Protein 5E8D (pdb70)

Secondary structure (DSSP, 8-state):
-EEPPGGGTTTSTTEEEEEETTTTEEEEEEPTTEESTTS-EE-/--EEEE---EEE-TT--EEEEEEEESS-GGGS-EEEEEE-TTS--EEEEEEETTTTEEEE-GGGBTTEEEEEETTTTEEEEEE-S--GGG-EEEEEEE-SSSSS---B---EEEEE--PPPBPPEEEEE------SEEEEEEEEEEEBSS--EEEEGGGTB-TTEEEEEEEEETTEEEEEEEEEEEGGGTTTS-EEEEEEEGGGTEEEEEEE----/---EE-S-SEE------EEEEEESS--TT-EEEEEE-TTS--EEEE-STT-B-TT--TT---EEETTEEEEE-S---STT-SEEEEEE-SSS-EE---EEE------BPPEEEEEPPPHHHHTTTEEEEEEEEEEEBSS-EEEEEEETTEE--TTEEEEEPPPPSSS--EEEEEEEEEEHHHHTT--EEEEEEEETT-SS-EEEEEETT-

CATH classification: 2.10.25.10

GO terms:
  GO:0005576 extracellular region (C, IDA)
  GO:0038134 ERBB2-EGFR signaling pathway (P, IDA)
  GO:0038135 ERBB2-ERBB4 signaling pathway (P, IDA)
  GO:0038138 ERBB4-ERBB4 signaling pathway (P, IDA)
  GO:0030297 transmembrane receptor protein tyrosine kinase activator activity (F, IDA)
  GO:0048018 receptor ligand activity (F, IDA)
  GO:0007173 epidermal growth factor receptor signaling pathway (P, IDA)
  GO:0005576 extracellular region (C, TAS)
  GO:0030669 clathrin-coated endocytic vesicle membrane (C, TAS)
  GO:0005515 protein binding (F, IPI)
  GO:0001819 positive regulation of cytokine production (P, IDA)
  GO:0042327 positive regulation of phosphorylation (P, IDA)
  GO:0043616 keratinocyte proliferation (P, IDA)
  GO:0045740 positive regulation of DNA replication (P, IDA)
  GO:0045860 positive regulation of protein kinase activity (P, IDA)
  GO:0045892 negative regulation of DNA-templated transcription (P, IDA)
  GO:0009299 mRNA transcription (P, IDA)
  GO:0019221 cytokine-mediated signaling pathway (P, IDA)
  GO:0051151 negative regulation of smooth muscle cell differentiation (P, IDA)
  GO:0048146 positive regulation of fibroblast proliferation (P, IDA)

Foldseek 3Di:
DDADDPVCVCQQVAFGWDQPDVVGDIQGDHDPQFDDRSSPDGD/DWAKAKDEAAEAAAQAKDKIKIAIDPDQLLQWKKWKWWDAPPGDIHTAWIANQNVRDIDGDVVCVVFWDWGDDSPRRMIMIMGGRDDQVRFTWMKMAIGNVNPDGDDIYPTYGYGHAPDDFDAWDKDWAADAPAPFKGKIKMKTDFGDDDDKDKDKPNPPQDPQKAWDDWDDDPRGTIIMMMGMDTPVCPPVPWIWIWMGDVVVRDIDIGIHDHDD/DKDKAKPDQEDAEQFKDKIKMFMPWWQFQAKWKWFDDPPDDTDTADGSQAHGDPPHDPQWGKDDGTGMIMIMGNGCPDVRQTKMWMWGPSPNIDIHSIYGYAHDDDFFFWDKDKDWADPVVLVVFKTKIKMKTDFGPDPDKDKFKDFQRHTDPPQKDKDKDQQDPVRRGIMMMIMRIGTSVVVVVTFKIWMWMDDPVDPDIDIDIGTPVD

Organism: Homo sapiens (NCBI:txid9606)

Radius of gyration: 26.33 Å; Cα contacts (8 Å, |Δi|>4): 1212; chains: 3; bounding box: 41×84×56 Å

Structure (mmCIF, N/CA/C/O backbone):
data_5E8D
#
_entry.id   5E8D
#
_cell.length_a   68.602
_cell.length_b   100.291
_cell.length_c   187.369
_cell.angle_alpha   90.00
_cell.angle_beta   90.00
_cell.angle_gamma   90.00
#
_symmetry.space_group_name_H-M   'I 2 2 2'
#
loop_
_entity.id
_entity.type
_entity.pdbx_description
1 polymer Proepiregulin
2 polymer 'anti-human epiregulin antibody 9E5 Fab heavy chain'
3 polymer 'anti-human epiregulin antibody 9E5 Fab light chain'
4 non-polymer 'CHLORIDE ION'
5 non-polymer GLYCEROL
6 water water
#
loop_
_atom_site.group_PDB
_atom_site.id
_atom_site.type_symbol
_atom_site.label_atom_id
_atom_site.label_alt_id
_atom_site.label_comp_id
_atom_site.label_asym_id
_atom_site.label_entity_id
_atom_site.label_seq_id
_atom_site.pdbx_PDB_ins_code
_atom_site.Cartn_x
_atom_site.Cartn_y
_atom_site.Cartn_z
_atom_site.occupancy
_atom_site.B_iso_or_equiv
_atom_site.auth_seq_id
_atom_site.auth_comp_id
_atom_site.auth_asym_id
_atom_site.auth_atom_id
_atom_site.pdbx_PDB_model_num
ATOM 1 N N . ILE A 1 32 ? -1.205 -34.789 51.777 1.00 113.72 3 ILE A N 1
ATOM 2 C CA . ILE A 1 32 ? -1.963 -36.017 51.541 1.00 113.10 3 ILE A CA 1
ATOM 3 C C . ILE A 1 32 ? -3.339 -35.990 52.206 1.00 110.22 3 ILE A C 1
ATOM 4 O O . ILE A 1 32 ? -3.436 -35.790 53.411 1.00 109.24 3 ILE A O 1
ATOM 9 N N . THR A 1 33 ? -4.396 -36.205 51.422 1.00 113.18 4 THR A N 1
ATOM 10 C CA . THR A 1 33 ? -5.770 -36.163 51.934 1.00 112.76 4 THR A CA 1
ATOM 11 C C . THR A 1 33 ? -6.742 -37.015 51.082 1.00 105.03 4 THR A C 1
ATOM 12 O O . THR A 1 33 ? -6.357 -37.582 50.057 1.00 95.29 4 THR A O 1
ATOM 16 N N . LYS A 1 34 ? -7.989 -37.122 51.540 1.00 99.19 5 LYS A N 1
ATOM 17 C CA . LYS A 1 34 ? -9.071 -37.819 50.841 1.00 102.41 5 LYS A CA 1
ATOM 18 C C . LYS A 1 34 ? -9.324 -37.299 49.423 1.00 106.73 5 LYS A C 1
ATOM 19 O O . LYS A 1 34 ? -9.291 -36.083 49.178 1.00 94.93 5 LYS A O 1
ATOM 25 N N . CYS A 1 35 ? -9.586 -38.216 48.492 1.00 105.06 6 CYS A N 1
ATOM 26 C CA . CYS A 1 35 ? -10.022 -37.817 47.158 1.00 92.55 6 CYS A CA 1
ATOM 27 C C . CYS A 1 35 ? -11.419 -37.241 47.211 1.00 91.31 6 CYS A C 1
ATOM 28 O O . CYS A 1 35 ? -12.253 -37.696 47.987 1.00 94.63 6 CYS A O 1
ATOM 31 N N . SER A 1 36 ? -11.671 -36.242 46.375 1.00 109.35 7 SER A N 1
ATOM 32 C CA . SER A 1 36 ? -13.000 -35.662 46.241 1.00 105.93 7 SER A CA 1
ATOM 33 C C . SER A 1 36 ? -14.067 -36.728 46.024 1.00 101.19 7 SER A C 1
ATOM 34 O O . SER A 1 36 ? -13.778 -37.827 45.564 1.00 106.80 7 SER A O 1
ATOM 37 N N . SER A 1 37 ? -15.306 -36.398 46.351 1.00 97.39 8 SER A N 1
ATOM 38 C CA . SER A 1 37 ? -16.404 -37.341 46.185 1.00 105.63 8 SER A CA 1
ATOM 39 C C . SER A 1 37 ? -16.725 -37.524 44.699 1.00 108.50 8 SER A C 1
ATOM 40 O O . SER A 1 37 ? -17.427 -38.452 44.300 1.00 99.96 8 SER A O 1
ATOM 43 N N . ASP A 1 38 ? -16.190 -36.620 43.885 1.00 115.87 9 ASP A N 1
ATOM 44 C CA . ASP A 1 38 ? -16.422 -36.597 42.449 1.00 100.84 9 ASP A CA 1
ATOM 45 C C . ASP A 1 38 ? -15.779 -37.798 41.770 1.00 108.50 9 ASP A C 1
ATOM 46 O O . ASP A 1 38 ? -16.143 -38.173 40.654 1.00 113.19 9 ASP A O 1
ATOM 51 N N . MET A 1 39 ? -14.829 -38.409 42.471 1.00 102.44 10 MET A N 1
ATOM 52 C CA . MET A 1 39 ? -13.923 -39.364 41.862 1.00 102.21 10 MET A CA 1
ATOM 53 C C . MET A 1 39 ? -14.329 -40.816 42.059 1.00 115.43 10 MET A C 1
ATOM 54 O O . MET A 1 39 ? -13.507 -41.706 41.886 1.00 120.73 10 MET A O 1
ATOM 59 N N . ASN A 1 40 ? -15.586 -41.062 42.411 1.00 127.81 11 ASN A N 1
ATOM 60 C CA . ASN A 1 40 ? -16.063 -42.437 42.561 1.00 134.25 11 ASN A CA 1
ATOM 61 C C . ASN A 1 40 ? -15.955 -43.208 41.253 1.00 124.32 11 ASN A C 1
ATOM 62 O O . ASN A 1 40 ? -16.650 -42.901 40.287 1.00 135.05 11 ASN A O 1
ATOM 67 N N . GLY A 1 41 ? -15.087 -44.207 41.215 1.00 108.78 12 GLY A N 1
ATOM 68 C CA . GLY A 1 41 ? -14.947 -45.003 40.016 1.00 103.62 12 GLY A CA 1
ATOM 69 C C . GLY A 1 41 ? -13.805 -44.564 39.125 1.00 95.48 12 GLY A C 1
ATOM 70 O O . GLY A 1 41 ? -13.672 -45.052 38.006 1.00 88.63 12 GLY A O 1
ATOM 71 N N . TYR A 1 42 ? -12.991 -43.630 39.605 1.00 93.58 13 TYR A N 1
ATOM 72 C CA . TYR A 1 42 ? -11.722 -43.352 38.949 1.00 90.73 13 TYR A CA 1
ATOM 73 C C . TYR A 1 42 ? -10.830 -44.566 39.194 1.00 87.87 13 TYR A C 1
ATOM 74 O O . TYR A 1 42 ? -10.387 -45.216 38.249 1.00 80.51 13 TYR A O 1
ATOM 83 N N . CYS A 1 43 ? -10.601 -44.888 40.464 1.00 85.18 14 CYS A N 1
ATOM 84 C CA . CYS A 1 43 ? -9.828 -46.081 40.822 1.00 86.68 14 CYS A CA 1
ATOM 85 C C . CYS A 1 43 ? -10.722 -47.303 40.807 1.00 87.19 14 CYS A C 1
ATOM 86 O O . CYS A 1 43 ? -11.285 -47.667 41.834 1.00 88.87 14 CYS A O 1
ATOM 89 N N . LEU A 1 44 ? -10.839 -47.925 39.639 1.00 89.77 15 LEU A N 1
ATOM 90 C CA . LEU A 1 44 ? -11.658 -49.118 39.442 1.00 95.13 15 LEU A CA 1
ATOM 91 C C . LEU A 1 44 ? -11.486 -50.179 40.540 1.00 98.08 15 LEU A C 1
ATOM 92 O O . LEU A 1 44 ? -12.399 -50.430 41.331 1.00 98.54 15 LEU A O 1
ATOM 97 N N . HIS A 1 45 ? -10.318 -50.797 40.597 1.00 90.60 16 HIS A N 1
ATOM 98 C CA . HIS A 1 45 ? -10.069 -51.797 41.627 1.00 98.43 16 HIS A CA 1
ATOM 99 C C . HIS A 1 45 ? -8.974 -51.314 42.554 1.00 102.03 16 HIS A C 1
ATOM 100 O O . HIS A 1 45 ? -7.916 -51.931 42.665 1.00 96.28 16 HIS A O 1
ATOM 107 N N . GLY A 1 46 ? -9.239 -50.191 43.208 1.00 102.86 17 GLY A N 1
ATOM 108 C CA . GLY A 1 46 ? -8.286 -49.597 44.119 1.00 104.09 17 GLY A CA 1
ATOM 109 C C . GLY A 1 46 ? -8.917 -48.476 44.915 1.00 106.78 17 GLY A C 1
ATOM 110 O O . GLY A 1 46 ? -10.137 -48.320 44.928 1.00 110.88 17 GLY A O 1
ATOM 111 N N . GLN A 1 47 ? -8.073 -47.687 45.568 1.00 102.54 18 GLN A N 1
ATOM 112 C CA . GLN A 1 47 ? -8.525 -46.663 46.492 1.00 103.23 18 GLN A CA 1
ATOM 113 C C . GLN A 1 47 ? -7.930 -45.316 46.138 1.00 107.27 18 GLN A C 1
ATOM 114 O O . GLN A 1 47 ? -6.713 -45.185 46.037 1.00 112.69 18 GLN A O 1
ATOM 120 N N . CYS A 1 48 ? -8.788 -44.315 45.965 1.00 113.12 19 CYS A N 1
ATOM 121 C CA . CYS A 1 48 ? -8.351 -43.016 45.480 1.00 100.30 19 CYS A CA 1
ATOM 122 C C . CYS A 1 48 ? -7.684 -42.183 46.576 1.00 107.82 19 CYS A C 1
ATOM 123 O O . CYS A 1 48 ? -8.188 -42.086 47.690 1.00 111.38 19 CYS A O 1
ATOM 126 N N . ILE A 1 49 ? -6.536 -41.597 46.252 1.00 91.38 20 ILE A N 1
ATOM 127 C CA . ILE A 1 49 ? -5.793 -40.785 47.202 1.00 92.90 20 ILE A CA 1
ATOM 128 C C . ILE A 1 49 ? -5.502 -39.440 46.589 1.00 102.16 20 ILE A C 1
ATOM 129 O O . ILE A 1 49 ? -5.131 -39.342 45.422 1.00 103.96 20 ILE A O 1
ATOM 134 N N . TYR A 1 50 ? -5.696 -38.399 47.382 1.00 107.79 21 TYR A N 1
ATOM 135 C CA . TYR A 1 50 ? -5.551 -37.034 46.915 1.00 103.16 21 TYR A CA 1
ATOM 136 C C . TYR A 1 50 ? -4.256 -36.501 47.504 1.00 99.86 21 TYR A C 1
ATOM 137 O O . TYR A 1 50 ? -4.174 -36.217 48.697 1.00 93.94 21 TYR A O 1
ATOM 146 N N . LEU A 1 51 ? -3.234 -36.402 46.666 1.00 99.33 22 LEU A N 1
ATOM 147 C CA . LEU A 1 51 ? -1.967 -35.830 47.091 1.00 100.47 22 LEU A CA 1
ATOM 148 C C . LEU A 1 51 ? -2.043 -34.323 46.876 1.00 108.37 22 LEU A C 1
ATOM 149 O O . LEU A 1 51 ? -1.758 -33.807 45.791 1.00 101.07 22 LEU A O 1
ATOM 154 N N . VAL A 1 52 ? -2.463 -33.633 47.930 1.00 110.97 23 VAL A N 1
ATOM 155 C CA . VAL A 1 52 ? -2.783 -32.218 47.869 1.00 107.81 23 VAL A CA 1
ATOM 156 C C . VAL A 1 52 ? -1.644 -31.358 47.352 1.00 118.31 23 VAL A C 1
ATOM 157 O O . VAL A 1 52 ? -1.699 -30.828 46.242 1.00 121.45 23 VAL A O 1
ATOM 161 N N . ASP A 1 53 ? -0.615 -31.226 48.179 1.00 123.26 24 ASP A N 1
ATOM 162 C CA . ASP A 1 53 ? 0.481 -30.314 47.919 1.00 125.36 24 ASP A CA 1
ATOM 163 C C . ASP A 1 53 ? 1.089 -30.537 46.542 1.00 116.93 24 ASP A C 1
ATOM 164 O O . ASP A 1 53 ? 1.561 -29.587 45.912 1.00 119.45 24 ASP A O 1
ATOM 169 N N . MET A 1 54 ? 1.050 -31.782 46.072 1.00 114.61 25 MET A N 1
ATOM 170 C CA . MET A 1 54 ? 1.619 -32.127 44.778 1.00 109.76 25 MET A CA 1
ATOM 171 C C . MET A 1 54 ? 0.579 -32.036 43.663 1.00 110.42 25 MET A C 1
ATOM 172 O O . MET A 1 54 ? 0.911 -32.172 42.484 1.00 119.75 25 MET A O 1
ATOM 177 N N . SER A 1 55 ? -0.677 -31.817 44.043 1.00 97.54 26 SER A N 1
ATOM 178 C CA . SER A 1 55 ? -1.742 -31.571 43.079 1.00 96.23 26 SER A CA 1
ATOM 179 C C . SER A 1 55 ? -1.961 -32.718 42.047 1.00 94.59 26 SER A C 1
ATOM 180 O O . SER A 1 55 ? -2.154 -32.432 40.865 1.00 89.63 26 SER A O 1
ATOM 183 N N . GLN A 1 56 ? -1.903 -33.991 42.481 1.00 100.51 27 GLN A N 1
ATOM 184 C CA . GLN A 1 56 ? -2.413 -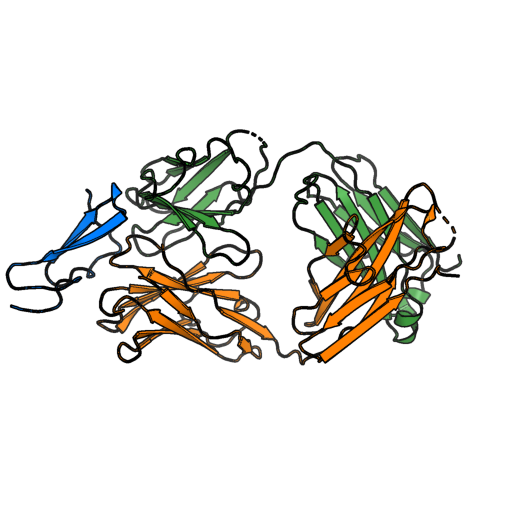35.146 41.688 1.00 100.91 27 GLN A CA 1
ATOM 185 C C . GLN A 1 56 ? -3.262 -36.154 42.519 1.00 102.03 27 GLN A C 1
ATOM 186 O O . GLN A 1 56 ? -3.019 -36.388 43.717 1.00 95.89 27 GLN A O 1
ATOM 192 N N . ASN A 1 57 ? -4.222 -36.783 41.841 1.00 100.84 28 ASN A N 1
ATOM 193 C CA . ASN A 1 57 ? -4.883 -37.997 42.333 1.00 90.17 28 ASN A CA 1
ATOM 194 C C . ASN A 1 57 ? -4.187 -39.315 41.997 1.00 88.01 28 ASN A C 1
ATOM 195 O O . ASN A 1 57 ? -3.777 -39.543 40.853 1.00 88.38 28 ASN A O 1
ATOM 200 N N . TYR A 1 58 ? -4.151 -40.209 42.981 1.00 86.20 29 TYR A N 1
ATOM 201 C CA . TYR A 1 58 ? -3.450 -41.496 42.888 1.00 87.89 29 TYR A CA 1
ATOM 202 C C . TYR A 1 58 ? -4.347 -42.671 43.270 1.00 97.76 29 TYR A C 1
ATOM 203 O O . TYR A 1 58 ? -5.008 -42.639 44.306 1.00 106.34 29 TYR A O 1
ATOM 212 N N . CYS A 1 59 ? -4.380 -43.706 42.438 1.00 88.63 30 CYS A N 1
ATOM 213 C CA . CYS A 1 59 ? -5.071 -44.942 42.814 1.00 91.96 30 CYS A CA 1
ATOM 214 C C . CYS A 1 59 ? -4.098 -45.891 43.487 1.00 98.52 30 CYS A C 1
ATOM 215 O O . CYS A 1 59 ? -3.123 -46.300 42.858 1.00 93.18 30 CYS A O 1
ATOM 218 N N . ARG A 1 60 ? -4.346 -46.227 44.756 1.00 99.87 31 ARG A N 1
ATOM 219 C CA . ARG A 1 60 ? -3.613 -47.315 45.396 1.00 98.15 31 ARG A CA 1
ATOM 220 C C . ARG A 1 60 ? -4.308 -48.618 44.985 1.00 98.38 31 ARG A C 1
ATOM 221 O O . ARG A 1 60 ? -5.479 -48.855 45.280 1.00 98.27 31 ARG A O 1
ATOM 229 N N . CYS A 1 61 ? -3.579 -49.441 44.239 1.00 106.38 32 CYS A N 1
ATOM 230 C CA . CYS A 1 61 ? -4.171 -50.596 43.582 1.00 99.68 32 CYS A CA 1
ATOM 231 C C . CYS A 1 61 ? -4.318 -51.772 44.528 1.00 101.47 32 CYS A C 1
ATOM 232 O O . CYS A 1 61 ? -3.465 -52.012 45.382 1.00 105.46 32 CYS A O 1
ATOM 235 N N . GLU A 1 62 ? -5.427 -52.484 44.384 1.00 101.46 33 GLU A N 1
ATOM 236 C CA . GLU A 1 62 ? -5.635 -53.730 45.095 1.00 114.36 33 GLU A CA 1
ATOM 237 C C . GLU A 1 62 ? -4.571 -54.699 44.610 1.00 114.35 33 GLU A C 1
ATOM 238 O O . GLU A 1 62 ? -4.150 -54.617 43.454 1.00 107.85 33 GLU A O 1
ATOM 244 N N . VAL A 1 63 ? -4.109 -55.590 45.483 1.00 108.28 34 VAL A N 1
ATOM 245 C CA . VAL A 1 63 ? -3.145 -56.577 45.037 1.00 109.68 34 VAL A CA 1
ATOM 246 C C . VAL A 1 63 ? -3.727 -57.316 43.838 1.00 113.31 34 VAL A C 1
ATOM 247 O O . VAL A 1 63 ? -4.849 -57.832 43.893 1.00 108.30 34 VAL A O 1
ATOM 251 N N . GLY A 1 64 ? -2.969 -57.310 42.742 1.00 107.22 35 GLY A N 1
ATOM 252 C CA . GLY A 1 64 ? -3.333 -58.033 41.540 1.00 106.19 35 GLY A CA 1
ATOM 253 C C . GLY A 1 64 ? -3.837 -57.116 40.450 1.00 103.95 35 GLY A C 1
ATOM 254 O O . GLY A 1 64 ? -4.117 -57.552 39.338 1.00 103.05 35 GLY A O 1
ATOM 255 N N . TYR A 1 65 ? -3.963 -55.836 40.768 1.00 101.43 36 TYR A N 1
ATOM 256 C CA . TYR A 1 65 ? -4.449 -54.879 39.785 1.00 98.35 36 TYR A CA 1
ATOM 257 C C . TYR A 1 65 ? -3.412 -53.803 39.529 1.00 97.33 36 TYR A C 1
ATOM 258 O O . TYR A 1 65 ? -2.816 -53.273 40.458 1.00 103.15 36 TYR A O 1
ATOM 267 N N . THR A 1 66 ? -3.172 -53.511 38.258 1.00 100.07 37 THR A N 1
ATOM 268 C CA . THR A 1 66 ? -2.250 -52.445 37.889 1.00 101.97 37 THR A CA 1
ATOM 269 C C . THR A 1 66 ? -2.935 -51.419 37.017 1.00 92.90 37 THR A C 1
ATOM 270 O O . THR A 1 66 ? -4.067 -51.617 36.578 1.00 93.43 37 THR A O 1
ATOM 274 N N . GLY A 1 67 ? -2.215 -50.341 36.738 1.00 90.18 38 GLY A N 1
ATOM 275 C CA . GLY A 1 67 ? -2.731 -49.284 35.898 1.00 91.93 38 GLY A CA 1
ATOM 276 C C . GLY A 1 67 ? -2.931 -47.995 36.669 1.00 93.15 38 GLY A C 1
ATOM 277 O O . GLY A 1 67 ? -2.899 -47.969 37.906 1.00 88.12 38 GLY A O 1
ATOM 278 N N . VAL A 1 68 ? -3.127 -46.921 35.912 1.00 86.12 39 VAL A N 1
ATOM 279 C CA . VAL A 1 68 ? -3.399 -45.609 36.460 1.00 83.09 39 VAL A CA 1
ATOM 280 C C . VAL A 1 68 ? -4.701 -45.622 37.242 1.00 83.05 39 VAL A C 1
ATOM 281 O O . VAL A 1 68 ? -4.780 -45.079 38.346 1.00 83.81 39 VAL A O 1
ATOM 285 N N . ARG A 1 69 ? -5.707 -46.268 36.664 1.00 82.34 40 ARG A N 1
ATOM 286 C CA . ARG A 1 69 ? -6.991 -46.446 37.324 1.00 84.04 40 ARG A CA 1
ATOM 287 C C . ARG A 1 69 ? -7.206 -47.872 37.851 1.00 91.71 40 ARG A C 1
ATOM 288 O O . ARG A 1 69 ? -8.345 -48.291 38.076 1.00 97.03 40 ARG A O 1
ATOM 296 N N . CYS A 1 70 ? -6.111 -48.609 38.035 1.00 90.68 41 CYS A N 1
ATOM 297 C CA . CYS A 1 70 ? -6.172 -49.987 38.503 1.00 93.33 41 CYS A CA 1
ATOM 298 C C . CYS A 1 70 ? -7.099 -50.829 37.627 1.00 93.13 41 CYS A C 1
ATOM 299 O O . CYS A 1 70 ? -7.840 -51.683 38.115 1.00 94.00 41 CYS A O 1
ATOM 302 N N . GLU A 1 71 ? -7.020 -50.587 36.321 1.00 91.50 42 GLU A N 1
ATOM 303 C CA . GLU A 1 71 ? -7.934 -51.168 35.342 1.00 90.32 42 GLU A CA 1
ATOM 304 C C . GLU A 1 71 ? -7.577 -52.585 34.879 1.00 99.75 42 GLU A C 1
ATOM 305 O O . GLU A 1 71 ? -8.421 -53.277 34.312 1.00 103.35 42 GLU A O 1
ATOM 311 N N . HIS A 1 72 ? -6.337 -53.017 35.095 1.00 97.97 43 HIS A N 1
ATOM 312 C CA . HIS A 1 72 ? -5.900 -54.284 34.528 1.00 90.19 43 HIS A CA 1
ATOM 313 C C . HIS A 1 72 ? -5.378 -55.262 35.575 1.00 97.99 43 HIS A C 1
ATOM 314 O O . HIS A 1 72 ? -4.791 -54.867 36.579 1.00 103.32 43 HIS A O 1
ATOM 321 N N . PHE A 1 73 ? -5.584 -56.546 35.300 1.00 99.25 44 PHE A N 1
ATOM 322 C CA . PHE A 1 73 ? -5.394 -57.625 36.263 1.00 105.65 44 PHE A CA 1
ATOM 323 C C . PHE A 1 73 ? -4.023 -58.315 36.155 1.00 108.47 44 PHE A C 1
ATOM 324 O O . PHE A 1 73 ? -3.400 -58.311 35.096 1.00 98.48 44 PHE A O 1
ATOM 332 N N . PHE A 1 74 ? -3.576 -58.903 37.265 1.00 117.47 45 PHE A N 1
ATOM 333 C CA . PHE A 1 74 ? -2.242 -59.502 37.403 1.00 112.92 45 PHE A CA 1
ATOM 334 C C . PHE A 1 74 ? -1.141 -58.451 37.378 1.00 114.99 45 PHE A C 1
ATOM 335 O O . PHE A 1 74 ? -1.415 -57.250 37.307 1.00 117.85 45 PHE A O 1
ATOM 343 N N . GLU B 2 1 ? 4.536 -35.071 27.955 1.00 107.65 1 GLU H N 1
ATOM 344 C CA . GLU B 2 1 ? 4.043 -33.702 28.044 1.00 115.08 1 GLU H CA 1
ATOM 345 C C . GLU B 2 1 ? 2.615 -33.566 27.522 1.00 113.08 1 GLU H C 1
ATOM 346 O O . GLU B 2 1 ? 2.286 -34.044 26.437 1.00 121.18 1 GLU H O 1
ATOM 352 N N . VAL B 2 2 ? 1.781 -32.883 28.299 1.00 96.22 2 VAL H N 1
ATOM 353 C CA . VAL B 2 2 ? 0.351 -32.775 28.028 1.00 96.06 2 VAL H CA 1
ATOM 354 C C . VAL B 2 2 ? -0.005 -31.733 26.969 1.00 92.50 2 VAL H C 1
ATOM 355 O O . VAL B 2 2 ? 0.358 -30.557 27.064 1.00 96.40 2 VAL H O 1
ATOM 359 N N . GLN B 2 3 ? -0.733 -32.177 25.959 1.00 84.36 3 GLN H N 1
ATOM 360 C CA . GLN B 2 3 ? -1.296 -31.263 24.995 1.00 96.49 3 GLN H CA 1
ATOM 361 C C . GLN B 2 3 ? -2.739 -31.650 24.734 1.00 99.04 3 GLN H C 1
ATOM 362 O O . GLN B 2 3 ? -3.055 -32.831 24.557 1.00 105.83 3 GLN H O 1
ATOM 368 N N . LEU B 2 4 ? -3.614 -30.651 24.742 1.00 85.53 4 LEU H N 1
ATOM 369 C CA . LEU B 2 4 ? -4.981 -30.839 24.291 1.00 79.15 4 LEU H CA 1
ATOM 370 C C . LEU B 2 4 ? -5.163 -29.963 23.069 1.00 85.16 4 LEU H C 1
ATOM 371 O O . LEU B 2 4 ? -4.943 -28.759 23.145 1.00 93.78 4 LEU H O 1
ATOM 376 N N . GLN B 2 5 ? -5.523 -30.553 21.932 1.00 86.09 5 GLN H N 1
ATOM 377 C CA . GLN B 2 5 ? -5.719 -29.737 20.737 1.00 93.36 5 GLN H CA 1
ATOM 378 C C . GLN B 2 5 ? -7.111 -29.927 20.127 1.00 81.38 5 GLN H C 1
ATOM 379 O O . GLN B 2 5 ? -7.534 -31.042 19.815 1.00 79.41 5 GLN H O 1
ATOM 385 N N . GLN B 2 6 ? -7.824 -28.814 19.982 1.00 63.29 6 GLN H N 1
ATOM 386 C CA . GLN B 2 6 ? -9.204 -28.842 19.520 1.00 69.08 6 GLN H CA 1
ATOM 387 C C . GLN B 2 6 ? -9.307 -28.445 18.055 1.00 73.35 6 GLN H C 1
ATOM 388 O O . GLN B 2 6 ? -8.434 -27.761 17.514 1.00 66.00 6 GLN H O 1
ATOM 394 N N . SER B 2 7 ? -10.391 -28.875 17.423 1.00 70.89 7 SER H N 1
ATOM 395 C CA . SER B 2 7 ? -10.658 -28.554 16.028 1.00 71.10 7 SER H CA 1
ATOM 396 C C . SER B 2 7 ? -10.887 -27.048 15.794 1.00 74.40 7 SER H C 1
ATOM 397 O O . SER B 2 7 ? -10.851 -26.244 16.732 1.00 74.37 7 SER H O 1
ATOM 400 N N . GLY B 2 8 ? -11.116 -26.674 14.537 1.00 74.91 8 GLY H N 1
ATOM 401 C CA . GLY B 2 8 ? -11.254 -25.273 14.160 1.00 71.21 8 GLY H CA 1
ATOM 402 C C . GLY B 2 8 ? -12.609 -24.615 14.398 1.00 70.30 8 GLY H C 1
ATOM 403 O O . GLY B 2 8 ? -13.616 -25.275 14.695 1.00 69.82 8 GLY H O 1
ATOM 404 N N . ALA B 2 9 ? -12.611 -23.291 14.268 1.00 66.99 9 ALA H N 1
ATOM 405 C CA . ALA B 2 9 ? -13.800 -22.452 14.422 1.00 61.26 9 ALA H CA 1
ATOM 406 C C . ALA B 2 9 ? -14.997 -22.947 13.601 1.00 68.62 9 ALA H C 1
ATOM 407 O O . ALA B 2 9 ? -14.827 -23.524 12.529 1.00 80.88 9 ALA H O 1
ATOM 409 N N . GLU B 2 10 ? -16.205 -22.722 14.104 1.00 58.04 10 GLU H N 1
ATOM 410 C CA . GLU B 2 10 ? -17.400 -23.131 13.383 1.00 66.89 10 GLU H CA 1
ATOM 411 C C . GLU B 2 10 ? -18.370 -21.957 13.175 1.00 72.69 10 GLU H C 1
ATOM 412 O O . GLU B 2 10 ? -18.488 -21.059 14.024 1.00 73.09 10 GLU H O 1
ATOM 418 N N . LEU B 2 11 ? -19.057 -21.967 12.036 1.00 67.97 11 LEU H N 1
ATOM 419 C CA . LEU B 2 11 ? -20.092 -20.984 11.761 1.00 74.09 11 LEU H CA 1
ATOM 420 C C . LEU B 2 11 ? -21.368 -21.685 11.343 1.00 76.22 11 LEU H C 1
ATOM 421 O O . LEU B 2 11 ? -21.426 -22.279 10.272 1.00 83.94 11 LEU H O 1
ATOM 426 N N . VAL B 2 12 ? -22.395 -21.614 12.183 1.00 79.44 12 VAL H N 1
ATOM 427 C CA . VAL B 2 12 ? -23.560 -22.473 12.010 1.00 76.08 12 VAL H CA 1
ATOM 428 C C . VAL B 2 12 ? -24.871 -21.723 11.943 1.00 72.89 12 VAL H C 1
ATOM 429 O O . VAL B 2 12 ? -25.144 -20.866 12.778 1.00 71.80 12 VAL H O 1
ATOM 433 N N . LYS B 2 13 ? -25.687 -22.065 10.953 1.00 77.90 13 LYS H N 1
ATOM 434 C CA . LYS B 2 13 ? -27.063 -21.601 10.905 1.00 74.39 13 LYS H CA 1
ATOM 435 C C . LYS B 2 13 ? -27.751 -21.953 12.220 1.00 71.93 13 LYS H C 1
ATOM 436 O O . LYS B 2 13 ? -27.516 -23.022 12.782 1.00 82.19 13 LYS H O 1
ATOM 442 N N . PRO B 2 14 ? -28.570 -21.039 12.736 1.00 68.93 14 PRO H N 1
ATOM 443 C CA . PRO B 2 14 ? -29.431 -21.344 13.880 1.00 78.37 14 PRO H CA 1
ATOM 444 C C . PRO B 2 14 ? -30.328 -22.530 13.583 1.00 80.88 14 PRO H C 1
ATOM 445 O O . PRO B 2 14 ? -30.813 -22.645 12.467 1.00 87.29 14 PRO H O 1
ATOM 449 N N . GLY B 2 15 ? -30.531 -23.402 14.562 1.00 73.37 15 GLY H N 1
ATOM 450 C CA . GLY B 2 15 ? -31.346 -24.578 14.365 1.00 61.24 15 GLY H CA 1
ATOM 451 C C . GLY B 2 15 ? -30.487 -25.771 14.017 1.00 72.35 15 GLY H C 1
ATOM 452 O O . GLY B 2 15 ? -30.883 -26.917 14.203 1.00 73.79 15 GLY H O 1
ATOM 453 N N . ALA B 2 16 ? -29.293 -25.509 13.516 1.00 69.14 16 ALA H N 1
ATOM 454 C CA . ALA B 2 16 ? -28.427 -26.599 13.114 1.00 68.35 16 ALA H CA 1
ATOM 455 C C . ALA B 2 16 ? -27.633 -27.161 14.292 1.00 83.97 16 ALA H C 1
ATOM 456 O O . ALA B 2 16 ? -27.894 -26.830 15.451 1.00 87.01 16 ALA H O 1
ATOM 458 N N . SER B 2 17 ? -26.665 -28.017 13.970 1.00 81.09 17 SER H N 1
ATOM 459 C CA . SER B 2 17 ? -25.895 -28.753 14.959 1.00 78.43 17 SER H CA 1
ATOM 460 C C . SER B 2 17 ? -24.411 -28.843 14.571 1.00 82.96 17 SER H C 1
ATOM 461 O O . SER B 2 17 ? -24.074 -28.909 13.391 1.00 86.51 17 SER H O 1
ATOM 464 N N . VAL B 2 18 ? -23.525 -28.839 15.562 1.00 79.25 18 VAL H N 1
ATOM 465 C CA . VAL B 2 18 ? -22.093 -28.939 15.300 1.00 75.09 18 VAL H CA 1
ATOM 466 C C . VAL B 2 18 ? -21.486 -29.948 16.275 1.00 79.20 18 VAL H C 1
ATOM 467 O O . VAL B 2 18 ? -22.047 -30.205 17.337 1.00 92.02 18 VAL H O 1
ATOM 471 N N . LYS B 2 19 ? -20.365 -30.544 15.888 1.00 69.73 19 LYS H N 1
ATOM 472 C CA . LYS B 2 19 ? -19.666 -31.522 16.708 1.00 64.81 19 LYS H CA 1
ATOM 473 C C . LYS B 2 19 ? -18.182 -31.162 16.789 1.00 67.22 19 LYS H C 1
ATOM 474 O O . LYS B 2 19 ? -17.461 -31.350 15.823 1.00 71.10 19 LYS H O 1
ATOM 480 N N . LEU B 2 20 ? -17.733 -30.633 17.927 1.00 57.27 20 LEU H N 1
ATOM 481 C CA . LEU B 2 20 ? -16.329 -30.251 18.094 1.00 57.61 20 LEU H CA 1
ATOM 482 C C . LEU B 2 20 ? -15.485 -31.434 18.558 1.00 65.93 20 LEU H C 1
ATOM 483 O O . LEU B 2 20 ? -15.997 -32.349 19.194 1.00 65.86 20 LEU H O 1
ATOM 488 N N . SER B 2 21 ? -14.190 -31.404 18.247 1.00 58.89 21 SER H N 1
ATOM 489 C CA . SER B 2 21 ? -13.301 -32.476 18.647 1.00 71.08 21 SER H CA 1
ATOM 490 C C . SER B 2 21 ? -12.149 -31.960 19.503 1.00 77.73 21 SER H C 1
ATOM 491 O O . SER B 2 21 ? -11.679 -30.830 19.346 1.00 72.59 21 SER H O 1
ATOM 494 N N . CYS B 2 22 ? -11.714 -32.814 20.420 1.00 77.87 22 CYS H N 1
ATOM 495 C CA . CYS B 2 22 ? -10.556 -32.558 21.255 1.00 77.00 22 CYS H CA 1
ATOM 496 C C . CYS B 2 22 ? -9.659 -33.792 21.240 1.00 83.11 22 CYS H C 1
ATOM 497 O O . CYS B 2 22 ? -10.095 -34.884 21.604 1.00 86.26 22 CYS H O 1
ATOM 500 N N . THR B 2 23 ? -8.417 -33.631 20.805 1.00 75.96 23 THR H N 1
ATOM 501 C CA . THR B 2 23 ? -7.510 -34.773 20.738 1.00 76.71 23 THR H CA 1
ATOM 502 C C . THR B 2 23 ? -6.280 -34.542 21.610 1.00 78.78 23 THR H C 1
ATOM 503 O O . THR B 2 23 ? -5.711 -33.445 21.633 1.00 81.83 23 THR H O 1
ATOM 507 N N . ALA B 2 24 ? -5.886 -35.593 22.324 1.00 71.19 24 ALA H N 1
ATOM 508 C CA . ALA B 2 24 ? -4.927 -35.497 23.413 1.00 69.63 24 ALA H CA 1
ATOM 509 C C . ALA B 2 24 ? -3.583 -36.101 23.063 1.00 72.56 24 ALA H C 1
ATOM 510 O O . ALA B 2 24 ? -3.501 -37.268 22.657 1.00 71.48 24 ALA H O 1
ATOM 512 N N . SER B 2 25 ? -2.529 -35.307 23.234 1.00 69.60 25 SER H N 1
ATOM 513 C CA . SER B 2 25 ? -1.167 -35.810 23.085 1.00 72.21 25 SER H CA 1
ATOM 514 C C . SER B 2 25 ? -0.582 -35.958 24.469 1.00 79.88 25 SER H C 1
ATOM 515 O O . SER B 2 25 ? -0.956 -35.208 25.371 1.00 79.21 25 SER H O 1
ATOM 518 N N . GLY B 2 26 ? 0.326 -36.918 24.638 1.00 90.42 26 GLY H N 1
ATOM 519 C CA . GLY B 2 26 ? 1.075 -37.058 25.876 1.00 87.63 26 GLY H CA 1
ATOM 520 C C . GLY B 2 26 ? 0.433 -37.894 26.975 1.00 90.07 26 GLY H C 1
ATOM 521 O O . GLY B 2 26 ? 1.017 -38.037 28.056 1.00 89.50 26 GLY H O 1
ATOM 522 N N . PHE B 2 27 ? -0.762 -38.431 26.712 1.00 87.69 27 PHE H N 1
ATOM 523 C CA . PHE B 2 27 ? -1.484 -39.279 27.677 1.00 79.13 27 PHE H CA 1
ATOM 524 C C . PHE B 2 27 ? -2.627 -40.051 27.010 1.00 81.50 27 PHE H C 1
ATOM 525 O O . PHE B 2 27 ? -3.102 -39.668 25.940 1.00 92.95 27 PHE H O 1
ATOM 533 N N . ASN B 2 28 ? -3.058 -41.141 27.641 1.00 82.58 28 ASN H N 1
ATOM 534 C CA . ASN B 2 28 ? -4.195 -41.921 27.151 1.00 85.88 28 ASN H CA 1
ATOM 535 C C . ASN B 2 28 ? -5.508 -41.474 27.801 1.00 84.50 28 ASN H C 1
ATOM 536 O O . ASN B 2 28 ? -5.615 -41.439 29.027 1.00 99.58 28 ASN H O 1
ATOM 541 N N . ILE B 2 29 ? -6.520 -41.160 27.003 1.00 68.84 29 ILE H N 1
ATOM 542 C CA . ILE B 2 29 ? -7.747 -40.642 27.601 1.00 70.46 29 ILE H CA 1
ATOM 543 C C . ILE B 2 29 ? -8.535 -41.717 28.357 1.00 71.51 29 ILE H C 1
ATOM 544 O O . ILE B 2 29 ? -9.385 -41.390 29.173 1.00 78.60 29 ILE H O 1
ATOM 549 N N . LYS B 2 30 ? -8.233 -42.990 28.112 1.00 70.98 30 LYS H N 1
ATOM 550 C CA . LYS B 2 30 ? -8.709 -44.076 28.975 1.00 77.18 30 LYS H CA 1
ATOM 551 C C . LYS B 2 30 ? -8.420 -43.825 30.460 1.00 76.63 30 LYS H C 1
ATOM 552 O O . LYS B 2 30 ? -9.170 -44.259 31.323 1.00 75.23 30 LYS H O 1
ATOM 558 N N . ASP B 2 31 ? -7.326 -43.134 30.757 1.00 71.40 31 ASP H N 1
ATOM 559 C CA . ASP B 2 31 ? -6.921 -42.940 32.145 1.00 79.87 31 ASP H CA 1
ATOM 560 C C . ASP B 2 31 ? -7.417 -41.643 32.764 1.00 80.61 31 ASP H C 1
ATOM 561 O O . ASP B 2 31 ? -6.864 -41.159 33.757 1.00 88.81 31 ASP H O 1
ATOM 566 N N . THR B 2 32 ? -8.468 -41.083 32.190 1.00 72.14 32 THR H N 1
ATOM 567 C CA . THR B 2 32 ? -8.875 -39.750 32.573 1.00 76.89 32 THR H CA 1
ATOM 568 C C . THR B 2 32 ? -10.309 -39.470 32.138 1.00 79.00 32 THR H C 1
ATOM 569 O O . THR B 2 32 ? -10.768 -39.999 31.132 1.00 84.42 32 THR H O 1
ATOM 573 N N . TYR B 2 33 ? -11.023 -38.678 32.930 1.00 78.90 33 TYR H N 1
ATOM 574 C CA . TYR B 2 33 ? -12.295 -38.106 32.503 1.00 69.02 33 TYR H CA 1
ATOM 575 C C . TYR B 2 33 ? -11.974 -36.932 31.600 1.00 63.49 33 TYR H C 1
ATOM 576 O O . TYR B 2 33 ? -11.120 -36.115 31.933 1.00 73.34 33 TYR H O 1
ATOM 585 N N . MET B 2 34 ? -12.624 -36.848 30.451 1.00 62.12 34 MET H N 1
ATOM 586 C CA . MET B 2 34 ? -12.472 -35.654 29.612 1.00 65.92 34 MET H CA 1
ATOM 587 C C . MET B 2 34 ? -13.673 -34.691 29.770 1.00 71.72 34 MET H C 1
ATOM 588 O O . MET B 2 34 ? -14.828 -35.096 29.606 1.00 73.11 34 MET H O 1
ATOM 593 N N . HIS B 2 35 ? -13.395 -33.428 30.107 1.00 69.74 35 HIS H N 1
ATOM 594 C CA . HIS B 2 35 ? -14.453 -32.429 30.360 1.00 63.82 35 HIS H CA 1
ATOM 595 C C . HIS B 2 35 ? -14.620 -31.387 29.262 1.00 66.53 35 HIS H C 1
ATOM 596 O O . HIS B 2 35 ? -13.660 -31.000 28.598 1.00 57.45 35 HIS H O 1
ATOM 603 N N . TRP B 2 36 ? -15.843 -30.887 29.114 1.00 71.33 36 TRP H N 1
ATOM 604 C CA . TRP B 2 36 ? -16.079 -29.771 28.218 1.00 70.35 36 TRP H CA 1
ATOM 605 C C . TRP B 2 36 ? -16.600 -28.554 28.981 1.00 75.28 36 TRP H C 1
ATOM 606 O O . TRP B 2 36 ? -17.388 -28.676 29.912 1.00 77.86 36 TRP H O 1
ATOM 617 N N . VAL B 2 37 ? -16.133 -27.378 28.584 1.00 51.60 37 VAL H N 1
ATOM 618 C CA . VAL B 2 37 ? -16.451 -26.153 29.285 1.00 56.33 37 VAL H CA 1
ATOM 619 C C . VAL B 2 37 ? -16.804 -25.060 28.291 1.00 64.80 37 VAL H C 1
ATOM 620 O O . VAL B 2 37 ? -16.051 -24.811 27.351 1.00 71.93 37 VAL H O 1
ATOM 624 N N . LYS B 2 38 ? -17.959 -24.426 28.489 1.00 67.83 38 LYS H N 1
ATOM 625 C CA . LYS B 2 38 ? -18.411 -23.343 27.612 1.00 72.13 38 LYS H CA 1
ATOM 626 C C . LYS B 2 38 ? -18.050 -21.978 28.169 1.00 69.81 38 LYS H C 1
ATOM 627 O O . LYS B 2 38 ? -18.236 -21.722 29.363 1.00 66.94 38 LYS H O 1
ATOM 633 N N . GLN B 2 39 ? -17.527 -21.099 27.321 1.00 66.64 39 GLN H N 1
ATOM 634 C CA . GLN B 2 39 ? -17.483 -19.696 27.705 1.00 76.13 39 GLN H CA 1
ATOM 635 C C . GLN B 2 39 ? -18.170 -18.782 26.698 1.00 83.57 39 GLN H C 1
ATOM 636 O O . GLN B 2 39 ? -17.606 -18.433 25.652 1.00 66.99 39 GLN H O 1
ATOM 642 N N . ARG B 2 40 ? -19.392 -18.383 27.018 1.00 102.93 40 ARG H N 1
ATOM 643 C CA . ARG B 2 40 ? -20.099 -17.464 26.143 1.00 114.44 40 ARG H CA 1
ATOM 644 C C . ARG B 2 40 ? -19.465 -16.083 26.359 1.00 115.66 40 ARG H C 1
ATOM 645 O O . ARG B 2 40 ? -19.099 -15.736 27.485 1.00 113.93 40 ARG H O 1
ATOM 653 N N . PRO B 2 41 ? -19.269 -15.325 25.265 1.00 113.82 41 PRO H N 1
ATOM 654 C CA . PRO B 2 41 ? -18.505 -14.071 25.241 1.00 105.72 41 PRO H CA 1
ATOM 655 C C . PRO B 2 41 ? -18.928 -13.045 26.280 1.00 96.71 41 PRO H C 1
ATOM 656 O O . PRO B 2 41 ? -20.129 -12.856 26.505 1.00 85.62 41 PRO H O 1
ATOM 660 N N . GLU B 2 42 ? -17.929 -12.400 26.888 1.00 94.96 42 GLU H N 1
ATOM 661 C CA . GLU B 2 42 ? -18.106 -11.425 27.965 1.00 98.66 42 GLU H CA 1
ATOM 662 C C . GLU B 2 42 ? -18.651 -12.069 29.245 1.00 92.68 42 GLU H C 1
ATOM 663 O O . GLU B 2 42 ? -18.750 -11.415 30.277 1.00 101.60 42 GLU H O 1
ATOM 669 N N . GLN B 2 43 ? -18.990 -13.352 29.171 1.00 99.36 43 GLN H N 1
ATOM 670 C CA . GLN B 2 43 ? -19.527 -14.105 30.304 1.00 110.74 43 GLN H CA 1
ATOM 671 C C . GLN B 2 43 ? -18.513 -15.141 30.829 1.00 105.44 43 GLN H C 1
ATOM 672 O O . GLN B 2 43 ? -17.572 -15.538 30.118 1.00 107.18 43 GLN H O 1
ATOM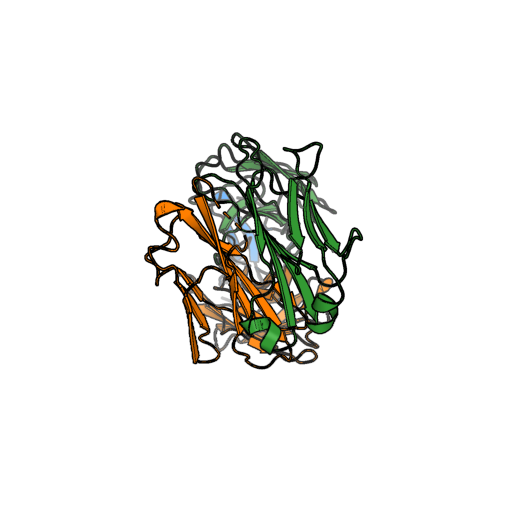 678 N N . GLY B 2 44 ? -18.702 -15.546 32.085 1.00 84.88 44 GLY H N 1
ATOM 679 C CA . GLY B 2 44 ? -17.875 -16.545 32.738 1.00 80.58 44 GLY H CA 1
ATOM 680 C C . GLY B 2 44 ? -17.898 -17.964 32.197 1.00 78.70 44 GLY H C 1
ATOM 681 O O . GLY B 2 44 ? -18.204 -18.210 31.031 1.00 70.77 44 GLY H O 1
ATOM 682 N N . LEU B 2 45 ? -17.570 -18.907 33.072 1.00 81.59 45 LEU H N 1
ATOM 683 C CA . LEU B 2 45 ? -17.285 -20.278 32.662 1.00 70.73 45 LEU H CA 1
ATOM 684 C C . LEU B 2 45 ? -18.405 -21.238 33.003 1.00 56.48 45 LEU H C 1
ATOM 685 O O . LEU B 2 45 ? -18.774 -21.380 34.153 1.00 63.74 45 LEU H O 1
ATOM 690 N N . GLU B 2 46 ? -18.965 -21.895 32.004 1.00 63.82 46 GLU H N 1
ATOM 691 C CA . GLU B 2 46 ? -19.995 -22.884 32.292 1.00 72.36 46 GLU H CA 1
ATOM 692 C C . GLU B 2 46 ? -19.431 -24.299 32.113 1.00 74.23 46 GLU H C 1
ATOM 693 O O . GLU B 2 46 ? -18.868 -24.638 31.066 1.00 80.66 46 GLU H O 1
ATOM 699 N N . TRP B 2 47 ? -19.554 -25.121 33.146 1.00 69.06 47 TRP H N 1
ATOM 700 C CA . TRP B 2 47 ? -19.163 -26.517 33.014 1.00 61.41 47 TRP H CA 1
ATOM 701 C C . TRP B 2 47 ? -20.254 -27.267 32.285 1.00 68.48 47 TRP H C 1
ATOM 702 O O . TRP B 2 47 ? -21.407 -27.261 32.703 1.00 71.18 47 TRP H O 1
ATOM 713 N N . ILE B 2 48 ? -19.884 -27.911 31.189 1.00 72.24 48 ILE H N 1
ATOM 714 C CA . ILE B 2 48 ? -20.863 -28.566 30.341 1.00 72.02 48 ILE H CA 1
ATOM 715 C C . ILE B 2 48 ? -21.096 -29.997 30.762 1.00 65.10 48 ILE H C 1
ATOM 716 O O . ILE B 2 48 ? -22.231 -30.431 30.878 1.00 67.97 48 ILE H O 1
ATOM 721 N N . GLY B 2 49 ? -20.014 -30.740 30.961 1.00 78.41 49 GLY H N 1
ATOM 722 C CA . GLY B 2 49 ? -20.126 -32.134 31.340 1.00 79.09 49 GLY H CA 1
ATOM 723 C C . GLY B 2 49 ? -18.829 -32.882 31.175 1.00 75.29 49 GLY H C 1
ATOM 724 O O . GLY B 2 49 ? -17.804 -32.278 30.868 1.00 72.82 49 GLY H O 1
ATOM 725 N N . ARG B 2 50 ? -18.881 -34.199 31.375 1.00 81.03 50 ARG H N 1
ATOM 726 C CA . ARG B 2 50 ? -17.699 -35.059 31.278 1.00 73.58 50 ARG H CA 1
ATOM 727 C C . ARG B 2 50 ? -18.033 -36.443 30.739 1.00 69.33 50 ARG H C 1
ATOM 728 O O . ARG B 2 50 ? -19.158 -36.919 30.849 1.00 69.25 50 ARG H O 1
ATOM 736 N N . ILE B 2 51 ? -17.035 -37.088 30.160 1.00 66.02 51 ILE H N 1
ATOM 737 C CA . ILE B 2 51 ? -17.171 -38.465 29.758 1.00 67.74 51 ILE H CA 1
ATOM 738 C C . ILE B 2 51 ? -16.018 -39.275 30.368 1.00 75.04 51 ILE H C 1
ATOM 739 O O . ILE B 2 51 ? -14.930 -38.753 30.643 1.00 63.70 51 ILE H O 1
ATOM 744 N N . ASP B 2 52 ? -16.295 -40.545 30.624 1.00 73.33 52 ASP H N 1
ATOM 745 C CA . ASP B 2 52 ? -15.270 -41.512 30.982 1.00 76.57 52 ASP H CA 1
ATOM 746 C C . ASP B 2 52 ? -15.039 -42.398 29.764 1.00 76.46 52 ASP H C 1
ATOM 747 O O . ASP B 2 52 ? -15.811 -43.315 29.508 1.00 77.74 52 ASP H O 1
ATOM 752 N N . PRO B 2 53 ? -13.972 -42.115 29.007 1.00 77.27 53 PRO H N 1
ATOM 753 C CA . PRO B 2 53 ? -13.675 -42.771 27.727 1.00 82.46 53 PRO H CA 1
ATOM 754 C C . PRO B 2 53 ? -13.452 -44.270 27.889 1.00 85.27 53 PRO H C 1
ATOM 755 O O . PRO B 2 53 ? -13.502 -45.012 26.914 1.00 80.24 53 PRO H O 1
ATOM 759 N N . LEU B 2 54 ? -13.213 -44.698 29.122 1.00 85.91 54 LEU H N 1
ATOM 760 C CA . LEU B 2 54 ? -13.003 -46.101 29.419 1.00 92.38 54 LEU H CA 1
ATOM 761 C C . LEU B 2 54 ? -14.309 -46.902 29.350 1.00 91.65 54 LEU H C 1
ATOM 762 O O . LEU B 2 54 ? -14.323 -48.014 28.821 1.00 79.50 54 LEU H O 1
ATOM 767 N N . ASN B 2 55 ? -15.397 -46.341 29.875 1.00 84.15 55 ASN H N 1
ATOM 768 C CA . ASN B 2 55 ? -16.670 -47.055 29.895 1.00 81.76 55 ASN H CA 1
ATOM 769 C C . ASN B 2 55 ? -17.786 -46.284 29.207 1.00 85.36 55 ASN H C 1
ATOM 770 O O . ASN B 2 55 ? -18.947 -46.676 29.275 1.00 80.29 55 ASN H O 1
ATOM 775 N N . ASP B 2 56 ? -17.400 -45.176 28.575 1.00 104.30 56 ASP H N 1
ATOM 776 C CA . ASP B 2 56 ? -18.276 -44.290 27.790 1.00 106.62 56 ASP H CA 1
ATOM 777 C C . ASP B 2 56 ? -19.457 -43.696 28.559 1.00 101.70 56 ASP H C 1
ATOM 778 O O . ASP B 2 56 ? -20.381 -43.139 27.960 1.00 103.20 56 ASP H O 1
ATOM 783 N N . LYS B 2 57 ? -19.422 -43.786 29.880 1.00 89.78 57 LYS H N 1
ATOM 784 C CA . LYS B 2 57 ? -20.463 -43.161 30.662 1.00 76.20 57 LYS H CA 1
ATOM 785 C C . LYS B 2 57 ? -20.216 -41.655 30.773 1.00 78.86 57 LYS H C 1
ATOM 786 O O . LYS B 2 57 ? -19.098 -41.175 30.571 1.00 69.69 57 LYS H O 1
ATOM 792 N N . THR B 2 58 ? -21.279 -40.905 31.055 1.00 83.87 58 THR H N 1
ATOM 793 C CA . THR B 2 58 ? -21.215 -39.444 31.028 1.00 77.88 58 THR H CA 1
ATOM 794 C C . THR B 2 58 ? -22.056 -38.797 32.122 1.00 72.72 58 THR H C 1
ATOM 795 O O . THR B 2 58 ? -23.023 -39.379 32.592 1.00 83.58 58 THR H O 1
ATOM 799 N N . LYS B 2 59 ? -21.673 -37.590 32.523 1.00 73.89 59 LYS H N 1
ATOM 800 C CA . LYS B 2 59 ? -22.477 -36.753 33.415 1.00 78.83 59 LYS H CA 1
ATOM 801 C C . LYS B 2 59 ? -22.664 -35.378 32.759 1.00 74.72 59 LYS H C 1
ATOM 802 O O . LYS B 2 59 ? -21.816 -34.958 31.972 1.00 68.85 59 LYS H O 1
ATOM 808 N N . TYR B 2 60 ? -23.767 -34.689 33.051 1.00 76.83 60 TYR H N 1
ATOM 809 C CA . TYR B 2 60 ? -23.960 -33.318 32.539 1.00 71.19 60 TYR H CA 1
ATOM 810 C C . TYR B 2 60 ? -24.486 -32.371 33.599 1.00 76.11 60 TYR H C 1
ATOM 811 O O . TYR B 2 60 ? -25.304 -32.749 34.433 1.00 83.00 60 TYR H O 1
ATOM 820 N N . ASP B 2 61 ? -24.025 -31.127 33.545 1.00 77.85 61 ASP H N 1
ATOM 821 C CA . ASP B 2 61 ? -24.704 -30.045 34.230 1.00 71.34 61 ASP H CA 1
ATOM 822 C C . ASP B 2 61 ? -26.098 -29.978 33.632 1.00 78.40 61 ASP H C 1
ATOM 823 O O . ASP B 2 61 ? -26.251 -29.919 32.417 1.00 91.22 61 ASP H O 1
ATOM 828 N N . PRO B 2 62 ? -27.123 -30.008 34.482 1.00 84.94 62 PRO H N 1
ATOM 829 C CA . PRO B 2 62 ? -28.501 -30.111 33.992 1.00 90.54 62 PRO H CA 1
ATOM 830 C C . PRO B 2 62 ? -28.898 -28.983 33.024 1.00 86.02 62 PRO H C 1
ATOM 831 O O . PRO B 2 62 ? -29.803 -29.177 32.213 1.00 85.22 62 PRO H O 1
ATOM 835 N N . LYS B 2 63 ? -28.217 -27.843 33.076 1.00 77.67 63 LYS H N 1
ATOM 836 C CA . LYS B 2 63 ? -28.481 -26.781 32.108 1.00 77.72 63 LYS H CA 1
ATOM 837 C C . LYS B 2 63 ? -28.227 -27.239 30.672 1.00 84.29 63 LYS H C 1
ATOM 838 O O . LYS B 2 63 ? -28.727 -26.635 29.733 1.00 85.25 63 LYS H O 1
ATOM 844 N N . PHE B 2 64 ? -27.441 -28.295 30.493 1.00 89.43 64 PHE H N 1
ATOM 845 C CA . PHE B 2 64 ? -27.027 -28.668 29.145 1.00 84.70 64 PHE H CA 1
ATOM 846 C C . PHE B 2 64 ? -27.643 -29.962 28.638 1.00 84.38 64 PHE H C 1
ATOM 847 O O . PHE B 2 64 ? -27.436 -30.337 27.485 1.00 83.22 64 PHE H O 1
ATOM 855 N N . GLN B 2 65 ? -28.417 -30.634 29.476 1.00 93.55 65 GLN H N 1
ATOM 856 C CA . GLN B 2 65 ? -29.007 -31.899 29.057 1.00 110.86 65 GLN H CA 1
ATOM 857 C C . GLN B 2 65 ? -30.046 -31.706 27.954 1.00 113.35 65 GLN H C 1
ATOM 858 O O . GLN B 2 65 ? -31.047 -31.015 28.141 1.00 117.79 65 GLN H O 1
ATOM 864 N N . GLY B 2 66 ? -29.794 -32.326 26.805 1.00 107.50 66 GLY H N 1
ATOM 865 C CA . GLY B 2 66 ? -30.639 -32.153 25.642 1.00 98.45 66 GLY H CA 1
ATOM 866 C C . GLY B 2 66 ? -29.912 -31.337 24.597 1.00 96.74 66 GLY H C 1
ATOM 867 O O . GLY B 2 66 ? -30.130 -31.508 23.400 1.00 107.67 66 GLY H O 1
ATOM 868 N N . LYS B 2 67 ? -29.029 -30.458 25.057 1.00 78.71 67 LYS H N 1
ATOM 869 C CA . LYS B 2 67 ? -28.256 -29.594 24.170 1.00 61.49 67 LYS H CA 1
ATOM 870 C C . LYS B 2 67 ? -26.898 -30.148 23.787 1.00 63.46 67 LYS H C 1
ATOM 871 O O . LYS B 2 67 ? -26.467 -29.998 22.650 1.00 69.90 67 LYS H O 1
ATOM 877 N N . ALA B 2 68 ? -26.217 -30.768 24.747 1.00 75.07 68 ALA H N 1
ATOM 878 C CA . ALA B 2 68 ? -24.868 -31.290 24.522 1.00 77.94 68 ALA H CA 1
ATOM 879 C C . ALA B 2 68 ? -24.812 -32.809 24.524 1.00 70.75 68 ALA H C 1
ATOM 880 O O . ALA B 2 68 ? -25.481 -33.473 25.303 1.00 73.33 68 ALA H O 1
ATOM 882 N N . THR B 2 69 ? -23.991 -33.354 23.646 1.00 74.45 69 THR H N 1
ATOM 883 C CA . THR B 2 69 ? -23.707 -34.771 23.698 1.00 88.85 69 THR H CA 1
ATOM 884 C C . THR B 2 69 ? -22.204 -35.012 23.618 1.00 89.01 69 THR H C 1
ATOM 885 O O . THR B 2 69 ? -21.573 -34.761 22.584 1.00 85.13 69 THR H O 1
ATOM 889 N N . ILE B 2 70 ? -21.645 -35.497 24.728 1.00 82.36 70 ILE H N 1
ATOM 890 C CA . ILE B 2 70 ? -20.212 -35.727 24.842 1.00 72.75 70 ILE H CA 1
ATOM 891 C C . ILE B 2 70 ? -19.861 -37.190 24.574 1.00 73.73 70 ILE H C 1
ATOM 892 O O . ILE B 2 70 ? -20.367 -38.105 25.221 1.00 76.17 70 ILE H O 1
ATOM 897 N N . THR B 2 71 ? -18.993 -37.388 23.591 1.00 71.04 71 THR H N 1
ATOM 898 C CA . THR B 2 71 ? -18.557 -38.710 23.180 1.00 71.60 71 THR H CA 1
ATOM 899 C C . THR B 2 71 ? -17.036 -38.841 23.265 1.00 77.90 71 THR H C 1
ATOM 900 O O . THR B 2 71 ? -16.319 -37.857 23.469 1.00 83.46 71 THR H O 1
ATOM 904 N N . ALA B 2 72 ? -16.544 -40.060 23.093 1.00 75.81 72 ALA H N 1
ATOM 905 C CA . ALA B 2 72 ? -15.102 -40.292 23.078 1.00 74.38 72 ALA H CA 1
ATOM 906 C C . ALA B 2 72 ? -14.721 -41.333 22.030 1.00 80.35 72 ALA H C 1
ATOM 907 O O . ALA B 2 72 ? -15.475 -42.273 21.775 1.00 91.44 72 ALA H O 1
ATOM 909 N N . ASP B 2 73 ? -13.559 -41.161 21.412 1.00 85.48 73 ASP H N 1
ATOM 910 C CA . ASP B 2 73 ? -12.998 -42.219 20.583 1.00 97.41 73 ASP H CA 1
ATOM 911 C C . ASP B 2 73 ? -11.607 -42.596 21.067 1.00 98.46 73 ASP H C 1
ATOM 912 O O . ASP B 2 73 ? -10.626 -41.939 20.706 1.00 101.13 73 ASP H O 1
ATOM 917 N N . THR B 2 74 ? -11.524 -43.654 21.873 1.00 86.57 74 THR H N 1
ATOM 918 C CA . THR B 2 74 ? -10.244 -44.099 22.410 1.00 90.30 74 THR H CA 1
ATOM 919 C C . THR B 2 74 ? -9.252 -44.416 21.290 1.00 91.95 74 THR H C 1
ATOM 920 O O . THR B 2 74 ? -8.036 -44.287 21.460 1.00 85.03 74 THR H O 1
ATOM 924 N N . SER B 2 75 ? -9.792 -44.807 20.141 1.00 97.60 75 SER H N 1
ATOM 925 C CA . SER B 2 75 ? -8.995 -45.086 18.956 1.00 98.54 75 SER H CA 1
ATOM 926 C C . SER B 2 75 ? -8.132 -43.894 18.568 1.00 95.98 75 SER H C 1
ATOM 927 O O . SER B 2 75 ? -6.912 -44.012 18.445 1.00 103.39 75 SER H O 1
ATOM 930 N N . SER B 2 76 ? -8.762 -42.741 18.387 1.00 83.65 76 SER H N 1
ATOM 931 C CA . SER B 2 76 ? -8.018 -41.560 17.974 1.00 85.12 76 SER H CA 1
ATOM 932 C C . SER B 2 76 ? -7.575 -40.699 19.146 1.00 92.74 76 SER H C 1
ATOM 933 O O . SER B 2 76 ? -7.096 -39.580 18.935 1.00 94.31 76 SER H O 1
ATOM 936 N N . ASN B 2 77 ? -7.731 -41.218 20.366 1.00 91.14 77 ASN H N 1
ATOM 937 C CA . ASN B 2 77 ? -7.429 -40.466 21.589 1.00 83.47 77 ASN H CA 1
ATOM 938 C C . ASN B 2 77 ? -8.188 -39.130 21.604 1.00 74.66 77 ASN H C 1
ATOM 939 O O . ASN B 2 77 ? -7.620 -38.066 21.858 1.00 68.87 77 ASN H O 1
ATOM 944 N N . SER B 2 78 ? -9.482 -39.191 21.331 1.00 65.50 78 SER H N 1
ATOM 945 C CA . SER B 2 78 ? -10.237 -37.973 21.146 1.00 68.38 78 SER H CA 1
ATOM 946 C C . SER B 2 78 ? -11.558 -37.984 21.885 1.00 76.17 78 SER H C 1
ATOM 947 O O . SER B 2 78 ? -12.197 -39.028 22.029 1.00 79.24 78 SER H O 1
ATOM 950 N N . ALA B 2 79 ? -11.945 -36.805 22.363 1.00 71.91 79 ALA H N 1
ATOM 951 C CA . ALA B 2 79 ? -13.255 -36.583 22.950 1.00 65.78 79 ALA H CA 1
ATOM 952 C C . ALA B 2 79 ? -13.980 -35.577 22.072 1.00 74.65 79 ALA H C 1
ATOM 953 O O . ALA B 2 79 ? -13.345 -34.759 21.404 1.00 81.31 79 ALA H O 1
ATOM 955 N N . TYR B 2 80 ? -15.306 -35.650 22.046 1.00 74.61 80 TYR H N 1
ATOM 956 C CA . TYR B 2 80 ? -16.086 -34.786 21.170 1.00 68.86 80 TYR H CA 1
ATOM 957 C C . TYR B 2 80 ? -17.255 -34.180 21.905 1.00 70.59 80 TYR H C 1
ATOM 958 O O . TYR B 2 80 ? -17.919 -34.860 22.692 1.00 75.47 80 TYR H O 1
ATOM 967 N N . LEU B 2 81 ? -17.497 -32.898 21.641 1.00 63.99 81 LEU H N 1
ATOM 968 C CA . LEU B 2 81 ? -18.701 -32.234 22.096 1.00 62.18 81 LEU H CA 1
ATOM 969 C C . LEU B 2 81 ? -19.614 -31.984 20.899 1.00 68.56 81 LEU H C 1
ATOM 970 O O . LEU B 2 81 ? -19.194 -31.431 19.891 1.00 63.34 81 LEU H O 1
ATOM 975 N N . GLN B 2 82 ? -20.862 -32.415 21.010 1.00 76.07 82 GLN H N 1
ATOM 976 C CA . GLN B 2 82 ? -21.847 -32.171 19.966 1.00 71.57 82 GLN H CA 1
ATOM 977 C C . GLN B 2 82 ? -23.056 -31.364 20.482 1.00 74.76 82 GLN H C 1
ATOM 978 O O . GLN B 2 82 ? -23.713 -31.743 21.456 1.00 79.75 82 GLN H O 1
ATOM 984 N N . LEU B 2 83 ? -23.337 -30.246 19.821 1.00 74.08 83 LEU H N 1
ATOM 985 C CA . LEU B 2 83 ? -24.403 -29.345 20.253 1.00 68.63 83 LEU H CA 1
ATOM 986 C C . LEU B 2 83 ? -25.569 -29.351 19.267 1.00 63.45 83 LEU H C 1
ATOM 987 O O . LEU B 2 83 ? -25.391 -29.061 18.094 1.00 67.86 83 LEU H O 1
ATOM 992 N N . SER B 2 84 ? -26.758 -29.693 19.751 1.00 75.21 84 SER H N 1
ATOM 993 C CA . SER B 2 84 ? -27.961 -29.747 18.910 1.00 82.82 84 SER H CA 1
ATOM 994 C C . SER B 2 84 ? -28.827 -28.480 18.987 1.00 76.54 84 SER H C 1
ATOM 995 O O . SER B 2 84 ? -28.683 -27.680 19.912 1.00 68.81 84 SER H O 1
ATOM 998 N N . SER B 2 85 ? -29.738 -28.334 18.025 1.00 77.78 85 SER H N 1
ATOM 999 C CA . SER B 2 85 ? -30.645 -27.180 17.930 1.00 74.54 85 SER H CA 1
ATOM 1000 C C . SER B 2 85 ? -30.005 -25.854 18.308 1.00 72.62 85 SER H C 1
ATOM 1001 O O . SER B 2 85 ? -30.514 -25.159 19.188 1.00 78.52 85 SER H O 1
ATOM 1004 N N . LEU B 2 86 ? -28.896 -25.510 17.658 1.00 69.94 86 LEU H N 1
ATOM 1005 C CA . LEU B 2 86 ? -28.157 -24.287 17.984 1.00 73.26 86 LEU H CA 1
ATOM 1006 C C . LEU B 2 86 ? -29.013 -23.021 17.984 1.00 77.59 86 LEU H C 1
ATOM 1007 O O . LEU B 2 86 ? -29.848 -22.803 17.106 1.00 73.02 86 LEU H O 1
ATOM 1012 N N . THR B 2 87 ? -28.798 -22.198 19.000 1.00 75.04 87 THR H N 1
ATOM 1013 C CA . THR B 2 87 ? -29.377 -20.868 19.065 1.00 65.29 87 THR H CA 1
ATOM 1014 C C . THR B 2 87 ? -28.227 -19.884 19.233 1.00 69.87 87 THR H C 1
ATOM 1015 O O . THR B 2 87 ? -27.063 -20.270 19.151 1.00 67.93 87 THR H O 1
ATOM 1019 N N . SER B 2 88 ? -28.532 -18.614 19.465 1.00 81.77 88 SER H N 1
ATOM 1020 C CA . SER B 2 88 ? -27.468 -17.629 19.574 1.00 81.25 88 SER H CA 1
ATOM 1021 C C . SER B 2 88 ? -26.889 -17.719 20.978 1.00 72.78 88 SER H C 1
ATOM 1022 O O . SER B 2 88 ? -25.788 -17.240 21.246 1.00 73.31 88 SER H O 1
ATOM 1025 N N . GLU B 2 89 ? -27.650 -18.364 21.858 1.00 75.36 89 GLU H N 1
ATOM 1026 C CA . GLU B 2 89 ? -27.200 -18.716 23.198 1.00 81.46 89 GLU H CA 1
ATOM 1027 C C . GLU B 2 89 ? -26.034 -19.706 23.178 1.00 73.54 89 GLU H C 1
ATOM 1028 O O . GLU B 2 89 ? -25.263 -19.793 24.130 1.00 70.45 89 GLU H O 1
ATOM 1034 N N . ASP B 2 90 ? -25.926 -20.473 22.101 1.00 61.32 90 ASP H N 1
ATOM 1035 C CA . ASP B 2 90 ? -24.879 -21.470 22.007 1.00 55.96 90 ASP H CA 1
ATOM 1036 C C . ASP B 2 90 ? -23.618 -20.877 21.404 1.00 62.47 90 ASP H C 1
ATOM 1037 O O . ASP B 2 90 ? -22.634 -21.587 21.213 1.00 67.74 90 ASP H O 1
ATOM 1042 N N . THR B 2 91 ? -23.653 -19.577 21.112 1.00 62.04 91 THR H N 1
ATOM 1043 C CA . THR B 2 91 ? -22.516 -18.894 20.499 1.00 71.67 91 THR H CA 1
ATOM 1044 C C . THR B 2 91 ? -21.474 -18.614 21.563 1.00 67.03 91 THR H C 1
ATOM 1045 O O . THR B 2 91 ? -21.698 -17.799 22.452 1.00 68.57 91 THR H O 1
ATOM 1049 N N . ALA B 2 92 ? -20.338 -19.299 21.470 1.00 62.97 92 ALA H N 1
ATOM 1050 C CA . ALA B 2 92 ? -19.394 -19.356 22.578 1.00 60.83 92 ALA H CA 1
ATOM 1051 C C . ALA B 2 92 ? -18.076 -19.964 22.177 1.00 65.44 92 ALA H C 1
ATOM 1052 O O . ALA B 2 92 ? -17.926 -20.507 21.081 1.00 71.50 92 ALA H O 1
ATOM 1054 N N . VAL B 2 93 ? -17.119 -19.883 23.092 1.00 55.76 93 VAL H N 1
ATOM 1055 C CA . VAL B 2 93 ? -15.913 -20.662 22.956 1.00 63.88 93 VAL H CA 1
ATOM 1056 C C . VAL B 2 93 ? -16.068 -21.893 23.827 1.00 67.06 93 VAL H C 1
ATOM 1057 O O . VAL B 2 93 ? -16.523 -21.805 24.979 1.00 62.38 93 VAL H O 1
ATOM 1061 N N . TYR B 2 94 ? -15.699 -23.039 23.268 1.00 61.25 94 TYR H N 1
ATOM 1062 C CA . TYR B 2 94 ? -15.765 -24.294 24.002 1.00 63.64 94 TYR H CA 1
ATOM 1063 C C . TYR B 2 94 ? -14.365 -24.851 24.268 1.00 64.12 94 TYR H C 1
ATOM 1064 O O . TYR B 2 94 ? -13.556 -25.033 23.351 1.00 67.14 94 TYR H O 1
ATOM 1073 N N . TYR B 2 95 ? -14.076 -25.065 25.547 1.00 58.80 95 TYR H N 1
ATOM 1074 C CA . TYR B 2 95 ? -12.782 -25.585 25.990 1.00 63.58 95 TYR H CA 1
ATOM 1075 C C . TYR B 2 95 ? -12.906 -27.024 26.470 1.00 65.97 95 TYR H C 1
ATOM 1076 O O . TYR B 2 95 ? -13.797 -27.340 27.257 1.00 71.76 95 TYR H O 1
ATOM 1085 N N . CYS B 2 96 ? -12.019 -27.903 26.027 1.00 70.29 96 CYS H N 1
ATOM 1086 C CA . CYS B 2 96 ? -11.964 -29.221 26.658 1.00 66.75 96 CYS H CA 1
ATOM 1087 C C . CYS B 2 96 ? -10.876 -29.186 27.714 1.00 53.71 96 CYS H C 1
ATOM 1088 O O . CYS B 2 96 ? -9.981 -28.360 27.654 1.00 67.12 96 CYS H O 1
ATOM 1091 N N . SER B 2 97 ? -10.969 -30.072 28.691 1.00 65.06 97 SER H N 1
ATOM 1092 C CA . SER B 2 97 ? -9.967 -30.169 29.751 1.00 67.06 97 SER H CA 1
ATOM 1093 C C . SER B 2 97 ? -10.020 -31.567 30.337 1.00 66.21 97 SER H C 1
ATOM 1094 O O . SER B 2 97 ? -10.928 -32.332 30.028 1.00 74.83 97 SER H O 1
ATOM 1097 N N . ARG B 2 98 ? -9.070 -31.922 31.185 1.00 65.40 98 ARG H N 1
ATOM 1098 C CA . ARG B 2 98 ? -9.077 -33.289 31.684 1.00 73.70 98 ARG H CA 1
ATOM 1099 C C . ARG B 2 98 ? -9.170 -33.376 33.196 1.00 75.46 98 ARG H C 1
ATOM 1100 O O . ARG B 2 98 ? -8.762 -32.460 33.914 1.00 81.36 98 ARG H O 1
ATOM 1108 N N . GLY B 2 99 ? -9.704 -34.504 33.657 1.00 68.33 99 GLY H N 1
ATOM 1109 C CA . GLY B 2 99 ? -9.848 -34.792 35.068 1.00 70.01 99 GLY H CA 1
ATOM 1110 C C . GLY B 2 99 ? -9.357 -36.197 35.397 1.00 86.60 99 GLY H C 1
ATOM 1111 O O . GLY B 2 99 ? -8.708 -36.845 34.575 1.00 80.60 99 GLY H O 1
ATOM 1112 N N . GLY B 2 100 ? -9.667 -36.671 36.602 1.00 82.95 100 GLY H N 1
ATOM 1113 C CA . GLY B 2 100 ? -9.170 -37.955 37.048 1.00 80.97 100 GLY H CA 1
ATOM 1114 C C . GLY B 2 100 ? -7.830 -37.847 37.752 1.00 89.82 100 GLY H C 1
ATOM 1115 O O . GLY B 2 100 ? -7.782 -37.651 38.964 1.00 88.53 100 GLY H O 1
ATOM 1116 N N . GLY B 2 101 ? -6.740 -37.988 37.003 1.00 93.84 101 GLY H N 1
ATOM 1117 C CA . GLY B 2 101 ? -5.419 -37.760 37.562 1.00 85.06 101 GLY H CA 1
ATOM 1118 C C . GLY B 2 101 ? -5.315 -36.336 38.074 1.00 86.10 101 GLY H C 1
ATOM 1119 O O . GLY B 2 101 ? -4.747 -36.102 39.138 1.00 76.03 101 GLY H O 1
ATOM 1120 N N . ASP B 2 102 ? -5.870 -35.384 37.315 1.00 72.37 102 ASP H N 1
ATOM 1121 C CA . ASP B 2 102 ? -5.964 -33.989 37.762 1.00 76.33 102 ASP H CA 1
ATOM 1122 C C . ASP B 2 102 ? -7.206 -33.740 38.623 1.00 78.26 102 ASP H C 1
ATOM 1123 O O . ASP B 2 102 ? -8.331 -33.768 38.124 1.00 71.71 102 ASP H O 1
ATOM 1128 N N . PRO B 2 103 ? -7.001 -33.496 39.926 1.00 88.53 103 PRO H N 1
ATOM 1129 C CA . PRO B 2 103 ? -8.117 -33.289 40.849 1.00 91.20 103 PRO H CA 1
ATOM 1130 C C . PRO B 2 103 ? -9.002 -32.173 40.378 1.00 82.39 103 PRO H C 1
ATOM 1131 O O . PRO B 2 103 ? -10.191 -32.180 40.667 1.00 90.48 103 PRO H O 1
ATOM 1135 N N . VAL B 2 104 ? -8.417 -31.248 39.627 1.00 81.13 104 VAL H N 1
ATOM 1136 C CA . VAL B 2 104 ? -9.134 -30.099 39.093 1.00 85.10 104 VAL H CA 1
ATOM 1137 C C . VAL B 2 104 ? -8.514 -29.687 37.743 1.00 72.31 104 VAL H C 1
ATOM 1138 O O . VAL B 2 104 ? -7.444 -30.165 37.387 1.00 69.00 104 VAL H O 1
ATOM 1142 N N . PHE B 2 105 ? -9.178 -28.824 36.981 1.00 65.08 105 PHE H N 1
ATOM 1143 C CA . PHE B 2 105 ? -8.694 -28.518 35.643 1.00 63.05 105 PHE H CA 1
ATOM 1144 C C . PHE B 2 105 ? -7.345 -27.823 35.703 1.00 73.67 105 PHE H C 1
ATOM 1145 O O . PHE B 2 105 ? -7.154 -26.886 36.472 1.00 76.89 105 PHE H O 1
ATOM 1153 N N . VAL B 2 106 ? -6.404 -28.296 34.896 1.00 67.54 106 VAL H N 1
ATOM 1154 C CA . VAL B 2 106 ? -5.108 -27.651 34.813 1.00 66.73 106 VAL H CA 1
ATOM 1155 C C . VAL B 2 106 ? -4.729 -27.457 33.352 1.00 78.43 106 VAL H C 1
ATOM 1156 O O . VAL B 2 106 ? -4.239 -26.400 32.965 1.00 76.92 106 VAL H O 1
ATOM 1160 N N . TYR B 2 107 ? -4.967 -28.476 32.538 1.00 75.87 107 TYR H N 1
ATOM 1161 C CA . TYR B 2 107 ? -4.682 -28.362 31.122 1.00 70.66 107 TYR H CA 1
ATOM 1162 C C . TYR B 2 107 ? -5.941 -28.153 30.303 1.00 77.51 107 TYR H C 1
ATOM 1163 O O . TYR B 2 107 ? -6.971 -28.792 30.531 1.00 79.65 107 TYR H O 1
ATOM 1172 N N . TRP B 2 108 ? -5.839 -27.250 29.336 1.00 77.12 108 TRP H N 1
ATOM 1173 C CA . TRP B 2 108 ? -6.955 -26.916 28.475 1.00 66.86 108 TRP H CA 1
ATOM 1174 C C . TRP B 2 108 ? -6.566 -26.958 27.007 1.00 69.61 108 TRP H C 1
ATOM 1175 O O . TRP B 2 108 ? -5.393 -26.845 26.655 1.00 76.45 108 TRP H O 1
ATOM 1186 N N . GLY B 2 109 ? -7.568 -27.097 26.149 1.00 71.70 109 GLY H N 1
ATOM 1187 C CA . GLY B 2 109 ? -7.376 -26.897 24.730 1.00 62.25 109 GLY H CA 1
ATOM 1188 C C . GLY B 2 109 ? -7.312 -25.407 24.456 1.00 70.41 109 GLY H C 1
ATOM 1189 O O . GLY B 2 109 ? -7.459 -24.581 25.365 1.00 67.79 109 GLY H O 1
ATOM 1190 N N . GLN B 2 110 ? -7.101 -25.057 23.196 1.00 74.83 110 GLN H N 1
ATOM 1191 C CA . GLN B 2 110 ? -6.892 -23.673 22.825 1.00 71.99 110 GLN H CA 1
ATOM 1192 C C . GLN B 2 110 ? -8.253 -23.013 22.676 1.00 69.91 110 GLN H C 1
ATOM 1193 O O . GLN B 2 110 ? -8.370 -21.796 22.585 1.00 74.55 110 GLN H O 1
ATOM 1199 N N . GLY B 2 111 ? -9.286 -23.840 22.684 1.00 77.41 111 GLY H N 1
ATOM 1200 C CA . GLY B 2 111 ? -10.650 -23.357 22.636 1.00 75.79 111 GLY H CA 1
ATOM 1201 C C . GLY B 2 111 ? -11.172 -23.414 21.217 1.00 70.55 111 GLY H C 1
ATOM 1202 O O . GLY B 2 111 ? -10.432 -23.189 20.258 1.00 68.60 111 GLY H O 1
ATOM 1203 N N . THR B 2 112 ? -12.448 -23.729 21.075 1.00 55.65 112 THR H N 1
ATOM 1204 C CA . THR B 2 112 ? -13.069 -23.696 19.766 1.00 61.72 112 THR H CA 1
ATOM 1205 C C . THR B 2 112 ? -1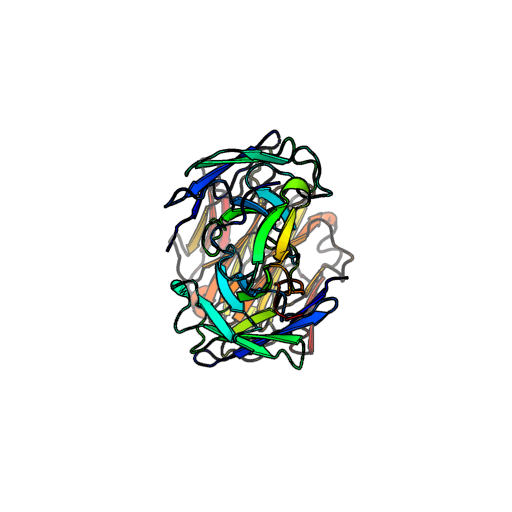4.238 -22.721 19.750 1.00 69.56 112 THR H C 1
ATOM 1206 O O . THR B 2 112 ? -15.155 -22.815 20.575 1.00 74.98 112 THR H O 1
ATOM 1210 N N . LEU B 2 113 ? -14.178 -21.761 18.829 1.00 68.52 113 LEU H N 1
ATOM 1211 C CA . LEU B 2 113 ? -15.251 -20.785 18.669 1.00 64.21 113 LEU H CA 1
ATOM 1212 C C . LEU B 2 113 ? -16.400 -21.342 17.828 1.00 57.64 113 LEU H C 1
ATOM 1213 O O . LEU B 2 113 ? -16.183 -21.826 16.720 1.00 58.40 113 LEU H O 1
ATOM 1218 N N . VAL B 2 114 ? -17.613 -21.279 18.366 1.00 52.25 114 VAL H N 1
ATOM 1219 C CA . VAL B 2 114 ? -18.817 -21.608 17.612 1.00 56.76 114 VAL H CA 1
ATOM 1220 C C . VAL B 2 114 ? -19.662 -20.345 17.464 1.00 64.97 114 VAL H C 1
ATOM 1221 O O . VAL B 2 114 ? -20.156 -19.787 18.457 1.00 61.41 114 VAL H O 1
ATOM 1225 N N . THR B 2 115 ? -19.826 -19.894 16.226 1.00 68.00 115 THR H N 1
ATOM 1226 C CA . THR B 2 115 ? -20.648 -18.720 15.952 1.00 53.33 115 THR H CA 1
ATOM 1227 C C . THR B 2 115 ? -21.942 -19.172 15.299 1.00 54.29 115 THR H C 1
ATOM 1228 O O . THR B 2 115 ? -21.937 -19.708 14.196 1.00 68.42 115 THR H O 1
ATOM 1232 N N . VAL B 2 116 ? -23.054 -18.990 15.990 1.00 55.14 116 VAL H N 1
ATOM 1233 C CA . VAL B 2 116 ? -24.338 -19.379 15.429 1.00 61.68 116 VAL H CA 1
ATOM 1234 C C . VAL B 2 116 ? -24.987 -18.195 14.702 1.00 64.45 116 VAL H C 1
ATOM 1235 O O . VAL B 2 116 ? -25.393 -17.225 15.337 1.00 63.23 116 VAL H O 1
ATOM 1239 N N . SER B 2 117 ? -25.075 -18.283 13.372 1.00 58.73 117 SER H N 1
ATOM 1240 C CA . SER B 2 117 ? -25.556 -17.172 12.550 1.00 52.47 117 SER H CA 1
ATOM 1241 C C . SER B 2 117 ? -25.864 -17.597 11.114 1.00 56.55 117 SER H C 1
ATOM 1242 O O . SER B 2 117 ? -25.131 -18.383 10.538 1.00 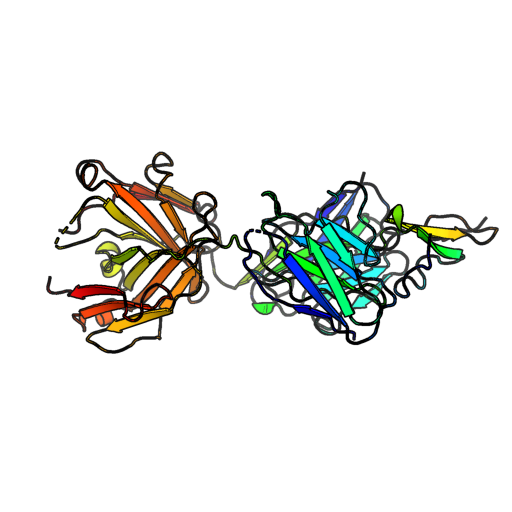66.55 117 SER H O 1
ATOM 1245 N N . ALA B 2 118 ? -26.943 -17.073 10.536 1.00 69.38 118 ALA H N 1
ATOM 1246 C CA . ALA B 2 118 ? -27.256 -17.327 9.119 1.00 62.91 118 ALA H CA 1
ATOM 1247 C C . ALA B 2 118 ? -26.785 -16.169 8.234 1.00 58.81 118 ALA H C 1
ATOM 1248 O O . ALA B 2 118 ? -27.065 -16.124 7.040 1.00 68.72 118 ALA H O 1
ATOM 1250 N N . ALA B 2 119 ? -26.057 -15.236 8.827 1.00 56.12 119 ALA H N 1
ATOM 1251 C CA . ALA B 2 119 ? -25.443 -14.155 8.068 1.00 56.75 119 ALA H CA 1
ATOM 1252 C C . ALA B 2 119 ? -24.423 -14.689 7.059 1.00 52.43 119 ALA H C 1
ATOM 1253 O O . ALA B 2 119 ? -23.673 -15.638 7.320 1.00 62.41 119 ALA H O 1
ATOM 1255 N N . LYS B 2 120 ? -24.410 -14.062 5.901 1.00 46.29 120 LYS H N 1
ATOM 1256 C CA . LYS B 2 120 ? -23.427 -14.348 4.878 1.00 53.11 120 LYS H CA 1
ATOM 1257 C C . LYS B 2 120 ? -22.306 -13.333 4.948 1.00 48.57 120 LYS H C 1
ATOM 1258 O O . LYS B 2 120 ? -22.496 -12.214 5.440 1.00 47.36 120 LYS H O 1
ATOM 1264 N N . THR B 2 121 ? -21.142 -13.740 4.454 1.00 39.54 121 THR H N 1
ATOM 1265 C CA . THR B 2 121 ? -19.955 -12.897 4.410 1.00 38.25 121 THR H CA 1
ATOM 1266 C C . THR B 2 121 ? -20.179 -11.548 3.754 1.00 49.66 121 THR H C 1
ATOM 1267 O O . THR B 2 121 ? -20.582 -11.472 2.608 1.00 51.91 121 THR H O 1
ATOM 1271 N N . THR B 2 122 ? -19.893 -10.484 4.490 1.00 46.96 122 THR H N 1
ATOM 1272 C CA . THR B 2 122 ? -20.322 -9.167 4.087 1.00 48.61 122 THR H CA 1
ATOM 1273 C C . THR B 2 122 ? -19.260 -8.118 4.375 1.00 49.19 122 THR H C 1
ATOM 1274 O O . THR B 2 122 ? -18.984 -7.814 5.514 1.00 48.53 122 THR H O 1
ATOM 1278 N N . PRO B 2 123 ? -18.701 -7.525 3.330 1.00 50.46 123 PRO H N 1
ATOM 1279 C CA . PRO B 2 123 ? -17.675 -6.508 3.546 1.00 44.80 123 PRO H CA 1
ATOM 1280 C C . PRO B 2 123 ? -18.291 -5.274 4.219 1.00 45.24 123 PRO H C 1
ATOM 1281 O O . PRO B 2 123 ? -19.496 -5.049 4.106 1.00 41.28 123 PRO H O 1
ATOM 1285 N N . PRO B 2 124 ? -17.478 -4.500 4.933 1.00 40.50 124 PRO H N 1
ATOM 1286 C CA . PRO B 2 124 ? -18.035 -3.340 5.632 1.00 38.36 124 PRO H CA 1
ATOM 1287 C C . PRO B 2 124 ? -18.153 -2.140 4.728 1.00 47.55 124 PRO H C 1
ATOM 1288 O O . PRO B 2 124 ? -17.496 -2.057 3.702 1.00 55.22 124 PRO H O 1
ATOM 1292 N N . SER B 2 125 ? -19.002 -1.210 5.114 1.00 44.66 125 SER H N 1
ATOM 1293 C CA . SER B 2 125 ? -18.934 0.104 4.535 1.00 46.36 125 SER H CA 1
ATOM 1294 C C . SER B 2 125 ? -18.061 0.886 5.469 1.00 39.56 125 SER H C 1
ATOM 1295 O O . SER B 2 125 ? -18.179 0.736 6.683 1.00 41.81 125 SER H O 1
ATOM 1298 N N . VAL B 2 126 ? -17.141 1.670 4.920 1.00 39.20 126 VAL H N 1
ATOM 1299 C CA . VAL B 2 126 ? -16.249 2.450 5.770 1.00 37.26 126 VAL H CA 1
ATOM 1300 C C . VAL B 2 126 ? -16.528 3.927 5.605 1.00 44.05 126 VAL H C 1
ATOM 1301 O O . VAL B 2 126 ? -16.414 4.454 4.503 1.00 42.14 126 VAL H O 1
ATOM 1305 N N . TYR B 2 127 ? -16.866 4.601 6.702 1.00 52.82 127 TYR H N 1
ATOM 1306 C CA . TYR B 2 127 ? -17.194 6.023 6.639 1.00 33.31 127 TYR H CA 1
ATOM 1307 C C . TYR B 2 127 ? -16.267 6.852 7.517 1.00 50.34 127 TYR H C 1
ATOM 1308 O O . TYR B 2 127 ? -15.925 6.453 8.637 1.00 48.38 127 TYR H O 1
ATOM 1317 N N . PRO B 2 128 ? -15.850 8.019 7.011 1.00 54.99 128 PRO H N 1
ATOM 1318 C CA . PRO B 2 128 ? -14.980 8.943 7.738 1.00 43.65 128 PRO H CA 1
ATOM 1319 C C . PRO B 2 128 ? -15.780 9.755 8.715 1.00 45.37 128 PRO H C 1
ATOM 1320 O O . PRO B 2 128 ? -16.916 10.105 8.395 1.00 53.82 128 PRO H O 1
ATOM 1324 N N . LEU B 2 129 ? -15.217 10.025 9.887 1.00 41.22 129 LEU H N 1
ATOM 1325 C CA . LEU B 2 129 ? -15.851 10.914 10.853 1.00 47.71 129 LEU H CA 1
ATOM 1326 C C . LEU B 2 129 ? -14.957 12.127 11.087 1.00 54.20 129 LEU H C 1
ATOM 1327 O O . LEU B 2 129 ? -13.976 12.067 11.834 1.00 47.80 129 LEU H O 1
ATOM 1332 N N . ALA B 2 130 ? -15.281 13.225 10.424 1.00 43.24 130 ALA H N 1
ATOM 1333 C CA . ALA B 2 130 ? -14.531 14.452 10.629 1.00 52.41 130 ALA H CA 1
ATOM 1334 C C . ALA B 2 130 ? -15.372 15.419 11.458 1.00 60.18 130 ALA H C 1
ATOM 1335 O O . ALA B 2 130 ? -16.599 15.331 11.469 1.00 57.46 130 ALA H O 1
ATOM 1337 N N . PRO B 2 131 ? -14.717 16.330 12.186 1.00 63.61 131 PRO H N 1
ATOM 1338 C CA . PRO B 2 131 ? -15.524 17.381 12.801 1.00 81.84 131 PRO H CA 1
ATOM 1339 C C . PRO B 2 131 ? -15.853 18.431 11.745 1.00 101.13 131 PRO H C 1
ATOM 1340 O O . PRO B 2 131 ? -15.120 18.559 10.757 1.00 93.31 131 PRO H O 1
ATOM 1344 N N . GLY B 2 132 ? -16.953 19.149 11.935 1.00 130.70 132 GLY H N 1
ATOM 1345 C CA . GLY B 2 132 ? -17.449 20.047 10.908 1.00 145.97 132 GLY H CA 1
ATOM 1346 C C . GLY B 2 132 ? -17.332 21.522 11.234 1.00 153.79 132 GLY H C 1
ATOM 1347 O O . GLY B 2 132 ? -16.308 21.981 11.747 1.00 163.61 132 GLY H O 1
ATOM 1348 N N . SER B 2 133 ? -18.391 22.264 10.924 1.00 146.60 133 SER H N 1
ATOM 1349 C CA . SER B 2 133 ? -18.418 23.708 11.116 1.00 140.79 133 SER H CA 1
ATOM 1350 C C . SER B 2 133 ? -18.387 24.072 12.601 1.00 145.55 133 SER H C 1
ATOM 1351 O O . SER B 2 133 ? -17.332 24.058 13.241 1.00 146.01 133 SER H O 1
ATOM 1354 N N . THR B 2 137 ? -11.328 22.580 17.721 1.00 132.56 137 THR H N 1
ATOM 1355 C CA . THR B 2 137 ? -10.571 23.709 17.189 1.00 138.52 137 THR H CA 1
ATOM 1356 C C . THR B 2 137 ? -9.731 24.405 18.267 1.00 141.55 137 THR H C 1
ATOM 1357 O O . THR B 2 137 ? -9.434 25.593 18.165 1.00 136.91 137 THR H O 1
ATOM 1361 N N . ASN B 2 138 ? -9.388 23.653 19.312 1.00 136.63 138 ASN H N 1
ATOM 1362 C CA . ASN B 2 138 ? -8.318 24.015 20.244 1.00 135.72 138 ASN H CA 1
ATOM 1363 C C . ASN B 2 138 ? -7.183 22.980 20.166 1.00 124.19 138 ASN H C 1
ATOM 1364 O O . ASN B 2 138 ? -7.058 22.327 19.137 1.00 131.38 138 ASN H O 1
ATOM 1369 N N . SER B 2 139 ? -6.381 22.816 21.225 1.00 111.95 139 SER H N 1
ATOM 1370 C CA . SER B 2 139 ? -5.102 22.092 21.133 1.00 92.62 139 SER H CA 1
ATOM 1371 C C . SER B 2 139 ? -5.176 20.733 20.418 1.00 87.70 139 SER H C 1
ATOM 1372 O O . SER B 2 139 ? -4.365 20.453 19.539 1.00 89.28 139 SER H O 1
ATOM 1375 N N . MET B 2 140 ? -6.157 19.903 20.742 1.00 88.17 140 MET H N 1
ATOM 1376 C CA . MET B 2 140 ? -6.253 18.597 20.081 1.00 87.37 140 MET H CA 1
ATOM 1377 C C . MET B 2 140 ? -7.501 18.461 19.200 1.00 84.19 140 MET H C 1
ATOM 1378 O O . MET B 2 140 ? -8.489 19.185 19.369 1.00 68.05 140 MET H O 1
ATOM 1383 N N . VAL B 2 141 ? -7.433 17.557 18.224 1.00 76.64 141 VAL H N 1
ATOM 1384 C CA . VAL B 2 141 ? -8.593 17.275 17.387 1.00 71.03 141 VAL H CA 1
ATOM 1385 C C . VAL B 2 141 ? -8.783 15.779 17.307 1.00 58.29 141 VAL H C 1
ATOM 1386 O O . VAL B 2 141 ? -7.809 15.021 17.258 1.00 56.95 141 VAL H O 1
ATOM 1390 N N . THR B 2 142 ? -10.047 15.362 17.326 1.00 55.64 142 THR H N 1
ATOM 1391 C CA . THR B 2 142 ? -10.388 13.950 17.330 1.00 58.38 142 THR H CA 1
ATOM 1392 C C . THR B 2 142 ? -11.104 13.633 16.035 1.00 48.80 142 THR H C 1
ATOM 1393 O O . THR B 2 142 ? -12.081 14.274 15.684 1.00 59.74 142 THR H O 1
ATOM 1397 N N . LEU B 2 143 ? -10.579 12.664 15.305 1.00 54.47 143 LEU H N 1
ATOM 1398 C CA . LEU B 2 143 ? -11.254 12.165 14.117 1.00 55.43 143 LEU H CA 1
ATOM 1399 C C . LEU B 2 143 ? -11.6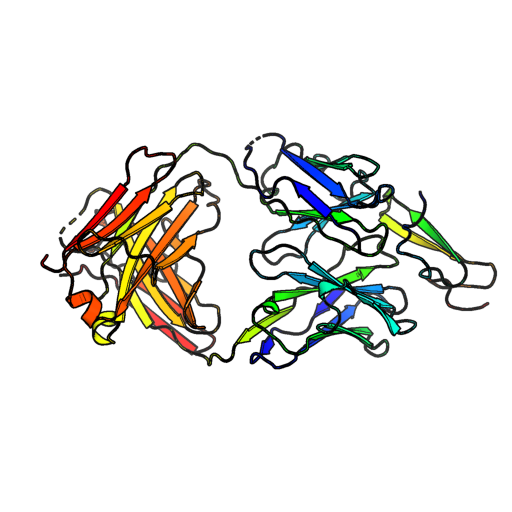40 10.713 14.355 1.00 56.91 143 LEU H C 1
ATOM 1400 O O . LEU B 2 143 ? -1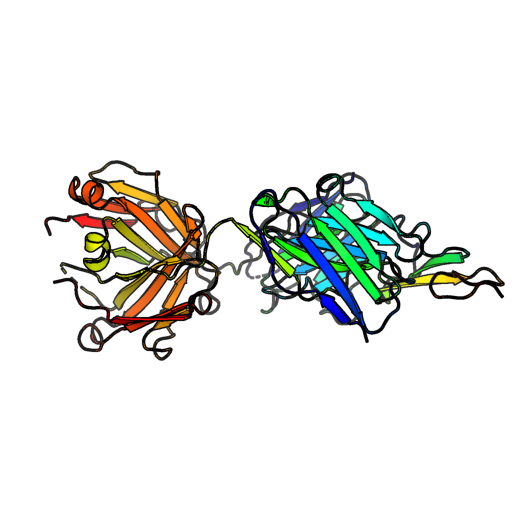1.344 10.136 15.401 1.00 62.41 143 LEU H O 1
ATOM 1405 N N . GLY B 2 144 ? -12.299 10.119 13.378 1.00 53.26 144 GLY H N 1
ATOM 1406 C CA . GLY B 2 144 ? -12.885 8.818 13.584 1.00 45.01 144 GLY H CA 1
ATOM 1407 C C . GLY B 2 144 ? -13.168 8.090 12.295 1.00 51.34 144 GLY H C 1
ATOM 1408 O O . GLY B 2 144 ? -13.049 8.638 11.202 1.00 42.07 144 GLY H O 1
ATOM 1409 N N . CYS B 2 145 ? -13.546 6.833 12.435 1.00 49.26 145 CYS H N 1
ATOM 1410 C CA . CYS B 2 145 ? -13.808 6.008 11.280 1.00 43.50 145 CYS H CA 1
ATOM 1411 C C . CYS B 2 145 ? -14.841 4.990 11.688 1.00 49.81 145 CYS H C 1
ATOM 1412 O O . CYS B 2 145 ? -14.721 4.350 12.738 1.00 46.76 145 CYS H O 1
ATOM 1415 N N . LEU B 2 146 ? -15.865 4.854 10.867 1.00 33.09 146 LEU H N 1
ATOM 1416 C CA . LEU B 2 146 ? -16.966 3.975 11.190 1.00 42.90 146 LEU H CA 1
ATOM 1417 C C . LEU B 2 146 ? -16.950 2.796 10.223 1.00 45.34 146 LEU H C 1
ATOM 1418 O O . LEU B 2 146 ? -16.877 2.984 9.003 1.00 49.66 146 LEU H O 1
ATOM 1423 N N . VAL B 2 147 ? -16.983 1.587 10.780 1.00 35.23 147 VAL H N 1
ATOM 1424 C CA . VAL B 2 147 ? -16.935 0.360 9.980 1.00 37.12 147 VAL H CA 1
ATOM 1425 C C . VAL B 2 147 ? -18.262 -0.407 10.145 1.00 41.05 147 VAL H C 1
ATOM 1426 O O . VAL B 2 147 ? -18.463 -1.147 11.115 1.00 47.18 147 VAL H O 1
ATOM 1430 N N . LYS B 2 148 ? -19.189 -0.179 9.216 1.00 43.51 148 LYS H N 1
ATOM 1431 C CA . LYS B 2 148 ? -20.584 -0.618 9.392 1.00 50.40 148 LYS H CA 1
ATOM 1432 C C . LYS B 2 148 ? -20.927 -1.876 8.601 1.00 48.55 148 LYS H C 1
ATOM 1433 O O . LYS B 2 148 ? -20.598 -2.000 7.414 1.00 48.92 148 LYS H O 1
ATOM 1439 N N . GLY B 2 149 ? -21.586 -2.807 9.283 1.00 48.12 149 GLY H N 1
ATOM 1440 C CA . GLY B 2 149 ? -22.344 -3.867 8.631 1.00 36.73 149 GLY H CA 1
ATOM 1441 C C . GLY B 2 149 ? -21.552 -4.980 7.989 1.00 43.39 149 GLY H C 1
ATOM 1442 O O . GLY B 2 149 ? -21.978 -5.509 6.969 1.00 53.32 149 GLY H O 1
ATOM 1443 N N . TYR B 2 150 ? -20.416 -5.343 8.587 1.00 41.96 150 TYR H N 1
ATOM 1444 C CA . TYR B 2 150 ? -19.634 -6.461 8.108 1.00 45.00 150 TYR H CA 1
ATOM 1445 C C . TYR B 2 150 ? -19.943 -7.745 8.879 1.00 44.37 150 TYR H C 1
ATOM 1446 O O . TYR B 2 150 ? -20.494 -7.708 9.985 1.00 47.31 150 TYR H O 1
ATOM 1455 N N . PHE B 2 151 ? -19.570 -8.864 8.258 1.00 42.87 151 PHE H N 1
ATOM 1456 C CA . PHE B 2 151 ? -19.645 -10.204 8.813 1.00 41.24 151 PHE H CA 1
ATOM 1457 C C . PHE B 2 151 ? -18.727 -11.139 7.989 1.00 49.03 151 PHE H C 1
ATOM 1458 O O . PHE B 2 151 ? -18.699 -11.098 6.761 1.00 46.51 151 PHE H O 1
ATOM 1466 N N . PRO B 2 152 ? -17.994 -12.018 8.666 1.00 53.86 152 PRO H N 1
ATOM 1467 C CA . PRO B 2 152 ? -17.963 -12.160 10.113 1.00 53.45 152 PRO H CA 1
ATOM 1468 C C . PRO B 2 152 ? -16.828 -11.362 10.688 1.00 60.44 152 PRO H C 1
ATOM 1469 O O . PRO B 2 152 ? -16.120 -10.678 9.958 1.00 56.08 152 PRO H O 1
ATOM 1473 N N . GLU B 2 153 ? -16.653 -11.474 11.996 1.00 59.27 153 GLU H N 1
ATOM 1474 C CA . GLU B 2 153 ? -15.456 -10.990 12.637 1.00 40.57 153 GLU H CA 1
ATOM 1475 C C . GLU B 2 153 ? -14.217 -11.754 12.113 1.00 50.68 153 GLU H C 1
ATOM 1476 O O . GLU B 2 153 ? -14.300 -12.922 11.674 1.00 45.26 153 GLU H O 1
ATOM 1482 N N . PRO B 2 154 ? -13.054 -11.099 12.150 1.00 44.76 154 PRO H N 1
ATOM 1483 C CA . PRO B 2 154 ? -12.831 -9.727 12.600 1.00 45.26 154 PRO H CA 1
ATOM 1484 C C . PRO B 2 154 ? -12.542 -8.741 11.466 1.00 48.76 154 PRO H C 1
ATOM 1485 O O . PRO B 2 154 ? -12.433 -9.163 10.320 1.00 47.57 154 PRO H O 1
ATOM 1489 N N . VAL B 2 155 ? -12.405 -7.454 11.798 1.00 45.43 155 VAL H N 1
ATOM 1490 C CA . VAL B 2 155 ? -11.725 -6.517 10.908 1.00 48.97 155 VAL H CA 1
ATOM 1491 C C . VAL B 2 155 ? -10.446 -5.979 11.537 1.00 50.65 155 VAL H C 1
ATOM 1492 O O . VAL B 2 155 ? -10.063 -6.345 12.639 1.00 54.94 155 VAL H O 1
ATOM 1496 N N . THR B 2 156 ? -9.782 -5.110 10.798 1.00 50.97 156 THR H N 1
ATOM 1497 C CA . THR B 2 156 ? -8.601 -4.442 11.276 1.00 46.36 156 THR H CA 1
ATOM 1498 C C . THR B 2 156 ? -8.718 -2.975 10.982 1.00 51.94 156 THR H C 1
ATOM 1499 O O . THR B 2 156 ? -9.112 -2.586 9.883 1.00 57.67 156 THR H O 1
ATOM 1503 N N . VAL B 2 157 ? -8.382 -2.158 11.970 1.00 46.27 157 VAL H N 1
ATOM 1504 C CA . VAL B 2 157 ? -8.385 -0.728 11.757 1.00 37.33 157 VAL H CA 1
ATOM 1505 C C . VAL B 2 157 ? -7.085 -0.135 12.239 1.00 43.06 157 VAL H C 1
ATOM 1506 O O . VAL B 2 157 ? -6.730 -0.235 13.404 1.00 59.84 157 VAL H O 1
ATOM 1510 N N . THR B 2 158 ? -6.380 0.491 11.319 1.00 42.32 158 THR H N 1
ATOM 1511 C CA . THR B 2 158 ? -5.152 1.182 11.636 1.00 43.47 158 THR H CA 1
ATOM 1512 C C . THR B 2 158 ? -5.301 2.598 11.133 1.00 49.29 158 THR H C 1
ATOM 1513 O O . THR B 2 158 ? -6.173 2.885 10.307 1.00 48.89 158 THR H O 1
ATOM 1517 N N . TRP B 2 159 ? -4.426 3.471 11.605 1.00 46.58 159 TRP H N 1
ATOM 1518 C CA . TRP B 2 159 ? -4.436 4.863 11.194 1.00 47.37 159 TRP H CA 1
ATOM 1519 C C . TRP B 2 159 ? -3.079 5.201 10.590 1.00 43.11 159 TRP H C 1
ATOM 1520 O O . TRP B 2 159 ? -2.040 5.010 11.236 1.00 48.42 159 TRP H O 1
ATOM 1531 N N . ASN B 2 160 ? -3.096 5.718 9.361 1.00 52.71 160 ASN H N 1
ATOM 1532 C CA . ASN B 2 160 ? -1.875 5.931 8.580 1.00 44.67 160 ASN H CA 1
ATOM 1533 C C . ASN B 2 160 ? -1.047 4.672 8.588 1.00 54.28 160 ASN H C 1
ATOM 1534 O O . ASN B 2 160 ? 0.155 4.714 8.801 1.00 47.19 160 ASN H O 1
ATOM 1539 N N . SER B 2 161 ? -1.721 3.543 8.422 1.00 45.30 161 SER H N 1
ATOM 1540 C CA . SER B 2 161 ? -1.039 2.284 8.227 1.00 61.05 161 SER H CA 1
ATOM 1541 C C . SER B 2 161 ? -0.187 1.902 9.443 1.00 66.04 161 SER H C 1
ATOM 1542 O O . SER B 2 161 ? 0.776 1.159 9.322 1.00 70.37 161 SER H O 1
ATOM 1545 N N . GLY B 2 162 ? -0.552 2.394 10.618 1.00 63.07 162 GLY H N 1
ATOM 1546 C CA . GLY B 2 162 ? 0.111 1.946 11.828 1.00 59.42 162 GLY H CA 1
ATOM 1547 C C . GLY B 2 162 ? 1.068 2.977 12.384 1.00 61.67 162 GLY H C 1
ATOM 1548 O O . GLY B 2 162 ? 1.544 2.858 13.511 1.00 62.67 162 GLY H O 1
ATOM 1549 N N . SER B 2 163 ? 1.332 4.006 11.591 1.00 63.60 163 SER H N 1
ATOM 1550 C CA . SER B 2 163 ? 2.228 5.081 11.988 1.00 58.60 163 SER H CA 1
ATOM 1551 C C . SER B 2 163 ? 1.574 5.982 13.038 1.00 52.93 163 SER H C 1
ATOM 1552 O O . SER B 2 163 ? 2.229 6.651 13.815 1.00 68.79 163 SER H O 1
ATOM 1555 N N . LEU B 2 164 ? 0.259 6.001 13.049 1.00 62.08 164 LEU H N 1
ATOM 1556 C CA . LEU B 2 164 ? -0.451 6.651 14.120 1.00 53.87 164 LEU H CA 1
ATOM 1557 C C . LEU B 2 164 ? -0.937 5.588 15.060 1.00 55.13 164 LEU H C 1
ATOM 1558 O O . LEU B 2 164 ? -1.895 4.899 14.739 1.00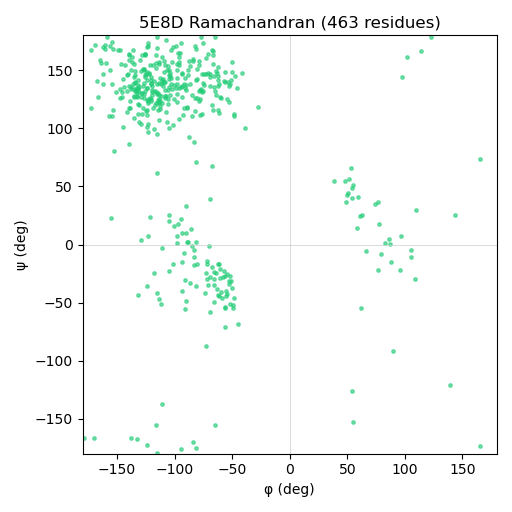 68.38 164 LEU H O 1
ATOM 1563 N N . SER B 2 165 ? -0.266 5.428 16.199 1.00 57.67 165 SER H N 1
ATOM 1564 C CA . SER B 2 165 ? -0.688 4.450 17.195 1.00 67.23 165 SER H CA 1
ATOM 1565 C C . SER B 2 165 ? -1.126 5.108 18.509 1.00 81.81 165 SER H C 1
ATOM 1566 O O . SER B 2 165 ? -2.125 4.712 19.114 1.00 84.33 165 SER H O 1
ATOM 1569 N N . SER B 2 166 ? -0.386 6.111 18.957 1.00 78.79 166 SER H N 1
ATOM 1570 C CA . SER B 2 166 ? -0.788 6.817 20.160 1.00 77.62 166 SER H CA 1
ATOM 1571 C C . SER B 2 166 ? -2.050 7.616 19.865 1.00 71.31 166 SER H C 1
ATOM 1572 O O . SER B 2 166 ? -2.236 8.107 18.745 1.00 59.37 166 SER H O 1
ATOM 1575 N N . GLY B 2 167 ? -2.907 7.735 20.878 1.00 57.12 167 GLY H N 1
ATOM 1576 C CA . GLY B 2 167 ? -4.103 8.548 20.783 1.00 48.82 167 GLY H CA 1
ATOM 1577 C C . GLY B 2 167 ? -5.241 7.923 20.004 1.00 54.99 167 GLY H C 1
ATOM 1578 O O . GLY B 2 167 ? -6.164 8.621 19.599 1.00 61.76 167 GLY H O 1
ATOM 1579 N N . VAL B 2 168 ? -5.166 6.608 19.815 1.00 48.20 168 VAL H N 1
ATOM 1580 C CA . VAL B 2 168 ? -6.119 5.861 19.036 1.00 43.92 168 VAL H CA 1
ATOM 1581 C C . VAL B 2 168 ? -7.041 5.048 19.925 1.00 56.85 168 VAL H C 1
ATOM 1582 O O . VAL B 2 168 ? -6.568 4.357 20.821 1.00 54.74 168 VAL H O 1
ATOM 1586 N N . HIS B 2 169 ? -8.351 5.114 19.665 1.00 47.54 169 HIS H N 1
ATOM 1587 C CA . HIS B 2 169 ? -9.302 4.258 20.368 1.00 48.15 169 HIS H CA 1
ATOM 1588 C C . HIS B 2 169 ? -10.161 3.415 19.421 1.00 52.95 169 HIS H C 1
ATOM 1589 O O . HIS B 2 169 ? -11.015 3.938 18.704 1.00 58.59 169 HIS H O 1
ATOM 1596 N N . THR B 2 170 ? -9.946 2.105 19.436 1.00 51.32 170 THR H N 1
ATOM 1597 C CA . THR B 2 170 ? -10.724 1.228 18.577 1.00 52.34 170 THR H CA 1
ATOM 1598 C C . THR B 2 170 ? -11.648 0.331 19.383 1.00 49.59 170 THR H C 1
ATOM 1599 O O . THR B 2 170 ? -11.204 -0.502 20.161 1.00 63.59 170 THR H O 1
ATOM 1603 N N . PHE B 2 171 ? -12.945 0.522 19.162 1.00 51.26 171 PHE H N 1
ATOM 1604 C CA . PHE B 2 171 ? -14.024 -0.044 19.976 1.00 43.80 171 PHE H CA 1
ATOM 1605 C C . PHE B 2 171 ? -14.504 -1.395 19.470 1.00 41.18 171 PHE H C 1
ATOM 1606 O O . PHE B 2 171 ? -14.721 -1.589 18.265 1.00 58.67 171 PHE H O 1
ATOM 1614 N N . PRO B 2 172 ? -14.668 -2.337 20.394 1.00 44.35 172 PRO H N 1
ATOM 1615 C CA . PRO B 2 172 ? -15.222 -3.665 20.126 1.00 39.70 172 PRO H CA 1
ATOM 1616 C C . PRO B 2 172 ? -16.478 -3.605 19.255 1.00 44.54 172 PRO H C 1
ATOM 1617 O O . PRO B 2 172 ? -17.365 -2.777 19.468 1.00 45.29 172 PRO H O 1
ATOM 1621 N N . ALA B 2 173 ? -16.537 -4.476 18.258 1.00 55.20 173 ALA H N 1
ATOM 1622 C CA . ALA B 2 173 ? -17.691 -4.509 17.390 1.00 51.14 173 ALA H CA 1
ATOM 1623 C C . ALA B 2 173 ? -18.935 -4.870 18.191 1.00 51.19 173 ALA H C 1
ATOM 1624 O O . ALA B 2 173 ? -18.860 -5.653 19.148 1.00 59.48 173 ALA H O 1
ATOM 1626 N N . VAL B 2 174 ? -20.065 -4.282 17.803 1.00 42.50 174 VAL H N 1
ATOM 1627 C CA . VAL B 2 174 ? -21.360 -4.667 18.348 1.00 47.55 174 VAL H CA 1
ATOM 1628 C C . VAL B 2 174 ? -22.212 -5.239 17.221 1.00 56.20 174 VAL H C 1
ATOM 1629 O O . VAL B 2 174 ? -21.980 -4.936 16.040 1.00 47.33 174 VAL H O 1
ATOM 1633 N N . LEU B 2 175 ? -23.191 -6.064 17.595 1.00 55.29 175 LEU H N 1
ATOM 1634 C CA . LEU B 2 175 ? -24.098 -6.677 16.637 1.00 48.51 175 LEU H CA 1
ATOM 1635 C C . LEU B 2 175 ? -25.353 -5.846 16.374 1.00 52.16 175 LEU H C 1
ATOM 1636 O O . LEU B 2 175 ? -25.973 -5.291 17.276 1.00 62.88 175 LEU H O 1
ATOM 1641 N N . GLN B 2 176 ? -25.720 -5.763 15.109 1.00 54.50 176 GLN H N 1
ATOM 1642 C CA . GLN B 2 176 ? -26.872 -4.981 14.724 1.00 64.77 176 GLN H CA 1
ATOM 1643 C C . GLN B 2 176 ? -27.548 -5.700 13.576 1.00 73.26 176 GLN H C 1
ATOM 1644 O O . GLN B 2 176 ? -27.080 -5.635 12.431 1.00 65.98 176 GLN H O 1
ATOM 1650 N N . SER B 2 177 ? -28.635 -6.399 13.902 1.00 75.64 177 SER H N 1
ATOM 1651 C CA . SER B 2 177 ? -29.375 -7.182 12.925 1.00 66.20 177 SER H CA 1
ATOM 1652 C C . SER B 2 177 ? -28.426 -8.138 12.248 1.00 56.89 177 SER H C 1
ATOM 1653 O O . SER B 2 177 ? -28.308 -8.148 11.029 1.00 48.17 177 SER H O 1
ATOM 1656 N N . ASP B 2 178 ? -27.694 -8.864 13.085 1.00 50.64 178 ASP H N 1
ATOM 1657 C CA . ASP B 2 178 ? -26.850 -9.985 12.694 1.00 44.39 178 ASP H CA 1
ATOM 1658 C C . ASP B 2 178 ? -25.508 -9.585 12.089 1.00 53.77 178 ASP H C 1
ATOM 1659 O O . ASP B 2 178 ? -24.661 -10.451 11.879 1.00 49.34 178 ASP H O 1
ATOM 1664 N N . LEU B 2 179 ? -25.299 -8.296 11.818 1.00 53.49 179 LEU H N 1
ATOM 1665 C CA . LEU B 2 179 ? -24.012 -7.844 11.266 1.00 50.04 179 LEU H CA 1
ATOM 1666 C C . LEU B 2 179 ? -23.231 -7.011 12.284 1.00 58.62 179 LEU H C 1
ATOM 1667 O O . LEU B 2 179 ? -23.799 -6.491 13.254 1.00 56.77 179 LEU H O 1
ATOM 1672 N N . TYR B 2 180 ? -21.930 -6.867 12.058 1.00 48.73 180 TYR H N 1
ATOM 1673 C CA . TYR B 2 180 ? -21.091 -6.151 13.020 1.00 49.00 180 TYR H CA 1
ATOM 1674 C C . TYR B 2 180 ? -20.840 -4.705 12.624 1.00 45.47 180 TYR H C 1
ATOM 1675 O O . TYR B 2 180 ? -20.658 -4.369 11.452 1.00 48.14 180 TYR H O 1
ATOM 1684 N N . THR B 2 181 ? -20.810 -3.856 13.633 1.00 39.20 181 THR H N 1
ATOM 1685 C CA . THR B 2 181 ? -20.429 -2.476 13.442 1.00 45.16 181 THR H CA 1
ATOM 1686 C C . THR B 2 181 ? -19.391 -2.049 14.475 1.00 49.68 181 THR H C 1
ATOM 1687 O O . THR B 2 181 ? -19.506 -2.351 15.664 1.00 46.89 181 THR H O 1
ATOM 1691 N N . LEU B 2 182 ? -18.391 -1.313 14.019 1.00 47.15 182 LEU H N 1
ATOM 1692 C CA . LEU B 2 182 ? -17.262 -0.960 14.862 1.00 51.15 182 LEU H CA 1
ATOM 1693 C C . LEU B 2 182 ? -16.901 0.475 14.571 1.00 42.31 182 LEU H C 1
ATOM 1694 O O . LEU B 2 182 ? -17.227 1.011 13.512 1.00 49.23 182 LEU H O 1
ATOM 1699 N N . SER B 2 183 ? -16.218 1.117 15.496 1.00 44.66 183 SER H N 1
ATOM 1700 C CA . SER B 2 183 ? -15.751 2.452 15.210 1.00 37.64 183 SER H CA 1
ATOM 1701 C C . SER B 2 183 ? -14.367 2.587 15.772 1.00 44.03 183 SER H C 1
ATOM 1702 O O . SER B 2 183 ? -13.935 1.775 16.586 1.00 54.48 183 SER H O 1
ATOM 1705 N N . SER B 2 184 ? -13.665 3.611 15.326 1.00 45.17 184 SER H N 1
ATOM 1706 C CA . SER B 2 184 ? -12.329 3.879 15.814 1.00 46.62 184 SER H CA 1
ATOM 1707 C C . SER B 2 184 ? -12.124 5.383 15.811 1.00 48.21 184 SER H C 1
ATOM 1708 O O . SER B 2 184 ? -12.470 6.060 14.835 1.00 51.59 184 SER H O 1
ATOM 1711 N N . SER B 2 185 ? -11.580 5.907 16.902 1.00 39.52 185 SER H N 1
ATOM 1712 C CA . SER B 2 185 ? -11.170 7.304 16.918 1.00 40.34 185 SER H CA 1
ATOM 1713 C C . SER B 2 185 ? -9.645 7.451 17.039 1.00 43.33 185 SER H C 1
ATOM 1714 O O . SER B 2 185 ? -8.947 6.557 17.538 1.00 52.87 185 SER H O 1
ATOM 1717 N N . VAL B 2 186 ? -9.147 8.587 16.562 1.00 41.64 186 VAL H N 1
ATOM 1718 C CA . VAL B 2 186 ? -7.743 8.966 16.711 1.00 44.55 186 VAL H CA 1
ATOM 1719 C C . VAL B 2 186 ? -7.647 10.447 17.078 1.00 48.61 186 VAL H C 1
ATOM 1720 O O . VAL B 2 186 ? -8.347 11.287 16.501 1.00 55.27 186 VAL H O 1
ATOM 1724 N N . THR B 2 187 ? -6.795 10.770 18.048 1.00 61.99 187 THR H N 1
ATOM 1725 C CA . THR B 2 187 ? -6.620 12.164 18.445 1.00 68.64 187 THR H CA 1
ATOM 1726 C C . THR B 2 187 ? -5.201 12.658 18.183 1.00 62.86 187 THR H C 1
ATOM 1727 O O . THR B 2 187 ? -4.214 12.002 18.538 1.00 57.12 187 THR H O 1
ATOM 1731 N N . VAL B 2 188 ? -5.132 13.829 17.556 1.00 57.12 188 VAL H N 1
ATOM 1732 C CA . VAL B 2 188 ? -3.901 14.422 17.039 1.00 49.38 188 VAL H CA 1
ATOM 1733 C C . VAL B 2 188 ? -3.906 15.894 17.406 1.00 63.96 188 VAL H C 1
ATOM 1734 O O . VAL B 2 188 ? -4.944 16.409 17.819 1.00 69.58 188 VAL H O 1
ATOM 1738 N N . PRO B 2 189 ? -2.757 16.588 17.252 1.00 66.95 189 PRO H N 1
ATOM 1739 C CA . PRO B 2 189 ? -2.751 18.038 17.477 1.00 54.02 189 PRO H CA 1
ATOM 1740 C C . PRO B 2 189 ? -3.481 18.758 16.370 1.00 61.61 189 PRO H C 1
ATOM 1741 O O . PRO B 2 189 ? -3.450 18.293 15.239 1.00 77.04 189 PRO H O 1
ATOM 1745 N N . SER B 2 190 ? -4.121 19.874 16.687 1.00 79.26 190 SER H N 1
ATOM 1746 C CA . SER B 2 190 ? -4.823 20.683 15.690 1.00 92.56 190 SER H CA 1
ATOM 1747 C C . SER B 2 190 ? -3.884 21.193 14.609 1.00 102.77 190 SER H C 1
ATOM 1748 O O . SER B 2 190 ? -4.297 21.448 13.476 1.00 102.37 190 SER H O 1
ATOM 1751 N N . SER B 2 191 ? -2.624 21.366 14.997 1.00 107.52 191 SER H N 1
ATOM 1752 C CA . SER B 2 191 ? -1.565 21.792 14.103 1.00 102.95 191 SER H CA 1
ATOM 1753 C C . SER B 2 191 ? -1.541 20.900 12.886 1.00 104.43 191 SER H C 1
ATOM 1754 O O . SER B 2 191 ? -1.580 21.358 11.747 1.00 112.28 191 SER H O 1
ATOM 1757 N N . THR B 2 192 ? -1.513 19.604 13.159 1.00 93.36 192 THR H N 1
ATOM 1758 C CA . THR B 2 192 ? -1.172 18.612 12.162 1.00 90.60 192 THR H CA 1
ATOM 1759 C C . THR B 2 192 ? -2.338 18.196 11.271 1.00 89.79 192 THR H C 1
ATOM 1760 O O . THR B 2 192 ? -2.143 17.440 10.324 1.00 99.10 192 THR H O 1
ATOM 1764 N N . TRP B 2 193 ? -3.543 18.683 11.547 1.00 78.89 193 TRP H N 1
ATOM 1765 C CA . TRP B 2 193 ? -4.677 18.316 10.697 1.00 75.21 193 TRP H CA 1
ATOM 1766 C C . TRP B 2 193 ? -5.648 19.477 10.523 1.00 66.40 193 TRP H C 1
ATOM 1767 O O . TRP B 2 193 ? -5.995 20.154 11.478 1.00 70.75 193 TRP H O 1
ATOM 1778 N N . PRO B 2 194 ? -6.105 19.700 9.290 1.00 62.10 194 PRO H N 1
ATOM 1779 C CA . PRO B 2 194 ? -5.904 18.873 8.097 1.00 70.44 194 PRO H CA 1
ATOM 1780 C C . PRO B 2 194 ? -4.628 19.104 7.287 1.00 79.45 194 PRO H C 1
ATOM 1781 O O . PRO B 2 194 ? -4.553 18.597 6.170 1.00 84.94 194 PRO H O 1
ATOM 1785 N N . SER B 2 195 ? -3.651 19.828 7.809 1.00 81.53 195 SER H N 1
ATOM 1786 C CA . SER B 2 195 ? -2.470 20.124 7.011 1.00 78.54 195 SER H CA 1
ATOM 1787 C C . SER B 2 195 ? -1.752 18.826 6.617 1.00 74.39 195 SER H C 1
ATOM 1788 O O . SER B 2 195 ? -1.335 18.659 5.470 1.00 80.24 195 SER H O 1
ATOM 1791 N N . GLU B 2 196 ? -1.607 17.910 7.567 1.00 71.65 196 GLU H N 1
ATOM 1792 C CA . GLU B 2 196 ? -1.150 16.561 7.249 1.00 76.40 196 GLU H CA 1
ATOM 1793 C C . GLU B 2 196 ? -2.390 15.686 7.096 1.00 80.92 196 GLU H C 1
ATOM 1794 O O . GLU B 2 196 ? -3.475 16.089 7.503 1.00 83.58 196 GLU H O 1
ATOM 1800 N N . THR B 2 197 ? -2.250 14.500 6.511 1.00 73.73 197 THR H N 1
ATOM 1801 C CA . THR B 2 197 ? -3.436 13.702 6.247 1.00 73.15 197 THR H CA 1
ATOM 1802 C C . THR B 2 197 ? -3.576 12.529 7.210 1.00 60.08 197 THR H C 1
ATOM 1803 O O . THR B 2 197 ? -2.610 11.917 7.626 1.00 54.18 197 THR H O 1
ATOM 1807 N N . VAL B 2 198 ? -4.809 12.250 7.584 1.00 55.45 198 VAL H N 1
ATOM 1808 C CA . VAL B 2 198 ? -5.093 11.167 8.496 1.00 54.26 198 VAL H CA 1
ATOM 1809 C C . VAL B 2 198 ? -5.994 10.143 7.785 1.00 66.50 198 VAL H C 1
ATOM 1810 O O . VAL B 2 198 ? -7.122 10.445 7.379 1.00 65.68 198 VAL H O 1
ATOM 1814 N N . THR B 2 199 ? -5.479 8.933 7.633 1.00 51.27 199 THR H N 1
ATOM 1815 C CA . THR B 2 199 ? -6.177 7.921 6.880 1.00 47.54 199 THR H CA 1
ATOM 1816 C C . THR B 2 199 ? -6.459 6.680 7.716 1.00 56.10 199 THR H C 1
ATOM 1817 O O . THR B 2 199 ? -5.580 6.071 8.335 1.00 50.57 199 THR H O 1
ATOM 1821 N N . CYS B 2 200 ? -7.729 6.338 7.707 1.00 43.89 200 CYS H N 1
ATOM 1822 C CA . CYS B 2 200 ? -8.257 5.114 8.261 1.00 50.12 200 CYS H CA 1
ATOM 1823 C C . CYS B 2 200 ? -7.978 3.937 7.291 1.00 45.42 200 CYS H C 1
ATOM 1824 O O . CYS B 2 200 ? -8.330 3.994 6.117 1.00 43.79 200 CYS H O 1
ATOM 1827 N N . ASN B 2 201 ? -7.331 2.879 7.765 1.00 42.44 201 ASN H N 1
ATOM 1828 C CA . ASN B 2 201 ? -7.102 1.719 6.913 1.00 41.16 201 ASN H CA 1
ATOM 1829 C C . ASN B 2 201 ? -7.808 0.562 7.510 1.00 46.22 201 ASN H C 1
ATOM 1830 O O . ASN B 2 201 ? -7.500 0.167 8.629 1.00 52.01 201 ASN H O 1
ATOM 1835 N N . VAL B 2 202 ? -8.739 0.012 6.743 1.00 49.27 202 VAL H N 1
ATOM 1836 C CA . VAL B 2 202 ? -9.602 -1.040 7.224 1.00 35.97 202 VAL H CA 1
ATOM 1837 C C . VAL B 2 202 ? -9.404 -2.253 6.380 1.00 45.56 202 VAL H C 1
ATOM 1838 O O . VAL B 2 202 ? -9.406 -2.159 5.153 1.00 54.16 202 VAL H O 1
ATOM 1842 N N . ALA B 2 203 ? -9.210 -3.400 7.021 1.00 36.55 203 ALA H N 1
ATOM 1843 C CA . ALA B 2 203 ? -9.130 -4.639 6.256 1.00 47.93 203 ALA H CA 1
ATOM 1844 C C . ALA B 2 203 ? -10.144 -5.668 6.750 1.00 46.50 203 ALA H C 1
ATOM 1845 O O . ALA B 2 203 ? -10.480 -5.711 7.928 1.00 52.41 203 ALA H O 1
ATOM 1847 N N . HIS B 2 204 ? -10.649 -6.481 5.831 1.00 44.80 204 HIS H N 1
ATOM 1848 C CA . HIS B 2 204 ? -11.638 -7.476 6.183 1.00 41.47 204 HIS H CA 1
ATOM 1849 C C . HIS B 2 204 ? -11.339 -8.755 5.438 1.00 44.99 204 HIS H C 1
ATOM 1850 O O . HIS B 2 204 ? -11.883 -8.990 4.342 1.00 51.98 204 HIS H O 1
ATOM 1857 N N . PRO B 2 205 ? -10.468 -9.593 6.038 1.00 54.16 205 PRO H N 1
ATOM 1858 C CA . PRO B 2 205 ? -9.909 -10.804 5.404 1.00 50.90 205 PRO H CA 1
ATOM 1859 C C . PRO B 2 205 ? -10.984 -11.743 4.893 1.00 48.74 205 PRO H C 1
ATOM 1860 O O . PRO B 2 205 ? -10.862 -12.262 3.788 1.00 53.37 205 PRO H O 1
ATOM 1864 N N . ALA B 2 206 ? -12.035 -11.942 5.677 1.00 46.59 206 ALA H N 1
ATOM 1865 C CA . ALA B 2 206 ? -13.067 -12.879 5.261 1.00 41.03 206 ALA H CA 1
ATOM 1866 C C . ALA B 2 206 ? -13.634 -12.521 3.873 1.00 46.73 206 ALA H C 1
ATOM 1867 O O . ALA B 2 206 ? -13.868 -13.409 3.077 1.00 49.76 206 ALA H O 1
ATOM 1869 N N . SER B 2 207 ? -13.842 -11.238 3.575 1.00 39.81 207 SER H N 1
ATOM 1870 C CA . SER B 2 207 ? -14.335 -10.870 2.246 1.00 50.34 207 SER H CA 1
ATOM 1871 C C . SER B 2 207 ? -13.238 -10.359 1.307 1.00 45.71 207 SER H C 1
ATOM 1872 O O . SER B 2 207 ? -13.547 -9.698 0.308 1.00 48.45 207 SER H O 1
ATOM 1875 N N . SER B 2 208 ? -11.974 -10.612 1.657 1.00 39.81 208 SER H N 1
ATOM 1876 C CA . SER B 2 208 ? -10.828 -10.173 0.843 1.00 54.08 208 SER H CA 1
ATOM 1877 C C . SER B 2 208 ? -10.950 -8.705 0.431 1.00 53.43 208 SER H C 1
ATOM 1878 O O . SER B 2 208 ? -10.901 -8.359 -0.757 1.00 58.79 208 SER H O 1
ATOM 1881 N N . THR B 2 209 ? -11.127 -7.859 1.427 1.00 42.08 209 THR H N 1
ATOM 1882 C CA . THR B 2 209 ? -11.436 -6.472 1.206 1.00 38.59 209 THR H CA 1
ATOM 1883 C C . THR B 2 209 ? -10.522 -5.574 2.026 1.00 48.43 209 THR H C 1
ATOM 1884 O O . THR B 2 209 ? -10.314 -5.803 3.220 1.00 44.48 209 THR H O 1
ATOM 1888 N N . LYS B 2 210 ? -10.022 -4.530 1.380 1.00 45.46 210 LYS H N 1
ATOM 1889 C CA . LYS B 2 210 ? -9.187 -3.539 2.020 1.00 42.37 210 LYS H CA 1
ATOM 1890 C C . LYS B 2 210 ? -9.680 -2.171 1.608 1.00 39.76 210 LYS H C 1
ATOM 1891 O O . LYS B 2 210 ? -9.889 -1.921 0.428 1.00 54.30 210 LYS H O 1
ATOM 1897 N N . VAL B 2 211 ? -9.844 -1.279 2.572 1.00 39.81 211 VAL H N 1
ATOM 1898 C CA . VAL B 2 211 ? -10.349 0.049 2.288 1.00 37.16 211 VAL H CA 1
ATOM 1899 C C . VAL B 2 211 ? -9.519 1.125 2.954 1.00 47.34 211 VAL H C 1
ATOM 1900 O O . VAL B 2 211 ? -9.256 1.069 4.162 1.00 50.17 211 VAL H O 1
ATOM 1904 N N . ASP B 2 212 ? -9.129 2.125 2.174 1.00 43.73 212 ASP H N 1
ATOM 1905 C CA . ASP B 2 212 ? -8.398 3.246 2.732 1.00 43.22 212 ASP H CA 1
ATOM 1906 C C . ASP B 2 212 ? -9.260 4.470 2.597 1.00 47.42 212 ASP H C 1
ATOM 1907 O O . ASP B 2 212 ? -9.799 4.735 1.524 1.00 46.98 212 ASP H O 1
ATOM 1912 N N . LYS B 2 213 ? -9.396 5.204 3.701 1.00 49.00 213 LYS H N 1
ATOM 1913 C CA . LYS B 2 213 ? -10.272 6.373 3.774 1.00 54.43 213 LYS H CA 1
ATOM 1914 C C . LYS B 2 213 ? -9.598 7.568 4.475 1.00 65.89 213 LYS H C 1
ATOM 1915 O O . LYS B 2 213 ? -9.382 7.583 5.698 1.00 65.49 213 LYS H O 1
ATOM 1921 N N . LYS B 2 214 ? -9.269 8.572 3.675 1.00 62.41 214 LYS H N 1
ATOM 1922 C CA . LYS B 2 214 ? -8.668 9.789 4.174 1.00 57.79 214 LYS H CA 1
ATOM 1923 C C . LYS B 2 214 ? -9.712 10.679 4.882 1.00 57.13 214 LYS H C 1
ATOM 1924 O O . LYS B 2 214 ? -10.803 10.896 4.367 1.00 54.55 214 LYS H O 1
ATOM 1930 N N . ILE B 2 215 ? -9.388 11.167 6.074 1.00 54.20 215 ILE H N 1
ATOM 1931 C CA . ILE B 2 215 ? -10.302 12.075 6.758 1.00 65.92 215 ILE H CA 1
ATOM 1932 C C . ILE B 2 215 ? -10.066 13.495 6.268 1.00 68.71 215 ILE H C 1
ATOM 1933 O O . ILE B 2 215 ? -8.938 14.004 6.234 1.00 68.84 215 ILE H O 1
ATOM 1938 N N . VAL B 2 216 ? -11.165 14.111 5.873 1.00 62.29 216 VAL H N 1
ATOM 1939 C CA . VAL B 2 216 ? -11.143 15.335 5.112 1.00 62.85 216 VAL H CA 1
ATOM 1940 C C . VAL B 2 216 ? -12.109 16.278 5.799 1.00 56.82 216 VAL H C 1
ATOM 1941 O O . VAL B 2 216 ? -13.194 15.858 6.183 1.00 59.29 216 VAL H O 1
ATOM 1945 N N . PRO B 2 217 ? -11.699 17.538 6.016 1.00 60.58 217 PRO H N 1
ATOM 1946 C CA . PRO B 2 217 ? -12.549 18.466 6.778 1.00 72.79 217 PRO H CA 1
ATOM 1947 C C . PRO B 2 217 ? -13.881 18.692 6.062 1.00 73.53 217 PRO H C 1
ATOM 1948 O O . PRO B 2 217 ? -13.892 18.863 4.848 1.00 72.82 217 PRO H O 1
ATOM 1952 N N . ARG B 2 218 ? -14.975 18.677 6.817 1.00 78.61 218 ARG H N 1
ATOM 1953 C CA . ARG B 2 218 ? -16.294 18.382 6.264 1.00 92.56 218 ARG H CA 1
ATOM 1954 C C . ARG B 2 218 ? -16.716 19.270 5.102 1.00 112.00 218 ARG H C 1
ATOM 1955 O O . ARG B 2 218 ? -17.244 18.766 4.111 1.00 123.15 218 ARG H O 1
ATOM 1963 N N . ASP B 2 219 ? -16.488 20.575 5.225 1.00 125.42 219 ASP H N 1
ATOM 1964 C CA . ASP B 2 219 ? -16.753 21.515 4.134 1.00 135.37 219 ASP H CA 1
ATOM 1965 C C . ASP B 2 219 ? -18.215 21.473 3.677 1.00 133.41 219 ASP H C 1
ATOM 1966 O O . ASP B 2 219 ? -19.074 22.174 4.218 1.00 129.48 219 ASP H O 1
ATOM 1971 N N . ASP C 3 1 ? -27.561 -28.698 40.399 1.00 119.97 1 ASP L N 1
ATOM 1972 C CA . ASP C 3 1 ? -27.301 -29.668 41.461 1.00 123.49 1 ASP L CA 1
ATOM 1973 C C . ASP C 3 1 ? -26.759 -28.988 42.712 1.00 128.46 1 ASP L C 1
ATOM 1974 O O . ASP C 3 1 ? -27.180 -29.293 43.825 1.00 130.65 1 ASP L O 1
ATOM 1979 N N . ILE C 3 2 ? -25.811 -28.073 42.513 1.00 131.88 2 ILE L N 1
ATOM 1980 C CA . ILE C 3 2 ? -25.007 -27.511 43.603 1.00 133.97 2 ILE L CA 1
ATOM 1981 C C . ILE C 3 2 ? -24.427 -26.142 43.209 1.00 132.06 2 ILE L C 1
ATOM 1982 O O . ILE C 3 2 ? -23.550 -26.043 42.349 1.00 129.91 2 ILE L O 1
ATOM 1987 N N . GLN C 3 3 ? -24.933 -25.084 43.841 1.00 132.28 3 GLN L N 1
ATOM 1988 C CA . GLN C 3 3 ? -24.722 -23.721 43.345 1.00 121.53 3 GLN L CA 1
ATOM 1989 C C . GLN C 3 3 ? -23.520 -23.004 43.949 1.00 108.94 3 GLN L C 1
ATOM 1990 O O . GLN C 3 3 ? -23.173 -23.211 45.107 1.00 118.56 3 GLN L O 1
ATOM 1996 N N . MET C 3 4 ? -22.900 -22.148 43.147 1.00 99.34 4 MET L N 1
ATOM 1997 C CA . MET C 3 4 ? -21.755 -21.360 43.584 1.00 107.28 4 MET L CA 1
ATOM 1998 C C . MET C 3 4 ? -21.980 -19.870 43.321 1.00 113.01 4 MET L C 1
ATOM 1999 O O . MET C 3 4 ? -22.342 -19.470 42.211 1.00 119.30 4 MET L O 1
ATOM 2004 N N . THR C 3 5 ? -21.762 -19.059 44.351 1.00 103.36 5 THR L N 1
ATOM 2005 C CA . THR C 3 5 ? -21.921 -17.615 44.256 1.00 92.38 5 THR L CA 1
ATOM 2006 C C . THR C 3 5 ? -20.665 -16.897 44.757 1.00 84.38 5 THR L C 1
ATOM 2007 O O . THR C 3 5 ? -20.292 -16.996 45.927 1.00 81.57 5 THR L O 1
ATOM 2011 N N . GLN C 3 6 ? -20.026 -16.167 43.854 1.00 80.98 6 GLN L N 1
ATOM 2012 C CA . GLN C 3 6 ? -18.738 -15.546 44.113 1.00 91.16 6 GLN L CA 1
ATOM 2013 C C . GLN C 3 6 ? -18.839 -14.018 44.127 1.00 103.59 6 GLN L C 1
ATOM 2014 O O . GLN C 3 6 ? -19.006 -13.398 43.079 1.00 112.71 6 GLN L O 1
ATOM 2020 N N . SER C 3 7 ? -18.745 -13.399 45.299 1.00 107.27 7 SER L N 1
ATOM 2021 C CA . SER C 3 7 ? -18.805 -11.935 45.360 1.00 106.05 7 SER L CA 1
ATOM 2022 C C . SER C 3 7 ? -17.424 -11.312 45.569 1.00 111.81 7 SER L C 1
ATOM 2023 O O . SER C 3 7 ? -16.592 -11.862 46.294 1.00 117.22 7 SER L O 1
ATOM 2026 N N . PRO C 3 8 ? -17.177 -10.156 44.929 1.00 102.20 8 PRO L N 1
ATOM 2027 C CA . PRO C 3 8 ? -18.138 -9.474 44.064 1.00 93.30 8 PRO L CA 1
ATOM 2028 C C . PRO C 3 8 ? -17.852 -9.714 42.572 1.00 93.16 8 PRO L C 1
ATOM 2029 O O . PRO C 3 8 ? -16.797 -10.253 42.237 1.00 82.96 8 PRO L O 1
ATOM 2033 N N . SER C 3 9 ? -18.775 -9.312 41.700 1.00 91.78 9 SER L N 1
ATOM 2034 C CA . SER C 3 9 ? -18.622 -9.507 40.258 1.00 87.66 9 SER L CA 1
ATOM 2035 C C . SER C 3 9 ? -17.463 -8.693 39.694 1.00 92.01 9 SER L C 1
ATOM 2036 O O . SER C 3 9 ? -16.833 -9.087 38.710 1.00 94.33 9 SER L O 1
ATOM 2039 N N . SER C 3 10 ? -17.182 -7.555 40.317 1.00 81.80 10 SER L N 1
ATOM 2040 C CA . SER C 3 10 ? -16.021 -6.765 39.944 1.00 77.62 10 SER L CA 1
ATOM 2041 C C . SER C 3 10 ? -15.651 -5.832 41.083 1.00 86.57 10 SER L C 1
ATOM 2042 O O . SER C 3 10 ? -16.490 -5.500 41.909 1.00 86.50 10 SER L O 1
ATOM 2045 N N . LEU C 3 11 ? -14.387 -5.423 41.123 1.00 98.00 11 LEU L N 1
ATOM 2046 C CA . LEU C 3 11 ? -13.929 -4.451 42.103 1.00 106.53 11 LEU L CA 1
ATOM 2047 C C . LEU C 3 11 ? -12.610 -3.833 41.669 1.00 101.48 11 LEU L C 1
ATOM 2048 O O . LEU C 3 11 ? -11.935 -4.342 40.765 1.00 88.20 11 LEU L O 1
ATOM 2053 N N . SER C 3 12 ? -12.205 -2.782 42.377 1.00 103.84 12 SER L N 1
ATOM 2054 C CA . SER C 3 12 ? -11.254 -1.844 41.806 1.00 102.72 12 SER L CA 1
ATOM 2055 C C . SER C 3 12 ? -9.892 -1.657 42.485 1.00 104.85 12 SER L C 1
ATOM 2056 O O . SER C 3 12 ? -8.950 -1.264 41.808 1.00 115.14 12 SER L O 1
ATOM 2059 N N . ALA C 3 13 ? -9.780 -1.939 43.781 1.00 101.46 13 ALA L N 1
ATOM 2060 C CA . ALA C 3 13 ? -8.668 -1.426 44.610 1.00 118.15 13 ALA L CA 1
ATOM 2061 C C . ALA C 3 13 ? -7.281 -1.452 43.942 1.00 128.39 13 ALA L C 1
ATOM 2062 O O . ALA C 3 13 ? -6.985 -2.324 43.121 1.00 123.12 13 ALA L O 1
ATOM 2064 N N . SER C 3 14 ? -6.439 -0.483 44.294 1.00 133.51 14 SER L N 1
ATOM 2065 C CA . SER C 3 14 ? -5.118 -0.357 43.678 1.00 129.05 14 SER L CA 1
ATOM 2066 C C . SER C 3 14 ? -4.067 -1.214 44.386 1.00 118.23 14 SER L C 1
ATOM 2067 O O . SER C 3 14 ? -3.071 -1.623 43.784 1.00 111.44 14 SER L O 1
ATOM 2070 N N . GLY C 3 17 ? -2.640 -2.636 46.638 1.00 121.10 17 GLY L N 1
ATOM 2071 C CA . GLY C 3 17 ? -3.723 -2.747 47.597 1.00 130.45 17 GLY L CA 1
ATOM 2072 C C . GLY C 3 17 ? -3.679 -4.107 48.267 1.00 132.04 17 GLY L C 1
ATOM 2073 O O . GLY C 3 17 ? -2.658 -4.442 48.847 1.00 143.61 17 GLY L O 1
ATOM 2074 N N . LYS C 3 18 ? -4.773 -4.862 48.124 1.00 121.30 18 LYS L N 1
ATOM 2075 C CA . LYS C 3 18 ? -5.087 -6.070 48.852 1.00 118.77 18 LYS L CA 1
ATOM 2076 C C . LYS C 3 18 ? -6.559 -6.452 48.676 1.00 118.19 18 LYS L C 1
ATOM 2077 O O . LYS C 3 18 ? -7.333 -6.278 49.602 1.00 113.92 18 LYS L O 1
ATOM 2083 N N . VAL C 3 19 ? -6.977 -6.962 47.520 1.00 117.43 19 VAL L N 1
ATOM 2084 C CA . VAL C 3 19 ? -8.367 -7.449 47.426 1.00 121.76 19 VAL L CA 1
ATOM 2085 C C . VAL C 3 19 ? -8.515 -8.924 47.782 1.00 116.92 19 VAL L C 1
ATOM 2086 O O . VAL C 3 19 ? -7.639 -9.748 47.526 1.00 127.69 19 VAL L O 1
ATOM 2090 N N . THR C 3 20 ? -9.633 -9.211 48.441 1.00 103.43 20 THR L N 1
ATOM 2091 C CA . THR C 3 20 ? -10.078 -10.558 48.717 1.00 95.02 20 THR L CA 1
ATOM 2092 C C . THR C 3 20 ? -11.459 -10.772 48.089 1.00 105.20 20 THR L C 1
ATOM 2093 O O . THR C 3 20 ? -12.293 -9.858 48.084 1.00 105.40 20 THR L O 1
ATOM 2097 N N . ILE C 3 21 ? -11.681 -11.973 47.549 1.00 110.90 21 ILE L N 1
ATOM 2098 C CA . ILE C 3 21 ? -12.962 -12.378 46.958 1.00 103.33 21 ILE L CA 1
ATOM 2099 C C . ILE C 3 21 ? -13.639 -13.428 47.827 1.00 104.63 21 ILE L C 1
ATOM 2100 O O . ILE C 3 21 ? -12.966 -14.299 48.384 1.00 117.15 21 ILE L O 1
ATOM 2105 N N . THR C 3 22 ? -14.961 -13.366 47.941 1.00 94.31 22 THR L N 1
ATOM 2106 C CA . THR C 3 22 ? -15.692 -14.394 48.682 1.00 91.88 22 THR L CA 1
ATOM 2107 C C . THR C 3 22 ? -16.286 -15.424 47.733 1.00 81.65 22 THR L C 1
ATOM 2108 O O . THR C 3 22 ? -16.284 -15.228 46.520 1.00 89.25 22 THR L O 1
ATOM 2112 N N . CYS C 3 23 ? -16.810 -16.505 48.300 1.00 74.78 23 CYS L N 1
ATOM 2113 C CA . CYS C 3 23 ? -17.473 -17.559 47.540 1.00 87.78 23 CYS L CA 1
ATOM 2114 C C . CYS C 3 23 ? -18.225 -18.446 48.541 1.00 93.91 23 CYS L C 1
ATOM 2115 O O . CYS C 3 23 ? -17.642 -18.918 49.533 1.00 94.65 23 CYS L O 1
ATOM 2118 N N . LYS C 3 24 ? -19.519 -18.654 48.309 1.00 87.24 24 LYS L N 1
ATOM 2119 C CA . LYS C 3 24 ? -20.311 -19.505 49.198 1.00 92.69 24 LYS L CA 1
ATOM 2120 C C . LYS C 3 24 ? -21.030 -20.551 48.363 1.00 89.33 24 LYS L C 1
ATOM 2121 O O . LYS C 3 24 ? -21.331 -20.297 47.201 1.00 92.09 24 LYS L O 1
ATOM 2127 N N . ALA C 3 25 ? -21.293 -21.723 48.941 1.00 86.57 25 ALA L N 1
ATOM 2128 C CA . ALA C 3 25 ? -21.843 -22.839 48.175 1.00 93.04 25 ALA L CA 1
ATOM 2129 C C . ALA C 3 25 ? -23.128 -23.419 48.761 1.00 94.41 25 ALA L C 1
ATOM 2130 O O . ALA C 3 25 ? -23.281 -23.512 49.979 1.00 81.06 25 ALA L O 1
ATOM 2132 N N . SER C 3 26 ? -24.020 -23.841 47.865 1.00 93.50 26 SER L N 1
ATOM 2133 C CA . SER C 3 26 ? -25.300 -24.458 48.213 1.00 103.94 26 SER L CA 1
ATOM 2134 C C . SER C 3 26 ? -25.204 -25.591 49.233 1.00 123.04 26 SER L C 1
ATOM 2135 O O . SER C 3 26 ? -25.936 -25.608 50.222 1.00 131.91 26 SER L O 1
ATOM 2138 N N . GLN C 3 27 ? -24.336 -26.561 48.967 1.00 133.78 27 GLN L N 1
ATOM 2139 C CA . GLN C 3 27 ? -23.974 -27.559 49.971 1.00 138.97 27 GLN L CA 1
ATOM 2140 C C . GLN C 3 27 ? -22.594 -27.167 50.496 1.00 140.25 27 GLN L C 1
ATOM 2141 O O . GLN C 3 27 ? -21.947 -26.301 49.905 1.00 144.52 27 GLN L O 1
ATOM 2147 N N . ASP C 3 28 ? -22.128 -27.760 51.595 1.00 131.75 28 ASP L N 1
ATOM 2148 C CA . ASP C 3 28 ? -20.724 -27.540 51.928 1.00 125.87 28 ASP L CA 1
ATOM 2149 C C . ASP C 3 28 ? -19.957 -28.632 51.207 1.00 127.12 28 ASP L C 1
ATOM 2150 O O . ASP C 3 28 ? -20.449 -29.750 51.032 1.00 124.46 28 ASP L O 1
ATOM 2155 N N . ILE C 3 29 ? -18.756 -28.288 50.771 1.00 125.00 29 ILE L N 1
ATOM 2156 C CA . ILE C 3 29 ? -18.050 -29.069 49.774 1.00 114.98 29 ILE L CA 1
ATOM 2157 C C . ILE C 3 29 ? -16.692 -29.562 50.274 1.00 114.69 29 ILE L C 1
ATOM 2158 O O . ILE C 3 29 ? -15.779 -29.827 49.480 1.00 108.15 29 ILE L O 1
ATOM 2163 N N . ASN C 3 30 ? -16.581 -29.654 51.600 1.00 107.43 30 ASN L N 1
ATOM 2164 C CA . ASN C 3 30 ? -15.464 -30.291 52.273 1.00 104.03 30 ASN L CA 1
ATOM 2165 C C . ASN C 3 30 ? -14.084 -29.844 51.789 1.00 107.75 30 ASN L C 1
ATOM 2166 O O . ASN C 3 30 ? -13.171 -30.659 51.702 1.00 114.12 30 ASN L O 1
ATOM 2171 N N . LYS C 3 31 ? -13.973 -28.552 51.460 1.00 106.46 31 LYS L N 1
ATOM 2172 C CA . LYS C 3 31 ? -12.726 -27.847 51.100 1.00 104.62 31 LYS L CA 1
ATOM 2173 C C . LYS C 3 31 ? -12.293 -27.999 49.631 1.00 102.54 31 LYS L C 1
ATOM 2174 O O . LYS C 3 31 ? -11.257 -27.452 49.229 1.00 96.99 31 LYS L O 1
ATOM 2180 N N . TYR C 3 32 ? -13.079 -28.709 48.825 1.00 96.00 32 TYR L N 1
ATOM 2181 C CA . TYR C 3 32 ? -12.741 -28.848 47.407 1.00 94.43 32 TYR L CA 1
ATOM 2182 C C . TYR C 3 32 ? -13.192 -27.625 46.598 1.00 99.37 32 TYR L C 1
ATOM 2183 O O . TYR C 3 32 ? -14.162 -27.692 45.835 1.00 97.03 32 TYR L O 1
ATOM 2192 N N . ILE C 3 33 ? -12.502 -26.503 46.799 1.00 95.30 33 ILE L N 1
ATOM 2193 C CA . ILE C 3 33 ? -12.632 -25.361 45.910 1.00 97.64 33 ILE L CA 1
ATOM 2194 C C . ILE C 3 33 ? -11.299 -25.057 45.271 1.00 100.04 33 ILE L C 1
ATOM 2195 O O . ILE C 3 33 ? -10.243 -25.359 45.830 1.00 102.87 33 ILE L O 1
ATOM 2200 N N . ALA C 3 34 ? -11.355 -24.444 44.099 1.00 87.62 34 ALA L N 1
ATOM 2201 C CA . ALA C 3 34 ? -10.152 -23.953 43.472 1.00 81.49 34 ALA L CA 1
ATOM 2202 C C . ALA C 3 34 ? -10.412 -22.564 42.884 1.00 87.21 34 ALA L C 1
ATOM 2203 O O . ALA C 3 34 ? -11.560 -22.184 42.610 1.00 73.52 34 ALA L O 1
ATOM 2205 N N . TRP C 3 35 ? -9.335 -21.808 42.704 1.00 87.86 35 TRP L N 1
ATOM 2206 C CA . TRP C 3 35 ? -9.443 -20.445 42.238 1.00 84.20 35 TRP L CA 1
ATOM 2207 C C . TRP C 3 35 ? -8.636 -20.237 40.982 1.00 88.71 35 TRP L C 1
ATOM 2208 O O . TRP C 3 35 ? -7.434 -20.475 40.959 1.00 100.98 35 TRP L O 1
ATOM 2219 N N . TYR C 3 36 ? -9.311 -19.770 39.942 1.00 80.82 36 TYR L N 1
ATOM 2220 C CA . TYR C 3 36 ? -8.691 -19.579 38.647 1.00 80.82 36 TYR L CA 1
ATOM 2221 C C . TYR C 3 36 ? -8.497 -18.113 38.298 1.00 84.69 36 TYR L C 1
ATOM 2222 O O . TYR C 3 36 ? -9.213 -17.240 38.778 1.00 91.74 36 TYR L O 1
ATOM 2231 N N . GLN C 3 37 ? -7.516 -17.865 37.445 1.00 78.19 37 GLN L N 1
ATOM 2232 C CA . GLN C 3 37 ? -7.212 -16.537 36.951 1.00 83.61 37 GLN L CA 1
ATOM 2233 C C . GLN C 3 37 ? -7.253 -16.597 35.420 1.00 76.98 37 GLN L C 1
ATOM 2234 O O . GLN C 3 37 ? -6.444 -17.290 34.808 1.00 60.82 37 GLN L O 1
ATOM 2240 N N . HIS C 3 38 ? -8.206 -15.886 34.814 1.00 81.42 38 HIS L N 1
ATOM 2241 C CA . HIS C 3 38 ? -8.439 -15.954 33.369 1.00 82.25 38 HIS L CA 1
ATOM 2242 C C . HIS C 3 38 ? -8.002 -14.665 32.657 1.00 90.52 38 HIS L C 1
ATOM 2243 O O . HIS C 3 38 ? -8.082 -13.584 33.225 1.00 95.69 38 HIS L O 1
ATOM 2250 N N . LYS C 3 39 ? -7.551 -14.789 31.411 1.00 97.30 39 LYS L N 1
ATOM 2251 C CA . LYS C 3 39 ? -7.006 -13.666 30.647 1.00 99.36 39 LYS L CA 1
ATOM 2252 C C . LYS C 3 39 ? -7.326 -13.838 29.155 1.00 111.05 39 LYS L C 1
ATOM 2253 O O . LYS C 3 39 ? -7.748 -14.915 28.744 1.00 118.92 39 LYS L O 1
ATOM 2259 N N . PRO C 3 40 ? -7.134 -12.781 28.340 1.00 118.42 40 PRO L N 1
ATOM 2260 C CA . PRO C 3 40 ? -7.424 -12.827 26.899 1.00 118.85 40 PRO L CA 1
ATOM 2261 C C . PRO C 3 40 ? -6.866 -14.025 26.128 1.00 127.68 40 PRO L C 1
ATOM 2262 O O . PRO C 3 40 ? -5.648 -14.131 25.972 1.00 125.59 40 PRO L O 1
ATOM 2266 N N . GLY C 3 41 ? -7.751 -14.897 25.642 1.00 136.77 41 GLY L N 1
ATOM 2267 C CA . GLY C 3 41 ? -7.377 -15.981 24.740 1.00 141.67 41 GLY L CA 1
ATOM 2268 C C . GLY C 3 41 ? -6.706 -17.160 25.418 1.00 139.32 41 GLY L C 1
ATOM 2269 O O . GLY C 3 41 ? -6.680 -18.281 24.894 1.00 138.33 41 GLY L O 1
ATOM 2270 N N . LYS C 3 42 ? -6.151 -16.889 26.593 1.00 131.91 42 LYS L N 1
ATOM 2271 C CA . LYS C 3 42 ? -5.519 -17.906 27.407 1.00 122.71 42 LYS L CA 1
ATOM 2272 C C . LYS C 3 42 ? -6.558 -18.842 27.987 1.00 114.91 42 LYS L C 1
ATOM 2273 O O . LYS C 3 42 ? -7.749 -18.543 27.995 1.00 116.95 42 LYS L O 1
ATOM 2279 N N . GLY C 3 43 ? -6.101 -19.988 28.463 1.00 100.90 43 GLY L N 1
ATOM 2280 C CA . GLY C 3 43 ? -6.956 -20.857 29.239 1.00 90.50 43 GLY L CA 1
ATOM 2281 C C . GLY C 3 43 ? -6.920 -20.360 30.666 1.00 81.79 43 GLY L C 1
ATOM 2282 O O . GLY C 3 43 ? -5.998 -19.649 31.061 1.00 81.47 43 GLY L O 1
ATOM 2283 N N . PRO C 3 44 ? -7.945 -20.694 31.445 1.00 74.76 44 PRO L N 1
ATOM 2284 C CA . PRO C 3 44 ? -7.869 -20.296 32.847 1.00 82.75 44 PRO L CA 1
ATOM 2285 C C . PRO C 3 44 ? -6.756 -21.031 33.582 1.00 85.84 44 PRO L C 1
ATOM 2286 O O . PRO C 3 44 ? -6.803 -22.252 33.711 1.00 96.00 44 PRO L O 1
ATOM 2290 N N . ARG C 3 45 ? -5.759 -20.274 34.033 1.00 88.95 45 ARG L N 1
ATOM 2291 C CA . ARG C 3 45 ? -4.647 -20.800 34.821 1.00 99.95 45 ARG L CA 1
ATOM 2292 C C . ARG C 3 45 ? -5.101 -21.101 36.239 1.00 87.58 45 ARG L C 1
ATOM 2293 O O . ARG C 3 45 ? -5.841 -20.320 36.832 1.00 84.74 45 ARG L O 1
ATOM 2301 N N . LEU C 3 46 ? -4.673 -22.233 36.787 1.00 70.89 46 LEU L N 1
ATOM 2302 C CA . LEU C 3 46 ? -5.049 -22.548 38.155 1.00 71.50 46 LEU L CA 1
ATOM 2303 C C . LEU C 3 46 ? -3.996 -22.021 39.120 1.00 85.45 46 LEU L C 1
ATOM 2304 O O . LEU C 3 46 ? -2.795 -22.128 38.866 1.00 75.72 46 LEU L O 1
ATOM 2309 N N . LEU C 3 47 ? -4.467 -21.439 40.219 1.00 98.38 47 LEU L N 1
ATOM 2310 C CA . LEU C 3 47 ? -3.609 -20.803 41.202 1.00 98.48 47 LEU L CA 1
ATOM 2311 C C . LEU C 3 47 ? -3.621 -21.587 42.486 1.00 101.07 47 LEU L C 1
ATOM 2312 O O . LEU C 3 47 ? -2.579 -21.900 43.056 1.00 105.37 47 LEU L O 1
ATOM 2317 N N . ILE C 3 48 ? -4.830 -21.858 42.956 1.00 87.78 48 ILE L N 1
ATOM 2318 C CA . ILE C 3 48 ? -5.028 -22.465 44.252 1.00 89.65 48 ILE L CA 1
ATOM 2319 C C . ILE C 3 48 ? -6.033 -23.579 44.112 1.00 96.02 48 ILE L C 1
ATOM 2320 O O . ILE C 3 48 ? -7.058 -23.416 43.454 1.00 97.91 48 ILE L O 1
ATOM 2325 N N . HIS C 3 49 ? -5.713 -24.719 44.714 1.00 95.73 49 HIS L N 1
ATOM 2326 C CA . HIS C 3 49 ? -6.624 -25.847 44.780 1.00 94.98 49 HIS L CA 1
ATOM 2327 C C . HIS C 3 49 ? -6.760 -26.221 46.235 1.00 94.31 49 HIS L C 1
ATOM 2328 O O . HIS C 3 49 ? -5.924 -25.824 47.048 1.00 88.47 49 HIS L O 1
ATOM 2335 N N . TYR C 3 50 ? -7.795 -26.988 46.559 1.00 95.83 50 TYR L N 1
ATOM 2336 C CA . TYR C 3 50 ? -8.025 -27.419 47.932 1.00 92.23 50 TYR L CA 1
ATOM 2337 C C . TYR C 3 50 ? -7.986 -26.193 48.840 1.00 101.26 50 TYR L C 1
ATOM 2338 O O . TYR C 3 50 ? -7.171 -26.098 49.758 1.00 105.10 50 TYR L O 1
ATOM 2347 N N . THR C 3 51 ? -8.839 -25.224 48.522 1.00 107.08 51 THR L N 1
ATOM 2348 C CA . THR C 3 51 ? -9.027 -24.031 49.342 1.00 103.69 51 THR L CA 1
ATOM 2349 C C . THR C 3 51 ? -7.796 -23.159 49.511 1.00 114.89 51 THR L C 1
ATOM 2350 O O . THR C 3 51 ? -7.826 -21.958 49.253 1.00 121.04 51 THR L O 1
ATOM 2354 N N . SER C 3 52 ? -6.717 -23.773 49.966 1.00 124.20 52 SER L N 1
ATOM 2355 C CA . SER C 3 52 ? -5.555 -23.028 50.400 1.00 131.20 52 SER L CA 1
ATOM 2356 C C . SER C 3 52 ? -4.276 -23.431 49.671 1.00 123.90 52 SER L C 1
ATOM 2357 O O . SER C 3 52 ? -3.420 -22.593 49.401 1.00 126.87 52 SER L O 1
ATOM 2360 N N . THR C 3 53 ? -4.138 -24.709 49.350 1.00 111.77 53 THR L N 1
ATOM 2361 C CA . THR C 3 53 ? -2.889 -25.179 48.781 1.00 98.30 53 THR L CA 1
ATOM 2362 C C . THR C 3 53 ? -2.573 -24.518 47.451 1.00 101.83 53 THR L C 1
ATOM 2363 O O . THR C 3 53 ? -3.288 -24.659 46.459 1.00 101.47 53 THR L O 1
ATOM 2367 N N . LEU C 3 54 ? -1.489 -23.763 47.463 1.00 109.89 54 LEU L N 1
ATOM 2368 C CA . LEU C 3 54 ? -0.980 -23.141 46.264 1.00 114.75 54 LEU L CA 1
ATOM 2369 C C . LEU C 3 54 ? -0.548 -24.216 45.282 1.00 109.34 54 LEU L C 1
ATOM 2370 O O . LEU C 3 54 ? -0.128 -25.309 45.667 1.00 126.05 54 LEU L O 1
ATOM 2375 N N . HIS C 3 55 ? -0.672 -23.898 44.007 1.00 100.40 55 HIS L N 1
ATOM 2376 C CA . HIS C 3 55 ? -0.329 -24.823 42.955 1.00 104.78 55 HIS L CA 1
ATOM 2377 C C . HIS C 3 55 ? 1.134 -24.631 42.588 1.00 121.04 55 HIS L C 1
ATOM 2378 O O . HIS C 3 55 ? 1.591 -23.499 42.435 1.00 116.82 55 HIS L O 1
ATOM 2385 N N . PRO C 3 56 ? 1.874 -25.743 42.475 1.00 140.54 56 PRO L N 1
ATOM 2386 C CA . PRO C 3 56 ? 3.303 -25.797 42.150 1.00 147.08 56 PRO L CA 1
ATOM 2387 C C . PRO C 3 56 ? 3.746 -24.784 41.095 1.00 149.25 56 PRO L C 1
ATOM 2388 O O . PRO C 3 56 ? 3.540 -25.016 39.903 1.00 151.87 56 PRO L O 1
ATOM 2392 N N . GLY C 3 57 ? 4.341 -23.677 41.534 1.00 144.94 57 GLY L N 1
ATOM 2393 C CA . GLY C 3 57 ? 4.901 -22.698 40.617 1.00 137.58 57 GLY L CA 1
ATOM 2394 C C . GLY C 3 57 ? 4.135 -21.391 40.559 1.00 132.77 57 GLY L C 1
ATOM 2395 O O . GLY C 3 57 ? 4.124 -20.713 39.533 1.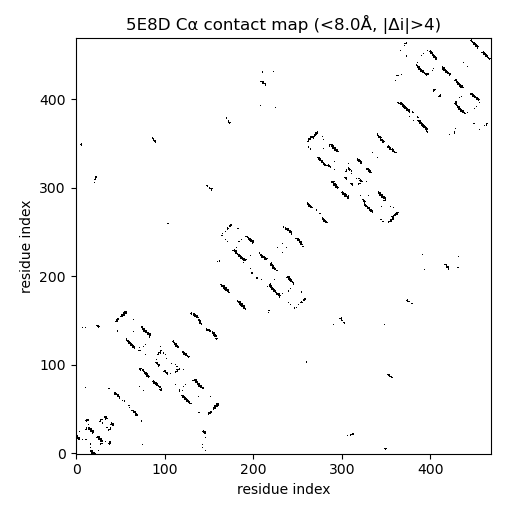00 122.58 57 GLY L O 1
ATOM 2396 N N . ILE C 3 58 ? 3.504 -21.034 41.672 1.00 139.18 58 ILE L N 1
ATOM 2397 C CA . ILE C 3 58 ? 2.683 -19.832 41.751 1.00 136.98 58 ILE L CA 1
ATOM 2398 C C . ILE C 3 58 ? 3.167 -18.915 42.886 1.00 142.55 58 ILE L C 1
ATOM 2399 O O . ILE C 3 58 ? 3.467 -19.392 43.981 1.00 159.55 58 ILE L O 1
ATOM 2404 N N . PRO C 3 59 ? 3.277 -17.600 42.613 1.00 129.71 59 PRO L N 1
ATOM 2405 C CA . PRO C 3 59 ? 3.640 -16.549 43.580 1.00 125.76 59 PRO L CA 1
ATOM 2406 C C . PRO C 3 59 ? 2.879 -16.611 44.911 1.00 121.29 59 PRO L C 1
ATOM 2407 O O . PRO C 3 59 ? 1.692 -16.947 44.950 1.00 126.04 59 PRO L O 1
ATOM 2411 N N . SER C 3 60 ? 3.566 -16.262 45.992 1.00 107.21 60 SER L N 1
ATOM 2412 C CA . SER C 3 60 ? 3.025 -16.463 47.326 1.00 103.25 60 SER L CA 1
ATOM 2413 C C . SER C 3 60 ? 2.228 -15.269 47.852 1.00 108.17 60 SER L C 1
ATOM 2414 O O . SER C 3 60 ? 2.206 -14.996 49.047 1.00 105.24 60 SER L O 1
ATOM 2417 N N . ARG C 3 61 ? 1.558 -14.559 46.965 1.00 132.03 61 ARG L N 1
ATOM 2418 C CA . ARG C 3 61 ? 0.671 -13.507 47.420 1.00 144.15 61 ARG L CA 1
ATOM 2419 C C . ARG C 3 61 ? -0.786 -13.925 47.308 1.00 153.41 61 ARG L C 1
ATOM 2420 O O . ARG C 3 61 ? -1.653 -13.386 48.007 1.00 159.99 61 ARG L O 1
ATOM 2428 N N . PHE C 3 62 ? -1.045 -14.892 46.428 1.00 147.58 62 PHE L N 1
ATOM 2429 C CA . PHE C 3 62 ? -2.371 -15.489 46.328 1.00 136.33 62 PHE L CA 1
ATOM 2430 C C . PHE C 3 62 ? -2.640 -16.308 47.560 1.00 127.46 62 PHE L C 1
ATOM 2431 O O . PHE C 3 62 ? -1.788 -17.083 47.980 1.00 130.80 62 PHE L O 1
ATOM 2439 N N . SER C 3 63 ? -3.840 -16.182 48.108 1.00 113.38 63 SER L N 1
ATOM 2440 C CA . SER C 3 63 ? -4.115 -16.762 49.402 1.00 110.33 63 SER L CA 1
ATOM 2441 C C . SER C 3 63 ? -5.583 -17.109 49.602 1.00 112.70 63 SER L C 1
ATOM 2442 O O . SER C 3 63 ? -6.316 -16.360 50.246 1.00 119.13 63 SER L O 1
ATOM 2445 N N . GLY C 3 64 ? -6.013 -18.244 49.065 1.00 110.42 64 GLY L N 1
ATOM 2446 C CA . GLY C 3 64 ? -7.355 -18.734 49.326 1.00 113.20 64 GLY L CA 1
ATOM 2447 C C . GLY C 3 64 ? -7.500 -19.143 50.781 1.00 113.02 64 GLY L C 1
ATOM 2448 O O . GLY C 3 64 ? -6.501 -19.251 51.483 1.00 106.12 64 GLY L O 1
ATOM 2449 N N . SER C 3 65 ? -8.736 -19.362 51.231 1.00 121.12 65 SER L N 1
ATOM 2450 C CA . SER C 3 65 ? -9.018 -19.721 52.626 1.00 114.94 65 SER L CA 1
ATOM 2451 C C . SER C 3 65 ? -10.480 -20.088 52.810 1.00 111.89 65 SER L C 1
ATOM 2452 O O . SER C 3 65 ? -11.307 -19.845 51.932 1.00 123.45 65 SER L O 1
ATOM 2455 N N . GLY C 3 66 ? -10.796 -20.673 53.957 1.00 102.41 66 GLY L N 1
ATOM 2456 C CA . GLY C 3 66 ? -12.171 -20.997 54.283 1.00 104.98 66 GLY L CA 1
ATOM 2457 C C . GLY C 3 66 ? -12.404 -22.467 54.575 1.00 106.15 66 GLY L C 1
ATOM 2458 O O . GLY C 3 66 ? -11.484 -23.282 54.514 1.00 113.98 66 GLY L O 1
ATOM 2459 N N . SER C 3 67 ? -13.649 -22.796 54.905 1.00 100.80 67 SER L N 1
ATOM 2460 C CA . SER C 3 67 ? -14.077 -24.166 55.160 1.00 93.92 67 SER L CA 1
ATOM 2461 C C . SER C 3 67 ? -15.590 -24.211 54.975 1.00 98.27 67 SER L C 1
ATOM 2462 O O . SER C 3 67 ? -16.194 -23.187 54.673 1.00 106.25 67 SER L O 1
ATOM 2465 N N . GLY C 3 68 ? -16.206 -25.378 55.134 1.00 100.69 68 GLY L N 1
ATOM 2466 C CA . GLY C 3 68 ? -17.656 -25.490 55.029 1.00 105.13 68 GLY L CA 1
ATOM 2467 C C . GLY C 3 68 ? -18.272 -24.952 53.741 1.00 116.99 68 GLY L C 1
ATOM 2468 O O . GLY C 3 68 ? -17.877 -25.350 52.642 1.00 115.98 68 GLY L O 1
ATOM 2469 N N . ARG C 3 69 ? -19.246 -24.049 53.874 1.00 117.52 69 ARG L N 1
ATOM 2470 C CA . ARG C 3 69 ? -19.947 -23.492 52.714 1.00 105.90 69 ARG L CA 1
ATOM 2471 C C . ARG C 3 69 ? -19.317 -22.196 52.244 1.00 101.68 69 ARG L C 1
ATOM 2472 O O . ARG C 3 69 ? -19.591 -21.737 51.145 1.00 119.61 69 ARG L O 1
ATOM 2480 N N . ASP C 3 70 ? -18.470 -21.604 53.075 1.00 103.00 70 ASP L N 1
ATOM 2481 C CA . ASP C 3 70 ? -18.013 -20.238 52.836 1.00 112.42 70 ASP L CA 1
ATOM 2482 C C . ASP C 3 70 ? -16.505 -20.162 52.587 1.00 98.67 70 ASP L C 1
ATOM 2483 O O . ASP C 3 70 ? -15.721 -20.739 53.335 1.00 98.05 70 ASP L O 1
ATOM 2488 N N . TYR C 3 71 ? -16.090 -19.465 51.530 1.00 88.24 71 TYR L N 1
ATOM 2489 C CA . TYR C 3 71 ? -14.660 -19.397 51.226 1.00 103.70 71 TYR L CA 1
ATOM 2490 C C . TYR C 3 71 ? -14.145 -18.033 50.766 1.00 107.02 71 TYR L C 1
ATOM 2491 O O . TYR C 3 71 ? -14.903 -17.151 50.353 1.00 105.92 71 TYR L O 1
ATOM 2500 N N . SER C 3 72 ? -12.828 -17.893 50.843 1.00 99.80 72 SER L N 1
ATOM 2501 C CA . SER C 3 72 ? -12.136 -16.645 50.592 1.00 93.03 72 SER L CA 1
ATOM 2502 C C . SER C 3 72 ? -11.023 -16.836 49.611 1.00 94.69 72 SER L C 1
ATOM 2503 O O . SER C 3 72 ? -10.419 -17.899 49.564 1.00 105.36 72 SER L O 1
ATOM 2506 N N . PHE C 3 73 ? -10.731 -15.799 48.843 1.00 91.69 73 PHE L N 1
ATOM 2507 C CA . PHE C 3 73 ? -9.510 -15.783 48.049 1.00 103.04 73 PHE L CA 1
ATOM 2508 C C . PHE C 3 73 ? -8.956 -14.385 48.128 1.00 104.87 73 PHE L C 1
ATOM 2509 O O . PHE C 3 73 ? -9.704 -13.418 48.034 1.00 98.54 73 PHE L O 1
ATOM 2517 N N . SER C 3 74 ? -7.650 -14.272 48.314 1.00 105.35 74 SER L N 1
ATOM 2518 C CA . SER C 3 74 ? -7.057 -12.969 48.528 1.00 104.70 74 SER L CA 1
ATOM 2519 C C . SER C 3 74 ? -5.791 -12.908 47.747 1.00 118.00 74 SER L C 1
ATOM 2520 O O . SER C 3 74 ? -5.009 -13.859 47.770 1.00 130.00 74 SER L O 1
ATOM 2523 N N . ILE C 3 75 ? -5.584 -11.816 47.033 1.00 127.67 75 ILE L N 1
ATOM 2524 C CA . ILE C 3 75 ? -4.277 -11.626 46.472 1.00 140.68 75 ILE L CA 1
ATOM 2525 C C . ILE C 3 75 ? -3.597 -10.680 47.455 1.00 156.08 75 ILE L C 1
ATOM 2526 O O . ILE C 3 75 ? -4.314 -9.918 48.118 1.00 160.34 75 ILE L O 1
ATOM 2531 N N . SER C 3 76 ? -2.267 -10.747 47.603 1.00 158.30 76 SER L N 1
ATOM 2532 C CA . SER C 3 76 ? -1.599 -9.676 48.325 1.00 152.46 76 SER L CA 1
ATOM 2533 C C . SER C 3 76 ? -1.633 -8.485 47.399 1.00 146.13 76 SER L C 1
ATOM 2534 O O . SER C 3 76 ? -2.536 -7.689 47.474 1.00 141.30 76 SER L O 1
ATOM 2537 N N . ASN C 3 77 ? -0.678 -8.314 46.513 1.00 154.18 77 ASN L N 1
ATOM 2538 C CA . ASN C 3 77 ? -0.761 -7.075 45.744 1.00 167.62 77 ASN L CA 1
ATOM 2539 C C . ASN C 3 77 ? -0.512 -7.263 44.254 1.00 166.31 77 ASN L C 1
ATOM 2540 O O . ASN C 3 77 ? 0.499 -7.790 43.834 1.00 174.98 77 ASN L O 1
ATOM 2545 N N . LEU C 3 78 ? -1.458 -6.779 43.463 1.00 146.96 78 LEU L N 1
ATOM 2546 C CA . LEU C 3 78 ? -1.583 -7.103 42.047 1.00 142.92 78 LEU L CA 1
ATOM 2547 C C . LEU C 3 78 ? -0.509 -6.552 41.100 1.00 153.52 78 LEU L C 1
ATOM 2548 O O . LEU C 3 78 ? -0.810 -6.170 39.959 1.00 143.73 78 LEU L O 1
ATOM 2553 N N . GLU C 3 79 ? 0.742 -6.562 41.574 1.00 171.33 79 GLU L N 1
ATOM 2554 C CA . GLU C 3 79 ? 1.961 -6.429 40.739 1.00 178.85 79 GLU L CA 1
ATOM 2555 C C . GLU C 3 79 ? 2.035 -7.322 39.511 1.00 173.99 79 GLU L C 1
ATOM 2556 O O . GLU C 3 79 ? 2.116 -8.532 39.615 1.00 176.54 79 GLU L O 1
ATOM 2562 N N . PRO C 3 80 ? 1.939 -6.739 38.317 1.00 161.67 80 PRO L N 1
ATOM 2563 C CA . PRO C 3 80 ? 1.017 -5.775 37.717 1.00 146.32 80 PRO L CA 1
ATOM 2564 C C . PRO C 3 80 ? 0.117 -6.648 36.848 1.00 139.89 80 PRO L C 1
ATOM 2565 O O . PRO C 3 80 ? -0.992 -6.312 36.388 1.00 136.35 80 PRO L O 1
ATOM 2569 N N . GLU C 3 81 ? 0.684 -7.837 36.648 1.00 134.75 81 GLU L N 1
ATOM 2570 C CA . GLU C 3 81 ? 0.159 -8.946 35.874 1.00 125.87 81 GLU L CA 1
ATOM 2571 C C . GLU C 3 81 ? -1.239 -9.373 36.292 1.00 117.39 81 GLU L C 1
ATOM 2572 O O . GLU C 3 81 ? -1.987 -9.942 35.506 1.00 122.54 81 GLU L O 1
ATOM 2578 N N . ASP C 3 82 ? -1.585 -9.111 37.541 1.00 110.98 82 ASP L N 1
ATOM 2579 C CA . ASP C 3 82 ? -2.707 -9.800 38.144 1.00 111.41 82 ASP L CA 1
ATOM 2580 C C . ASP C 3 82 ? -4.016 -9.087 37.941 1.00 112.62 82 ASP L C 1
ATOM 2581 O O . ASP C 3 82 ? -5.033 -9.434 38.545 1.00 116.80 82 ASP L O 1
ATOM 2586 N N . ILE C 3 83 ? -3.994 -8.081 37.085 1.00 103.69 83 ILE L N 1
ATOM 2587 C CA . ILE C 3 83 ? -5.237 -7.476 36.686 1.00 99.16 83 ILE L CA 1
ATOM 2588 C C . ILE C 3 83 ? -5.856 -8.454 35.707 1.00 86.03 83 ILE L C 1
ATOM 2589 O O . ILE C 3 83 ? -5.301 -8.685 34.631 1.00 84.31 83 ILE L O 1
ATOM 2594 N N . ALA C 3 84 ? -6.969 -9.068 36.114 1.00 74.27 84 ALA L N 1
ATOM 2595 C CA . ALA C 3 84 ? -7.689 -10.036 35.278 1.00 69.03 84 ALA L CA 1
ATOM 2596 C C . ALA C 3 84 ? -8.936 -10.562 35.987 1.00 75.34 84 ALA L C 1
ATOM 2597 O O . ALA C 3 84 ? -9.359 -9.999 36.996 1.00 78.59 84 ALA L O 1
ATOM 2599 N N . THR C 3 85 ? -9.512 -11.645 35.457 1.00 72.33 85 THR L N 1
ATOM 2600 C CA . THR C 3 85 ? -10.754 -12.212 35.985 1.00 70.63 85 THR L CA 1
ATOM 2601 C C . THR C 3 85 ? -10.490 -13.489 36.785 1.00 84.57 85 THR L C 1
ATOM 2602 O O . THR C 3 85 ? -9.580 -14.256 36.476 1.00 90.60 85 THR L O 1
ATOM 2606 N N . TYR C 3 86 ? -11.295 -13.700 37.823 1.00 81.51 86 TYR L N 1
ATOM 2607 C CA . TYR C 3 86 ? -11.020 -14.716 38.816 1.00 78.52 86 TYR L CA 1
ATOM 2608 C C . TYR C 3 86 ? -12.233 -15.563 39.114 1.00 90.59 86 TYR L C 1
ATOM 2609 O O . TYR C 3 86 ? -13.311 -15.054 39.425 1.00 98.08 86 TYR L O 1
ATOM 2618 N N . TYR C 3 87 ? -12.040 -16.871 39.017 1.00 87.27 87 TYR L N 1
ATOM 2619 C CA . TYR C 3 87 ? -13.126 -17.811 39.183 1.00 81.36 87 TYR L CA 1
ATOM 2620 C C . TYR C 3 87 ? -12.857 -18.748 40.329 1.00 80.13 87 TYR L C 1
ATOM 2621 O O . TYR C 3 87 ? -11.752 -19.254 40.483 1.00 90.02 87 TYR L O 1
ATOM 2630 N N . CYS C 3 88 ? -13.885 -18.979 41.128 1.00 85.41 88 CYS L N 1
ATOM 2631 C CA . CYS C 3 88 ? -13.855 -20.027 42.128 1.00 80.42 88 CYS L CA 1
ATOM 2632 C C . CYS C 3 88 ? -14.463 -21.269 41.508 1.00 82.82 88 CYS L C 1
ATOM 2633 O O . CYS C 3 88 ? -15.372 -21.172 40.684 1.00 86.62 88 CYS L O 1
ATOM 2636 N N . LEU C 3 89 ? -13.969 -22.435 41.894 1.00 77.24 89 LEU L N 1
ATOM 2637 C CA . LEU C 3 89 ? -14.517 -23.668 41.362 1.00 78.82 89 LEU L CA 1
ATOM 2638 C C . LEU C 3 89 ? -14.643 -24.726 42.435 1.00 87.86 89 LEU L C 1
ATOM 2639 O O . LEU C 3 89 ? -13.657 -25.085 43.077 1.00 88.33 89 LEU L O 1
ATOM 2644 N N . GLN C 3 90 ? -15.850 -25.238 42.628 1.00 84.21 90 GLN L N 1
ATOM 2645 C CA . GLN C 3 90 ? -16.004 -26.388 43.503 1.00 87.22 90 GLN L CA 1
ATOM 2646 C C . GLN C 3 90 ? -15.796 -27.644 42.672 1.00 90.37 90 GLN L C 1
ATOM 2647 O O . GLN C 3 90 ? -15.955 -27.619 41.447 1.00 95.35 90 GLN L O 1
ATOM 2653 N N . TYR C 3 91 ? -15.457 -28.741 43.340 1.00 84.84 91 TYR L N 1
ATOM 2654 C CA . TYR C 3 91 ? -15.294 -30.020 42.668 1.00 88.78 91 TYR L CA 1
ATOM 2655 C C . TYR C 3 91 ? -15.507 -31.176 43.640 1.00 87.19 91 TYR L C 1
ATOM 2656 O O . TYR C 3 91 ? -15.036 -32.278 43.409 1.00 86.55 91 TYR L O 1
ATOM 2665 N N . ASP C 3 92 ? -16.233 -30.919 44.722 1.00 94.27 92 ASP L N 1
ATOM 2666 C CA . ASP C 3 92 ? -16.576 -31.971 45.679 1.00 101.87 92 ASP L CA 1
ATOM 2667 C C . ASP C 3 92 ? -17.486 -32.995 45.027 1.00 96.20 92 ASP L C 1
ATOM 2668 O O . ASP C 3 92 ? -17.419 -34.187 45.315 1.00 104.51 92 ASP L O 1
ATOM 2673 N N . ASN C 3 93 ? -18.335 -32.511 44.139 1.00 89.21 93 ASN L N 1
ATOM 2674 C CA . ASN C 3 93 ? -19.300 -33.343 43.455 1.00 92.77 93 ASN L CA 1
ATOM 2675 C C . ASN C 3 93 ? -19.618 -32.670 42.135 1.00 87.42 93 ASN L C 1
ATOM 2676 O O . ASN C 3 93 ? -20.247 -31.606 42.105 1.00 96.76 93 ASN L O 1
ATOM 2681 N N . LEU C 3 94 ? -19.170 -33.295 41.051 1.00 75.52 94 LEU L N 1
ATOM 2682 C CA . LEU C 3 94 ? -19.162 -32.675 39.723 1.00 78.88 94 LEU L CA 1
ATOM 2683 C C . LEU C 3 94 ? -18.422 -31.341 39.729 1.00 77.55 94 LEU L C 1
ATOM 2684 O O . LEU C 3 94 ? -17.523 -31.117 40.536 1.00 83.01 94 LEU L O 1
ATOM 2689 N N . ARG C 3 95 ? -18.788 -30.455 38.817 1.00 73.17 95 ARG L N 1
ATOM 2690 C CA . ARG C 3 95 ? -18.061 -29.203 38.696 1.00 74.50 95 ARG L CA 1
ATOM 2691 C C . ARG C 3 95 ? -19.004 -28.009 38.579 1.00 80.70 95 ARG L C 1
ATOM 2692 O O . ARG C 3 95 ? -20.028 -28.091 37.906 1.00 78.81 95 ARG L O 1
ATOM 2700 N N . THR C 3 96 ? -18.655 -26.911 39.250 1.00 83.04 96 THR L N 1
ATOM 2701 C CA . THR C 3 96 ? -19.407 -25.660 39.145 1.00 75.22 96 THR L CA 1
ATOM 2702 C C . THR C 3 96 ? -18.499 -24.446 39.293 1.00 76.97 96 THR L C 1
ATOM 2703 O O . THR C 3 96 ? -17.765 -24.321 40.283 1.00 87.95 96 THR L O 1
ATOM 2707 N N . PHE C 3 97 ? -18.561 -23.542 38.324 1.00 64.48 97 PHE L N 1
ATOM 2708 C CA . PHE C 3 97 ? -17.807 -22.302 38.410 1.00 71.39 97 PHE L CA 1
ATOM 2709 C C . PHE C 3 97 ? -18.618 -21.244 39.130 1.00 79.70 97 PHE L C 1
ATOM 2710 O O . PHE C 3 97 ? -19.848 -21.245 39.083 1.00 84.71 97 PHE L O 1
ATOM 2718 N N . GLY C 3 98 ? -17.922 -20.341 39.806 1.00 85.93 98 GLY L N 1
ATOM 2719 C CA . GLY C 3 98 ? -18.566 -19.170 40.360 1.00 84.32 98 GLY L CA 1
ATOM 2720 C C . GLY C 3 98 ? -18.819 -18.239 39.200 1.00 80.89 98 GLY L C 1
ATOM 2721 O O . GLY C 3 98 ? -18.363 -18.508 38.079 1.00 76.98 98 GLY L O 1
ATOM 2722 N N . GLY C 3 99 ? -19.539 -17.152 39.464 1.00 85.92 99 GLY L N 1
ATOM 2723 C CA . GLY C 3 99 ? -19.859 -16.164 38.447 1.00 56.74 99 GLY L CA 1
ATOM 2724 C C . GLY C 3 99 ? -18.676 -15.397 37.891 1.00 64.49 99 GLY L C 1
ATOM 2725 O O . GLY C 3 99 ? -18.745 -14.880 36.771 1.00 66.55 99 GLY L O 1
ATOM 2726 N N . GLY C 3 100 ? -17.591 -15.323 38.661 1.00 68.47 100 GLY L N 1
ATOM 2727 C CA . GLY C 3 100 ? -16.404 -14.578 38.261 1.00 69.29 100 GLY L CA 1
ATOM 2728 C C . GLY C 3 100 ? -16.264 -13.211 38.932 1.00 77.78 100 GLY L C 1
ATOM 2729 O O . GLY C 3 100 ? -17.236 -12.653 39.480 1.00 69.50 100 GLY L O 1
ATOM 2730 N N . THR C 3 101 ? -15.043 -12.676 38.896 1.00 71.10 101 THR L N 1
ATOM 2731 C CA . THR C 3 101 ? -14.752 -11.360 39.452 1.00 66.36 101 THR L CA 1
ATOM 2732 C C . THR C 3 101 ? -13.803 -10.631 38.525 1.00 76.32 101 THR L C 1
ATOM 2733 O O . THR C 3 101 ? -12.685 -11.086 38.308 1.00 85.21 101 THR L O 1
ATOM 2737 N N . LYS C 3 102 ? -14.216 -9.508 37.954 1.00 80.03 102 LYS L N 1
ATOM 2738 C CA . LYS C 3 102 ? -13.261 -8.831 37.091 1.00 92.35 102 LYS L CA 1
ATOM 2739 C C . LYS C 3 102 ? -12.602 -7.726 37.896 1.00 90.28 102 LYS L C 1
ATOM 2740 O O . LYS C 3 102 ? -13.241 -7.027 38.679 1.00 89.03 102 LYS L O 1
ATOM 2746 N N . LEU C 3 103 ? -11.301 -7.595 37.713 1.00 78.08 103 LEU L N 1
ATOM 2747 C CA . LEU C 3 103 ? -10.560 -6.591 38.425 1.00 78.48 103 LEU L CA 1
ATOM 2748 C C . LEU C 3 103 ? -10.250 -5.444 37.507 1.00 92.76 103 LEU L C 1
ATOM 2749 O O . LEU C 3 103 ? -10.016 -5.635 36.312 1.00 97.99 103 LEU L O 1
ATOM 2754 N N . GLU C 3 104 ? -10.262 -4.247 38.071 1.00 90.77 104 GLU L N 1
ATOM 2755 C CA . GLU C 3 104 ? -9.794 -3.081 37.357 1.00 91.05 104 GLU L CA 1
ATOM 2756 C C . GLU C 3 104 ? -8.713 -2.444 38.210 1.00 92.27 104 GLU L C 1
ATOM 2757 O O . GLU C 3 104 ? -8.512 -2.833 39.358 1.00 82.63 104 GLU L O 1
ATOM 2763 N N . ILE C 3 105 ? -8.007 -1.476 37.645 1.00 93.13 105 ILE L N 1
ATOM 2764 C CA . ILE C 3 105 ? -7.065 -0.691 38.419 1.00 89.39 105 ILE L CA 1
ATOM 2765 C C . ILE C 3 105 ? -7.744 0.591 38.873 1.00 100.15 105 ILE L C 1
ATOM 2766 O O . ILE C 3 105 ? -8.008 1.474 38.058 1.00 109.46 105 ILE L O 1
ATOM 2771 N N . LYS C 3 106 ? -8.055 0.682 40.164 1.00 104.76 106 LYS L N 1
ATOM 2772 C CA . LYS C 3 106 ? -8.659 1.894 40.699 1.00 89.16 106 LYS L CA 1
ATOM 2773 C C . LYS C 3 106 ? -7.686 3.039 40.552 1.00 82.42 106 LYS L C 1
ATOM 2774 O O . LYS C 3 106 ? -6.522 2.935 40.932 1.00 104.37 106 LYS L O 1
ATOM 2780 N N . ARG C 3 107 ? -8.169 4.124 39.977 1.00 70.13 107 ARG L N 1
ATOM 2781 C CA . ARG C 3 107 ? -7.383 5.334 39.864 1.00 83.09 107 ARG L CA 1
ATOM 2782 C C . ARG C 3 107 ? -8.234 6.560 40.181 1.00 92.46 107 ARG L C 1
ATOM 2783 O O . ARG C 3 107 ? -9.342 6.461 40.726 1.00 77.39 107 ARG L O 1
ATOM 2791 N N . ALA C 3 108 ? -7.694 7.720 39.838 1.00 102.71 108 ALA L N 1
ATOM 2792 C CA . ALA C 3 108 ? -8.374 8.976 40.074 1.00 98.19 108 ALA L CA 1
ATOM 2793 C C . ALA C 3 108 ? -9.493 9.142 39.068 1.00 94.73 108 ALA L C 1
ATOM 2794 O O . ALA C 3 108 ? -9.385 8.687 37.931 1.00 100.15 108 ALA L O 1
ATOM 2796 N N . ASP C 3 109 ? -10.569 9.788 39.493 1.00 85.45 109 ASP L N 1
ATOM 2797 C CA . ASP C 3 109 ? -11.681 10.065 38.598 1.00 85.58 109 ASP L CA 1
ATOM 2798 C C . ASP C 3 109 ? -11.244 10.938 37.437 1.00 84.95 109 ASP L C 1
ATOM 2799 O O . ASP C 3 109 ? -10.496 11.898 37.604 1.00 91.05 109 ASP L O 1
ATOM 2804 N N . ALA C 3 110 ? -11.726 10.598 36.255 1.00 78.12 110 ALA L N 1
ATOM 2805 C CA . ALA C 3 110 ? -11.415 11.367 35.072 1.00 70.83 110 ALA L CA 1
ATOM 2806 C C . ALA C 3 110 ? -12.688 11.653 34.294 1.00 66.84 110 ALA L C 1
ATOM 2807 O O . ALA C 3 110 ? -13.491 10.757 34.063 1.00 79.62 110 ALA L O 1
ATOM 2809 N N . ALA C 3 111 ? -12.872 12.905 33.907 1.00 59.56 111 ALA L N 1
ATOM 2810 C CA . ALA C 3 111 ? -13.986 13.290 33.055 1.00 68.40 111 ALA L CA 1
ATOM 2811 C C . ALA C 3 111 ? -13.754 12.794 31.637 1.00 72.93 111 ALA L C 1
ATOM 2812 O O . ALA C 3 111 ? -12.620 12.735 31.186 1.00 77.26 111 ALA L O 1
ATOM 2814 N N . PRO C 3 112 ? -14.829 12.428 30.930 1.00 68.64 112 PRO L N 1
ATOM 2815 C CA . PRO C 3 112 ? -14.650 12.015 29.534 1.00 63.83 112 PRO L CA 1
ATOM 2816 C C . PRO C 3 112 ? -14.424 13.199 28.606 1.00 62.28 112 PRO L C 1
ATOM 2817 O O . PRO C 3 112 ? -14.958 14.276 28.837 1.00 71.18 112 PRO L O 1
ATOM 2821 N N . THR C 3 113 ? -13.624 12.979 27.574 1.00 64.05 113 THR L N 1
ATOM 2822 C CA . THR C 3 113 ? -13.522 13.883 26.441 1.00 55.64 113 THR L CA 1
ATOM 2823 C C . THR C 3 113 ? -14.565 13.469 25.423 1.00 57.47 113 THR L C 1
ATOM 2824 O O . THR C 3 113 ? -14.513 12.349 24.915 1.00 61.86 113 THR L O 1
ATOM 2828 N N . VAL C 3 114 ? -15.511 14.356 25.121 1.00 57.72 114 VAL L N 1
ATOM 2829 C CA . VAL C 3 114 ? -16.651 13.964 24.295 1.00 57.29 114 VAL L CA 1
ATOM 2830 C C . VAL C 3 114 ? -16.661 14.621 22.925 1.00 55.64 114 VAL L C 1
ATOM 2831 O O . VAL C 3 114 ? -16.387 15.813 22.802 1.00 56.09 114 VAL L O 1
ATOM 2835 N N . SER C 3 115 ? -16.992 13.832 21.898 1.00 51.25 115 SER L N 1
ATOM 2836 C CA . SER C 3 115 ? -17.047 14.322 20.512 1.00 50.48 115 SER L CA 1
ATOM 2837 C C . SER C 3 115 ? -18.222 13.729 19.732 1.00 58.24 115 SER L C 1
ATOM 2838 O O . SER C 3 115 ? -18.435 12.505 19.751 1.00 54.71 115 SER L O 1
ATOM 2841 N N . ILE C 3 116 ? -18.975 14.586 19.041 1.00 47.86 116 ILE L N 1
ATOM 2842 C CA . ILE C 3 116 ? -20.077 14.102 18.227 1.00 55.64 116 ILE L CA 1
ATOM 2843 C C . ILE C 3 116 ? -19.711 14.293 16.763 1.00 57.44 116 ILE L C 1
ATOM 2844 O O . ILE C 3 116 ? -19.093 15.283 16.394 1.00 62.45 116 ILE L O 1
ATOM 2849 N N . PHE C 3 117 ? -20.058 13.309 15.946 1.00 49.52 117 PHE L N 1
ATOM 2850 C CA . PHE C 3 117 ? -19.852 13.384 14.505 1.00 51.02 117 PHE L CA 1
ATOM 2851 C C . PHE C 3 117 ? -21.164 13.113 13.792 1.00 47.34 117 PHE L C 1
ATOM 2852 O O . PHE C 3 117 ? -21.948 12.266 14.202 1.00 51.69 117 PHE L O 1
ATOM 2860 N N . PRO C 3 118 ? -21.424 13.876 12.735 1.00 52.97 118 PRO L N 1
ATOM 2861 C CA . PRO C 3 118 ? -22.647 13.680 11.955 1.00 43.46 118 PRO L CA 1
ATOM 2862 C C . PRO C 3 118 ? -22.453 12.550 10.957 1.00 38.56 118 PRO L C 1
ATOM 2863 O O . PRO C 3 118 ? -21.350 12.056 10.835 1.00 55.50 118 PRO L O 1
ATOM 2867 N N . PRO C 3 119 ? -23.519 12.100 10.287 1.00 50.19 119 PRO L N 1
ATOM 2868 C CA . PRO C 3 119 ? -23.262 11.085 9.253 1.00 49.98 119 PRO L CA 1
ATOM 2869 C C . PRO C 3 119 ? -22.430 11.654 8.107 1.00 51.97 119 PRO L C 1
ATOM 2870 O O . PRO C 3 119 ? -22.550 12.822 7.735 1.00 56.16 119 PRO L O 1
ATOM 2874 N N . SER C 3 120 ? -21.567 10.828 7.552 1.00 52.70 120 SER L N 1
ATOM 2875 C CA . SER C 3 120 ? -20.755 11.251 6.425 1.00 49.06 120 SER L CA 1
ATOM 2876 C C . SER C 3 120 ? -21.608 11.356 5.155 1.00 58.36 120 SER L C 1
ATOM 2877 O O . SER C 3 120 ? -22.701 10.761 5.071 1.00 48.14 120 SER L O 1
ATOM 2880 N N . SER C 3 121 ? -21.106 12.093 4.164 1.00 61.28 121 SER L N 1
ATOM 2881 C CA . SER C 3 121 ? -21.792 12.193 2.875 1.00 61.64 121 SER L CA 1
ATOM 2882 C C . SER C 3 121 ? -21.859 10.823 2.214 1.00 62.02 121 SER L C 1
ATOM 2883 O O . SER C 3 121 ? -22.866 10.454 1.588 1.00 63.01 121 SER L O 1
ATOM 2886 N N . GLU C 3 122 ? -20.780 10.065 2.361 1.00 50.40 122 GLU L N 1
ATOM 2887 C CA . GLU C 3 122 ? -20.716 8.762 1.711 1.00 51.92 122 GLU L CA 1
ATOM 2888 C C . GLU C 3 122 ? -21.874 7.913 2.196 1.00 54.90 122 GLU L C 1
ATOM 2889 O O . GLU C 3 122 ? -22.568 7.310 1.395 1.00 61.21 122 GLU L O 1
ATOM 2895 N N . GLN C 3 123 ? -22.103 7.911 3.509 1.00 56.19 123 GLN L N 1
ATOM 2896 C CA . GLN C 3 123 ? -23.145 7.084 4.080 1.00 53.52 123 GLN L CA 1
ATOM 2897 C C . GLN C 3 123 ? -24.515 7.548 3.603 1.00 51.05 123 GLN L C 1
ATOM 2898 O O . GLN C 3 123 ? -25.309 6.725 3.130 1.00 47.25 123 GLN L O 1
ATOM 2904 N N . LEU C 3 124 ? -24.785 8.851 3.705 1.00 40.58 124 LEU L N 1
ATOM 2905 C CA . LEU C 3 124 ? -26.072 9.388 3.244 1.00 50.07 124 LEU L CA 1
ATOM 2906 C C . LEU C 3 124 ? -26.402 8.927 1.802 1.00 52.12 124 LEU L C 1
ATOM 2907 O O . LEU C 3 124 ? -27.548 8.598 1.498 1.00 53.80 124 LEU L O 1
ATOM 2912 N N . THR C 3 125 ? -25.394 8.843 0.935 1.00 39.77 125 THR L N 1
ATOM 2913 C CA . THR C 3 125 ? -25.635 8.393 -0.431 1.00 39.39 125 THR L CA 1
ATOM 2914 C C . THR C 3 125 ? -26.167 6.953 -0.481 1.00 51.42 125 THR L C 1
ATOM 2915 O O . THR C 3 125 ? -26.719 6.545 -1.503 1.00 52.43 125 THR L O 1
ATOM 2919 N N . SER C 3 126 ? -26.020 6.203 0.619 1.00 46.08 126 SER L N 1
ATOM 2920 C CA . SER C 3 126 ? -26.516 4.824 0.715 1.00 58.89 126 SER L CA 1
ATOM 2921 C C . SER C 3 126 ? -27.874 4.711 1.426 1.00 65.82 126 SER L C 1
ATOM 2922 O O . SER C 3 126 ? -28.394 3.608 1.633 1.00 55.99 126 SER L O 1
ATOM 2925 N N . GLY C 3 127 ? -28.435 5.840 1.831 1.00 37.46 127 GLY L N 1
ATOM 2926 C CA . GLY C 3 127 ? -29.741 5.812 2.457 1.00 57.10 127 GLY L CA 1
ATOM 2927 C C . GLY C 3 127 ? -29.734 5.572 3.953 1.00 54.61 127 GLY L C 1
ATOM 2928 O O . GLY C 3 127 ? -30.780 5.474 4.578 1.00 57.40 127 GLY L O 1
ATOM 2929 N N . GLY C 3 128 ? -28.551 5.505 4.544 1.00 44.33 128 GLY L N 1
ATOM 2930 C CA . GLY C 3 128 ? -28.462 5.372 5.981 1.00 38.29 128 GLY L CA 1
ATOM 2931 C C . GLY C 3 128 ? -27.806 6.582 6.625 1.00 46.99 128 GLY L C 1
ATOM 2932 O O . GLY C 3 128 ? -27.262 7.445 5.939 1.00 57.62 128 GLY L O 1
ATOM 2933 N N . ALA C 3 129 ? -27.873 6.653 7.949 1.00 53.32 129 ALA L N 1
ATOM 2934 C CA . ALA C 3 129 ? -27.328 7.788 8.676 1.00 53.43 129 ALA L CA 1
ATOM 2935 C C . ALA C 3 129 ? -26.942 7.369 10.086 1.00 48.04 129 ALA L C 1
ATOM 2936 O O . ALA C 3 129 ? -27.777 6.974 10.886 1.00 50.56 129 ALA L O 1
ATOM 2938 N N . SER C 3 130 ? -25.658 7.431 10.388 1.00 50.33 130 SER L N 1
ATOM 2939 C CA . SER C 3 130 ? -25.226 7.143 11.738 1.00 42.57 130 SER L CA 1
ATOM 2940 C C . SER C 3 130 ? -24.620 8.386 12.383 1.00 48.60 130 SER L C 1
ATOM 2941 O O . SER C 3 130 ? -23.776 9.082 11.790 1.00 49.60 130 SER L O 1
ATOM 2944 N N . VAL C 3 131 ? -25.096 8.686 13.584 1.00 41.70 131 VAL L N 1
ATOM 2945 C CA . VAL C 3 131 ? -24.534 9.772 14.353 1.00 41.82 131 VAL L CA 1
ATOM 2946 C C . VAL C 3 131 ? -23.690 9.102 15.417 1.00 50.35 131 VAL L C 1
ATOM 2947 O O . VAL C 3 131 ? -24.155 8.180 16.104 1.00 52.16 131 VAL L O 1
ATOM 2951 N N . VAL C 3 132 ? -22.439 9.535 15.529 1.00 36.25 132 VAL L N 1
ATOM 2952 C CA . VAL C 3 132 ? -21.500 8.849 16.398 1.00 38.97 132 VAL L CA 1
ATOM 2953 C C . VAL C 3 132 ? -20.978 9.794 17.461 1.00 49.95 132 VAL L C 1
ATOM 2954 O O . VAL C 3 132 ? -20.772 10.980 17.208 1.00 46.43 132 VAL L O 1
ATOM 2958 N N . CYS C 3 133 ? -20.759 9.245 18.649 1.00 35.28 133 CYS L N 1
ATOM 2959 C CA . CYS C 3 133 ? -20.323 10.019 19.783 1.00 43.72 133 CYS L CA 1
ATOM 2960 C C . CYS C 3 133 ? -19.265 9.249 20.571 1.00 43.28 133 CYS L C 1
ATOM 2961 O O . CYS C 3 133 ? -19.522 8.161 21.076 1.00 50.20 133 CYS L O 1
ATOM 2964 N N . PHE C 3 134 ? -18.066 9.807 20.646 1.00 42.88 134 PHE L N 1
ATOM 2965 C CA . PHE C 3 134 ? -17.007 9.221 21.454 1.00 50.30 134 PHE L CA 1
ATOM 2966 C C . PHE C 3 134 ? -16.952 9.843 22.845 1.00 53.33 134 PHE L C 1
ATOM 2967 O O . PHE C 3 134 ? -17.043 11.062 22.989 1.00 53.78 134 PHE L O 1
ATOM 2975 N N . LEU C 3 135 ? -16.809 9.001 23.862 1.00 46.77 135 LEU L N 1
ATOM 2976 C CA . LEU C 3 135 ? -16.545 9.461 25.229 1.00 40.51 135 LEU L CA 1
ATOM 2977 C C . LEU C 3 135 ? -15.275 8.781 25.649 1.00 50.02 135 LEU L C 1
ATOM 2978 O O . LEU C 3 135 ? -15.277 7.589 25.956 1.00 59.84 135 LEU L O 1
ATOM 2983 N N . ASN C 3 136 ? -14.188 9.540 25.636 1.00 64.18 136 ASN L N 1
ATOM 2984 C CA . ASN C 3 136 ? -12.855 8.956 25.722 1.00 68.17 136 ASN L CA 1
ATOM 2985 C C . ASN C 3 136 ? -12.118 9.289 27.001 1.00 60.97 136 ASN L C 1
ATOM 2986 O O . ASN C 3 136 ? -12.260 10.384 27.552 1.00 69.88 136 ASN L O 1
ATOM 2991 N N . ASN C 3 137 ? -11.360 8.304 27.475 1.00 57.58 137 ASN L N 1
ATOM 2992 C CA . ASN C 3 137 ? -10.460 8.438 28.619 1.00 57.20 137 ASN L CA 1
ATOM 2993 C C . ASN C 3 137 ? -11.126 8.989 29.854 1.00 69.05 137 ASN L C 1
ATOM 2994 O O . ASN C 3 137 ? -10.798 10.078 30.312 1.00 81.72 137 ASN L O 1
ATOM 2999 N N . PHE C 3 138 ? -12.059 8.225 30.401 1.00 63.02 138 PHE L N 1
ATOM 3000 C CA . PHE C 3 138 ? -12.730 8.637 31.613 1.00 56.59 138 PHE L CA 1
ATOM 3001 C C . PHE C 3 138 ? -12.621 7.558 32.669 1.00 55.85 138 PHE L C 1
ATOM 3002 O O . PHE C 3 138 ? -12.312 6.413 32.371 1.00 58.27 138 PHE L O 1
ATOM 3010 N N . TYR C 3 139 ? -12.888 7.930 33.910 1.00 53.91 139 TYR L N 1
ATOM 3011 C CA . TYR C 3 139 ? -12.863 6.981 35.000 1.00 54.34 139 TYR L CA 1
ATOM 3012 C C . TYR C 3 139 ? -13.789 7.506 36.097 1.00 66.33 139 TYR L C 1
ATOM 3013 O O . TYR C 3 139 ? -13.783 8.705 36.374 1.00 69.24 139 TYR L O 1
ATOM 3022 N N . PRO C 3 140 ? -14.588 6.622 36.728 1.00 70.64 140 PRO L N 1
ATOM 3023 C CA . PRO C 3 140 ? -14.645 5.172 36.531 1.00 62.31 140 PRO L CA 1
ATOM 3024 C C . PRO C 3 140 ? -15.482 4.770 35.314 1.00 63.87 140 PRO L C 1
ATOM 3025 O O . PRO C 3 140 ? -15.924 5.644 34.577 1.00 53.79 140 PRO L O 1
ATOM 3029 N N . LYS C 3 141 ? -15.683 3.470 35.113 1.00 68.60 141 LYS L N 1
ATOM 3030 C CA . LYS C 3 141 ? -16.166 2.960 33.831 1.00 69.58 141 LYS L CA 1
ATOM 3031 C C . LYS C 3 141 ? -17.618 3.322 33.588 1.00 70.64 141 LYS L C 1
ATOM 3032 O O . LYS C 3 141 ? -18.011 3.596 32.461 1.00 71.96 141 LYS L O 1
ATOM 3038 N N . ASP C 3 142 ? -18.422 3.350 34.637 1.00 76.98 142 ASP L N 1
ATOM 3039 C CA . ASP C 3 142 ? -19.830 3.590 34.395 1.00 85.25 142 ASP L CA 1
ATOM 3040 C C . ASP C 3 142 ? -20.147 5.047 34.105 1.00 68.33 142 ASP L C 1
ATOM 3041 O O . ASP C 3 142 ? -19.705 5.966 34.777 1.00 70.87 142 ASP L O 1
ATOM 3046 N N . ILE C 3 143 ? -20.940 5.202 33.064 1.00 47.60 143 ILE L N 1
ATOM 3047 C CA . ILE C 3 143 ? -21.282 6.468 32.486 1.00 58.94 143 ILE L CA 1
ATOM 3048 C C . ILE C 3 143 ? -22.596 6.199 31.777 1.00 63.45 143 ILE L C 1
ATOM 3049 O O . ILE C 3 143 ? -22.858 5.064 31.368 1.00 66.15 143 ILE L O 1
ATOM 3054 N N . ASN C 3 144 ? -23.444 7.213 31.678 1.00 62.40 144 ASN L N 1
ATOM 3055 C CA . ASN C 3 144 ? -24.709 7.064 30.974 1.00 69.64 144 ASN L CA 1
ATOM 3056 C C . ASN C 3 144 ? -24.766 8.037 29.829 1.00 59.04 144 ASN L C 1
ATOM 3057 O O . ASN C 3 144 ? -24.515 9.233 30.020 1.00 59.61 144 ASN L O 1
ATOM 3062 N N . VAL C 3 145 ? -25.083 7.522 28.643 1.00 48.36 145 VAL L N 1
ATOM 3063 C CA . VAL C 3 145 ? -25.216 8.359 27.444 1.00 48.33 145 VAL L CA 1
ATOM 3064 C C . VAL C 3 145 ? -26.673 8.465 26.985 1.00 54.82 145 VAL L C 1
ATOM 3065 O O . VAL C 3 145 ? -27.408 7.474 26.953 1.00 56.52 145 VAL L O 1
ATOM 3069 N N . LYS C 3 146 ? -27.073 9.678 26.627 1.00 55.12 146 LYS L N 1
ATOM 3070 C CA . LYS C 3 146 ? -28.441 9.984 26.264 1.00 48.85 146 LYS L CA 1
ATOM 3071 C C . LYS C 3 146 ? -28.468 10.706 24.933 1.00 52.74 146 LYS L C 1
ATOM 3072 O O . LYS C 3 146 ? -27.777 11.706 24.764 1.00 60.54 146 LYS L O 1
ATOM 3078 N N . TRP C 3 147 ? -29.247 10.199 23.984 1.00 53.80 147 TRP L N 1
ATOM 3079 C CA . TRP C 3 147 ? -29.359 10.840 22.676 1.00 56.53 147 TRP L CA 1
ATOM 3080 C C . TRP C 3 147 ? -30.650 11.643 22.619 1.00 58.27 147 TRP L C 1
ATOM 3081 O O . TRP C 3 147 ? -31.704 11.205 23.085 1.00 61.01 147 TRP L O 1
ATOM 3092 N N . LYS C 3 148 ? -30.559 12.832 22.060 1.00 43.44 148 LYS L N 1
ATOM 3093 C CA . LYS C 3 148 ? -31.738 13.672 21.899 1.00 64.14 148 LYS L CA 1
ATOM 3094 C C . LYS C 3 148 ? -31.805 14.143 20.460 1.00 63.56 148 LYS L C 1
ATOM 3095 O O . LYS C 3 148 ? -30.811 14.622 19.902 1.00 50.50 148 LYS L O 1
ATOM 3101 N N . ILE C 3 149 ? -32.975 13.972 19.854 1.00 57.83 149 ILE L N 1
ATOM 3102 C CA . ILE C 3 149 ? -33.221 14.506 18.529 1.00 56.21 149 ILE L CA 1
ATOM 3103 C C . ILE C 3 149 ? -34.265 15.596 18.636 1.00 68.97 149 ILE L C 1
ATOM 3104 O O . ILE C 3 149 ? -35.385 15.333 19.081 1.00 62.87 149 ILE L O 1
ATOM 3109 N N . ASP C 3 150 ? -33.901 16.813 18.243 1.00 73.04 150 ASP L N 1
ATOM 3110 C CA . ASP C 3 150 ? -34.826 17.931 18.351 1.00 70.83 150 ASP L CA 1
ATOM 3111 C C . ASP C 3 150 ? -35.399 17.980 19.754 1.00 71.45 150 ASP L C 1
ATOM 3112 O O . ASP C 3 150 ? -36.609 18.101 19.925 1.00 70.01 150 ASP L O 1
ATOM 3117 N N . GLY C 3 151 ? -34.530 17.805 20.745 1.00 67.30 151 GLY L N 1
ATOM 3118 C CA . GLY C 3 151 ? -34.914 17.901 22.141 1.00 60.24 151 GLY L CA 1
ATOM 3119 C C . GLY C 3 151 ? -35.429 16.644 22.821 1.00 67.24 151 GLY L C 1
ATOM 3120 O O . GLY C 3 151 ? -35.498 16.598 24.054 1.00 68.82 151 GLY L O 1
ATOM 3121 N N . SER C 3 152 ? -35.790 15.630 22.037 1.00 64.65 152 SER L N 1
ATOM 3122 C CA . SER C 3 152 ? -36.437 14.443 22.589 1.00 64.21 152 SER L CA 1
ATOM 3123 C C . SER C 3 152 ? -35.547 13.197 22.583 1.00 70.24 152 SER L C 1
ATOM 3124 O O . SER C 3 152 ? -34.809 12.917 21.619 1.00 65.35 152 SER L O 1
ATOM 3127 N N . GLU C 3 153 ? -35.637 12.446 23.676 1.00 61.03 153 GLU L N 1
ATOM 3128 C CA . GLU C 3 153 ? -34.809 11.274 23.865 1.00 55.06 153 GLU L CA 1
ATOM 3129 C C . GLU C 3 153 ? -35.151 10.216 22.837 1.00 67.63 153 GLU L C 1
ATOM 3130 O O . GLU C 3 153 ? -36.322 9.971 22.554 1.00 71.28 153 GLU L O 1
ATOM 3136 N N . ARG C 3 154 ? -34.118 9.615 22.257 1.00 68.98 154 ARG L N 1
ATOM 3137 C CA . ARG C 3 154 ? -34.313 8.466 21.393 1.00 74.14 154 ARG L CA 1
ATOM 3138 C C . ARG C 3 154 ? -33.471 7.333 21.937 1.00 75.85 154 ARG L C 1
ATOM 3139 O O . ARG C 3 154 ? -32.247 7.451 21.967 1.00 85.85 154 ARG L O 1
ATOM 3147 N N . GLN C 3 155 ? -34.116 6.250 22.374 1.00 73.83 155 GLN L N 1
ATOM 3148 C CA . GLN C 3 155 ? -33.399 5.065 22.849 1.00 89.65 155 GLN L CA 1
ATOM 3149 C C . GLN C 3 155 ? -33.191 4.110 21.656 1.00 96.46 155 GLN L C 1
ATOM 3150 O O . GLN C 3 155 ? -32.050 3.710 21.331 1.00 100.61 155 GLN L O 1
ATOM 3156 N N . ASN C 3 156 ? -34.306 3.765 21.006 1.00 95.89 156 ASN L N 1
ATOM 3157 C CA . ASN C 3 156 ? -34.334 3.054 19.707 1.00 101.96 156 ASN L CA 1
ATOM 3158 C C . ASN C 3 156 ? -33.116 3.283 18.798 1.00 88.46 156 ASN L C 1
ATOM 3159 O O . ASN C 3 156 ? -32.841 4.418 18.396 1.00 92.58 156 ASN L O 1
ATOM 3164 N N . GLY C 3 157 ? -32.389 2.213 18.488 1.00 74.29 157 GLY L N 1
ATOM 3165 C CA . GLY C 3 157 ? -31.274 2.291 17.554 1.00 71.91 157 GLY L CA 1
ATOM 3166 C C . GLY C 3 157 ? -29.987 2.910 18.092 1.00 69.66 157 GLY L C 1
ATOM 3167 O O . GLY C 3 157 ? -29.309 3.656 17.384 1.00 62.66 157 GLY L O 1
ATOM 3168 N N . VAL C 3 158 ? -29.666 2.649 19.356 1.00 54.28 158 VAL L N 1
ATOM 3169 C CA . VAL C 3 158 ? -28.430 3.145 19.911 1.00 50.54 158 VAL L CA 1
ATOM 3170 C C . VAL C 3 158 ? -27.539 1.960 20.212 1.00 58.96 158 VAL L C 1
ATOM 3171 O O . VAL C 3 158 ? -27.947 1.024 20.891 1.00 55.47 158 VAL L O 1
ATOM 3175 N N . LEU C 3 159 ? -26.331 1.989 19.663 1.00 59.59 159 LEU L N 1
ATOM 3176 C CA . LEU C 3 159 ? -25.360 0.936 19.910 1.00 57.03 159 LEU L CA 1
ATOM 3177 C C . LEU C 3 159 ? -24.192 1.495 20.692 1.00 61.60 159 LEU L C 1
ATOM 3178 O O . LEU C 3 159 ? -23.606 2.511 20.301 1.00 61.56 159 LEU L O 1
ATOM 3183 N N . ASN C 3 160 ? -23.859 0.827 21.793 1.00 51.18 160 ASN L N 1
ATOM 3184 C CA . ASN C 3 160 ? -22.780 1.269 22.658 1.00 38.24 160 ASN L CA 1
ATOM 3185 C C . ASN C 3 160 ? -21.682 0.220 22.854 1.00 48.48 160 ASN L C 1
ATOM 3186 O O . ASN C 3 160 ? -21.961 -0.985 22.904 1.00 50.91 160 ASN L O 1
ATOM 3191 N N . SER C 3 161 ? -20.443 0.703 22.993 1.00 48.90 161 SER L N 1
ATOM 3192 C CA . SER C 3 161 ? -19.253 -0.125 23.077 1.00 36.94 161 SER L CA 1
ATOM 3193 C C . SER C 3 161 ? -18.228 0.512 24.000 1.00 49.00 161 SER L C 1
ATOM 3194 O O . SER C 3 161 ? -17.872 1.683 23.831 1.00 52.70 161 SER L O 1
ATOM 3197 N N . TRP C 3 162 ? -17.753 -0.254 24.977 1.00 44.42 162 TRP L N 1
ATOM 3198 C CA . TRP C 3 162 ? -16.664 0.212 25.841 1.00 47.72 162 TRP L CA 1
ATOM 3199 C C . TRP C 3 162 ? -15.341 -0.448 25.511 1.00 51.28 162 TRP L C 1
ATOM 3200 O O . TRP C 3 162 ? -15.265 -1.667 25.359 1.00 50.23 162 TRP L O 1
ATOM 3211 N N . THR C 3 163 ? -14.280 0.338 25.459 1.00 46.62 163 THR L N 1
ATOM 3212 C CA . THR C 3 163 ? -12.959 -0.264 25.407 1.00 48.23 163 THR L CA 1
ATOM 3213 C C . THR C 3 163 ? -12.664 -0.975 26.722 1.00 56.99 163 THR L C 1
ATOM 3214 O O . THR C 3 163 ? -13.370 -0.789 27.723 1.00 54.80 163 THR L O 1
ATOM 3218 N N . ASP C 3 164 ? -11.614 -1.790 26.705 1.00 67.03 164 ASP L N 1
ATOM 3219 C CA . ASP C 3 164 ? -10.993 -2.297 27.923 1.00 66.91 164 ASP L CA 1
ATOM 3220 C C . ASP C 3 164 ? -10.348 -1.145 28.695 1.00 62.17 164 ASP L C 1
ATOM 3221 O O . ASP C 3 164 ? -10.129 -0.069 28.136 1.00 66.67 164 ASP L O 1
ATOM 3226 N N . GLN C 3 165 ? -10.038 -1.358 29.970 1.00 60.05 165 GLN L N 1
ATOM 3227 C CA . GLN C 3 165 ? -9.249 -0.371 30.698 1.00 62.94 165 GLN L CA 1
ATOM 3228 C C . GLN C 3 165 ? -7.880 -0.168 30.012 1.00 63.52 165 GLN L C 1
ATOM 3229 O O . GLN C 3 165 ? -7.166 -1.125 29.745 1.00 65.65 165 GLN L O 1
ATOM 3235 N N . ASP C 3 166 ? -7.557 1.082 29.692 1.00 65.09 166 ASP L N 1
ATOM 3236 C CA . ASP C 3 166 ? -6.273 1.456 29.115 1.00 66.44 166 ASP L CA 1
ATOM 3237 C C . ASP C 3 166 ? -5.155 0.991 30.037 1.00 76.62 166 ASP L C 1
ATOM 3238 O O . ASP C 3 166 ? -5.342 0.923 31.246 1.00 92.77 166 ASP L O 1
ATOM 3243 N N . SER C 3 167 ? -3.999 0.645 29.487 1.00 78.02 167 SER L N 1
ATOM 3244 C CA . SER C 3 167 ? -2.911 0.172 30.342 1.00 80.62 167 SER L CA 1
ATOM 3245 C C . SER C 3 167 ? -2.045 1.336 30.776 1.00 85.32 167 SER L C 1
ATOM 3246 O O . SER C 3 167 ? -1.478 1.317 31.872 1.00 99.58 167 SER L O 1
ATOM 3249 N N . LYS C 3 168 ? -1.957 2.355 29.923 1.00 71.86 168 LYS L N 1
ATOM 3250 C CA . LYS C 3 168 ? -1.037 3.456 30.179 1.00 85.01 168 LYS L CA 1
ATOM 3251 C C . LYS C 3 168 ? -1.618 4.471 31.160 1.00 89.34 168 LYS L C 1
ATOM 3252 O O . LYS C 3 168 ? -0.871 5.022 31.974 1.00 86.17 168 LYS L O 1
ATOM 3258 N N . ASP C 3 169 ? -2.932 4.710 31.112 1.00 84.49 169 ASP L N 1
ATOM 3259 C CA . ASP C 3 169 ? -3.544 5.604 32.105 1.00 86.57 169 ASP L CA 1
ATOM 3260 C C . ASP C 3 169 ? -4.771 5.023 32.810 1.00 82.74 169 ASP L C 1
ATOM 3261 O O . ASP C 3 169 ? -5.393 5.706 33.618 1.00 76.16 169 ASP L O 1
ATOM 3266 N N . SER C 3 170 ? -5.100 3.768 32.508 1.00 86.48 170 SER L N 1
ATOM 3267 C CA . SER C 3 170 ? -6.143 3.025 33.230 1.00 81.69 170 SER L CA 1
ATOM 3268 C C . SER C 3 170 ? -7.542 3.647 33.155 1.00 75.52 170 SER L C 1
ATOM 3269 O O . SER C 3 170 ? -8.381 3.415 34.026 1.00 68.83 170 SER L O 1
ATOM 3272 N N . THR C 3 171 ? -7.789 4.430 32.108 1.00 71.22 171 THR L N 1
ATOM 3273 C CA . THR C 3 171 ? -9.106 4.997 31.885 1.00 65.12 171 THR L CA 1
ATOM 3274 C C . THR C 3 171 ? -9.911 4.135 30.947 1.00 62.96 171 THR L C 1
ATOM 3275 O O . THR C 3 171 ? -9.411 3.163 30.376 1.00 68.75 171 THR L O 1
ATOM 3279 N N . TYR C 3 172 ? -11.170 4.499 30.781 1.00 61.58 172 TYR L N 1
ATOM 3280 C CA . TYR C 3 172 ? -12.007 3.820 29.810 1.00 57.27 172 TYR L CA 1
ATOM 3281 C C . TYR C 3 172 ? -12.441 4.753 28.732 1.00 54.78 172 TYR L C 1
ATOM 3282 O O . TYR C 3 172 ? -12.379 5.970 28.884 1.00 65.41 172 TYR L O 1
ATOM 3291 N N . SER C 3 173 ? -12.902 4.161 27.646 1.00 44.59 173 SER L N 1
ATOM 3292 C CA . SER C 3 173 ? -13.421 4.915 26.521 1.00 49.30 173 SER L CA 1
ATOM 3293 C C . SER C 3 173 ? -14.663 4.233 26.011 1.00 52.48 173 SER L C 1
ATOM 3294 O O . SER C 3 173 ? -14.810 3.009 26.112 1.00 56.42 173 SER L O 1
ATOM 3297 N N . MET C 3 174 ? -15.564 5.025 25.463 1.00 47.07 174 MET L N 1
ATOM 3298 C CA . MET C 3 174 ? -16.807 4.458 25.018 1.00 49.83 174 MET L CA 1
ATOM 3299 C C . MET C 3 174 ? -17.323 5.128 23.755 1.00 55.90 174 MET L C 1
ATOM 3300 O O . MET C 3 174 ? -17.201 6.335 23.547 1.00 50.81 174 MET L O 1
ATOM 3305 N N . SER C 3 175 ? -17.892 4.307 22.899 1.00 59.31 175 SER L N 1
ATOM 3306 C CA . SER C 3 175 ? -18.426 4.786 21.657 1.00 47.28 175 SER L CA 1
ATOM 3307 C C . SER C 3 175 ? -19.934 4.580 21.633 1.00 52.20 175 SER L C 1
ATOM 3308 O O . SER C 3 175 ? -20.443 3.517 22.020 1.00 49.81 175 SER L O 1
ATOM 3311 N N . SER C 3 176 ? -20.649 5.581 21.138 1.00 50.59 176 SER L N 1
ATOM 3312 C CA . SER C 3 176 ? -22.091 5.481 21.080 1.00 49.44 176 SER L CA 1
ATOM 3313 C C . SER C 3 176 ? -22.631 5.905 19.719 1.00 46.75 176 SER L C 1
ATOM 3314 O O . SER C 3 176 ? -22.329 7.002 19.234 1.00 50.81 176 SER L O 1
ATOM 3317 N N . THR C 3 177 ? -23.435 5.043 19.105 1.00 40.16 177 THR L N 1
ATOM 3318 C CA . THR C 3 177 ? -23.970 5.357 17.787 1.00 41.43 177 THR L CA 1
ATOM 3319 C C . THR C 3 177 ? -25.493 5.344 17.699 1.00 51.15 177 THR L C 1
ATOM 3320 O O . THR C 3 177 ? -26.144 4.335 17.994 1.00 53.17 177 THR L O 1
ATOM 3324 N N . LEU C 3 178 ? -26.038 6.487 17.290 1.00 46.33 178 LEU L N 1
ATOM 3325 C CA . LEU C 3 178 ? -27.433 6.613 16.937 1.00 52.09 178 LEU L CA 1
ATOM 3326 C C . LEU C 3 178 ? -27.608 6.296 15.458 1.00 51.17 178 LEU L C 1
ATOM 3327 O O . LEU C 3 178 ? -27.094 6.995 14.590 1.00 47.11 178 LEU L O 1
ATOM 3332 N N . THR C 3 179 ? -28.356 5.251 15.162 1.00 50.40 179 THR L N 1
ATOM 3333 C CA . THR C 3 179 ? -28.436 4.835 13.782 1.00 54.29 179 THR L CA 1
ATOM 3334 C C . THR C 3 179 ? -29.873 5.027 13.249 1.00 53.99 179 THR L C 1
ATOM 3335 O O . THR C 3 179 ? -30.842 4.509 13.797 1.00 54.23 179 THR L O 1
ATOM 3339 N N . LEU C 3 180 ? -29.961 5.816 12.181 1.00 47.03 180 LEU L N 1
ATOM 3340 C CA . LEU C 3 180 ? -31.193 6.328 11.594 1.00 54.76 180 LEU L CA 1
ATOM 3341 C C . LEU C 3 180 ? -31.239 6.039 10.102 1.00 54.96 180 LEU L C 1
ATOM 3342 O O . LEU C 3 180 ? -30.205 5.783 9.495 1.00 55.25 180 LEU L O 1
ATOM 3347 N N . THR C 3 181 ? -32.421 6.121 9.494 1.00 49.06 181 THR L N 1
ATOM 3348 C CA . THR C 3 181 ? -32.463 6.126 8.035 1.00 52.95 181 THR L CA 1
ATOM 3349 C C . THR C 3 181 ? -32.135 7.519 7.579 1.00 58.18 181 THR L C 1
ATOM 3350 O O . THR C 3 181 ? -32.401 8.489 8.296 1.00 59.61 181 THR L O 1
ATOM 3354 N N . LYS C 3 182 ? -31.552 7.615 6.391 1.00 59.32 182 LYS L N 1
ATOM 3355 C CA . LYS C 3 182 ? -31.213 8.912 5.819 1.00 59.21 182 LYS L CA 1
ATOM 3356 C C . LYS C 3 182 ? -32.395 9.880 5.887 1.00 56.22 182 LYS L C 1
ATOM 3357 O O . LYS C 3 182 ? -32.266 10.961 6.440 1.00 59.01 182 LYS L O 1
ATOM 3363 N N . ASP C 3 183 ? -33.553 9.491 5.359 1.00 50.52 183 ASP L N 1
ATOM 3364 C CA . ASP C 3 183 ? -34.615 10.479 5.254 1.00 65.75 183 ASP L CA 1
ATOM 3365 C C . ASP C 3 183 ? -35.186 10.810 6.628 1.00 54.47 183 ASP L C 1
ATOM 3366 O O . ASP C 3 183 ? -35.605 11.937 6.862 1.00 68.40 183 ASP L O 1
ATOM 3371 N N . GLU C 3 184 ? -35.151 9.861 7.552 1.00 58.15 184 GLU L N 1
ATOM 3372 C CA . GLU C 3 184 ? -35.438 10.194 8.939 1.00 53.35 184 GLU L CA 1
ATOM 3373 C C . GLU C 3 184 ? -34.489 11.296 9.409 1.00 57.82 184 GLU L C 1
ATOM 3374 O O . GLU C 3 184 ? -34.907 12.340 9.893 1.00 59.43 184 GLU L O 1
ATOM 3380 N N . TYR C 3 185 ? -33.201 11.060 9.245 1.00 56.63 185 TYR L N 1
ATOM 3381 C CA . TYR C 3 185 ? -32.204 12.030 9.646 1.00 52.74 185 TYR L CA 1
ATOM 3382 C C . TYR C 3 185 ? -32.460 13.435 9.060 1.00 53.22 185 TYR L C 1
ATOM 3383 O O . TYR C 3 185 ? -32.202 14.446 9.707 1.00 56.22 185 TYR L O 1
ATOM 3392 N N . GLU C 3 186 ? -32.998 13.503 7.852 1.00 55.18 186 GLU L N 1
ATOM 3393 C CA . GLU C 3 186 ? -33.229 14.803 7.222 1.00 66.03 186 GLU L CA 1
ATOM 3394 C C . GLU C 3 186 ? -34.554 15.449 7.641 1.00 69.55 186 GLU L C 1
ATOM 3395 O O . GLU C 3 186 ? -34.872 16.549 7.218 1.00 72.33 186 GLU L O 1
ATOM 3401 N N . ARG C 3 187 ? -35.318 14.759 8.478 1.00 71.17 187 ARG L N 1
ATOM 3402 C CA . ARG C 3 187 ? -36.543 15.310 9.053 1.00 72.76 187 ARG L CA 1
ATOM 3403 C C . ARG C 3 187 ? -36.311 16.048 10.366 1.00 76.01 187 ARG L C 1
ATOM 3404 O O . ARG C 3 187 ? -37.263 16.490 11.009 1.00 73.47 187 ARG L O 1
ATOM 3412 N N . HIS C 3 188 ? -35.054 16.140 10.786 1.00 68.63 188 HIS L N 1
ATOM 3413 C CA . HIS C 3 188 ? -34.744 16.749 12.067 1.00 59.46 188 HIS L CA 1
ATOM 3414 C C . HIS C 3 188 ? -33.540 17.657 11.941 1.00 51.70 188 HIS L C 1
ATOM 3415 O O . HIS C 3 188 ? -32.793 17.567 10.976 1.00 64.40 188 HIS L O 1
ATOM 3422 N N . ASN C 3 189 ? -33.364 18.556 12.898 1.00 56.37 189 ASN L N 1
ATOM 3423 C CA . ASN C 3 189 ? -32.277 19.527 12.798 1.00 75.73 189 ASN L CA 1
ATOM 3424 C C . ASN C 3 189 ? -31.209 19.337 13.862 1.00 71.11 189 ASN L C 1
ATOM 3425 O O . ASN C 3 189 ? -30.018 19.359 13.579 1.00 71.61 189 ASN L O 1
ATOM 3430 N N . SER C 3 190 ? -31.648 19.166 15.097 1.00 63.70 190 SER L N 1
ATOM 3431 C CA . SER C 3 190 ? -30.729 19.083 16.221 1.00 53.73 190 SER L CA 1
ATOM 3432 C C . SER C 3 190 ? -30.414 17.646 16.655 1.00 53.40 190 SER L C 1
ATOM 3433 O O . SER C 3 190 ? -31.311 16.823 16.900 1.00 59.83 190 SER L O 1
ATOM 3436 N N . TYR C 3 191 ? -29.127 17.362 16.776 1.00 48.68 191 TYR L N 1
ATOM 3437 C CA . TYR C 3 191 ? -28.685 16.077 17.284 1.00 54.02 191 TYR L CA 1
ATOM 3438 C C . TYR C 3 191 ? -27.762 16.269 18.485 1.00 50.33 191 TYR L C 1
ATOM 3439 O O . TYR C 3 191 ? -26.869 17.101 18.466 1.00 51.28 191 TYR L O 1
ATOM 3448 N N . THR C 3 192 ? -27.989 15.489 19.535 1.00 51.14 192 THR L N 1
ATOM 3449 C CA . THR C 3 192 ? -27.280 15.680 20.789 1.00 47.25 192 THR L CA 1
ATOM 3450 C C . THR C 3 192 ? -27.014 14.371 21.507 1.00 45.16 192 THR L C 1
ATOM 3451 O O . THR C 3 192 ? -27.913 13.537 21.664 1.00 55.83 192 THR L O 1
ATOM 3455 N N . CYS C 3 193 ? -25.768 14.186 21.923 1.00 50.95 193 CYS L N 1
ATOM 3456 C CA . CYS C 3 193 ? -25.477 13.166 22.902 1.00 60.33 193 CYS L CA 1
ATOM 3457 C C . CYS C 3 193 ? -25.034 13.902 24.141 1.00 57.34 193 CYS L C 1
ATOM 3458 O O . CYS C 3 193 ? -24.320 14.915 24.063 1.00 49.26 193 CYS L O 1
ATOM 3461 N N . GLU C 3 194 ? -25.495 13.420 25.285 1.00 54.53 194 GLU L N 1
ATOM 3462 C CA . GLU C 3 194 ? -25.123 14.064 26.521 1.00 71.31 194 GLU L CA 1
ATOM 3463 C C . GLU C 3 194 ? -24.713 13.016 27.527 1.00 69.52 194 GLU L C 1
ATOM 3464 O O . GLU C 3 194 ? -25.385 12.004 27.718 1.00 79.57 194 GLU L O 1
ATOM 3470 N N . ALA C 3 195 ? -23.572 13.266 28.148 1.00 60.46 195 ALA L N 1
ATOM 3471 C CA . ALA C 3 195 ? -22.960 12.291 29.014 1.00 62.97 195 ALA L CA 1
ATOM 3472 C C . ALA C 3 195 ? -23.085 12.673 30.478 1.00 66.89 195 ALA L C 1
ATOM 3473 O O . ALA C 3 195 ? -22.713 13.774 30.881 1.00 69.50 195 ALA L O 1
ATOM 3475 N N . THR C 3 196 ? -23.596 11.741 31.268 1.00 65.93 196 THR L N 1
ATOM 3476 C CA . THR C 3 196 ? -23.601 11.875 32.711 1.00 75.43 196 THR L CA 1
ATOM 3477 C C . THR C 3 196 ? -22.573 10.891 33.284 1.00 76.30 196 THR L C 1
ATOM 3478 O O . THR C 3 196 ? -22.448 9.767 32.795 1.00 71.59 196 THR L O 1
ATOM 3482 N N . HIS C 3 197 ? -21.835 11.321 34.305 1.00 61.84 197 HIS L N 1
ATOM 3483 C CA . HIS C 3 197 ? -20.719 10.539 34.839 1.00 66.67 197 HIS L CA 1
ATOM 3484 C C . HIS C 3 197 ? -20.354 11.084 36.214 1.00 61.88 197 HIS L C 1
ATOM 3485 O O . HIS C 3 197 ? -20.622 12.258 36.484 1.00 54.80 197 HIS L O 1
ATOM 3492 N N . LYS C 3 198 ? -19.724 10.263 37.059 1.00 56.44 198 LYS L N 1
ATOM 3493 C CA . LYS C 3 198 ? -19.403 10.650 38.455 1.00 69.49 198 LYS L CA 1
ATOM 3494 C C . LYS C 3 198 ? -18.670 11.989 38.568 1.00 78.52 198 LYS L C 1
ATOM 3495 O O . LYS C 3 198 ? -18.781 12.679 39.578 1.00 78.52 198 LYS L O 1
ATOM 3501 N N . THR C 3 199 ? -17.939 12.345 37.509 1.00 80.04 199 THR L N 1
ATOM 3502 C CA . THR C 3 199 ? -17.190 13.597 37.415 1.00 71.83 199 THR L CA 1
ATOM 3503 C C . THR C 3 199 ? -18.056 14.796 37.020 1.00 85.94 199 THR L C 1
ATOM 3504 O O . THR C 3 199 ? -17.543 15.899 36.853 1.00 90.73 199 THR L O 1
ATOM 3508 N N . SER C 3 200 ? -19.359 14.577 36.859 1.00 95.66 200 SER L N 1
ATOM 3509 C CA . SER C 3 200 ? -20.301 15.666 36.593 1.00 101.94 200 SER L CA 1
ATOM 3510 C C . SER C 3 200 ? -21.591 15.539 37.420 1.00 104.01 200 SER L C 1
ATOM 3511 O O . SER C 3 200 ? -22.131 14.443 37.578 1.00 105.30 200 SER L O 1
ATOM 3514 N N . THR C 3 201 ? -22.083 16.653 37.954 1.00 100.78 201 THR L N 1
ATOM 3515 C CA . THR C 3 201 ? -23.441 16.676 38.508 1.00 107.24 201 THR L CA 1
ATOM 3516 C C . THR C 3 201 ? -24.294 17.418 37.496 1.00 106.02 201 THR L C 1
ATOM 3517 O O . THR C 3 201 ? -25.317 18.016 37.829 1.00 118.50 201 THR L O 1
ATOM 3521 N N . SER C 3 202 ? -23.839 17.369 36.251 1.00 93.30 202 SER L N 1
ATOM 3522 C CA . SER C 3 202 ? -24.400 18.146 35.166 1.00 89.58 202 SER L CA 1
ATOM 3523 C C . SER C 3 202 ? -23.759 17.700 33.858 1.00 85.23 202 SER L C 1
ATOM 3524 O O . SER C 3 202 ? -22.555 17.843 33.680 1.00 83.98 202 SER L O 1
ATOM 3527 N N . PRO C 3 203 ? -24.570 17.169 32.933 1.00 83.75 203 PRO L N 1
ATOM 3528 C CA . PRO C 3 203 ? -24.153 16.503 31.692 1.00 76.64 203 PRO L CA 1
ATOM 3529 C C . PRO C 3 203 ? -23.175 17.265 30.809 1.00 81.93 203 PRO L C 1
ATOM 3530 O O . PRO C 3 203 ? -23.281 18.483 30.666 1.00 84.38 203 PRO L O 1
ATOM 3534 N N . ILE C 3 204 ? -22.236 16.532 30.219 1.00 81.78 204 ILE L N 1
ATOM 3535 C CA . ILE C 3 204 ? -21.485 17.028 29.078 1.00 78.34 204 ILE L CA 1
ATOM 3536 C C . ILE C 3 204 ? -22.391 16.941 27.867 1.00 79.00 204 ILE L C 1
ATOM 3537 O O . ILE C 3 204 ? -23.007 15.904 27.636 1.00 80.23 204 ILE L O 1
ATOM 3542 N N . VAL C 3 205 ? -22.483 18.016 27.094 1.00 69.68 205 VAL L N 1
ATOM 3543 C CA . VAL C 3 205 ? -23.419 18.037 25.974 1.00 67.45 205 VAL L CA 1
ATOM 3544 C C . VAL C 3 205 ? -22.762 18.474 24.669 1.00 66.23 205 VAL L C 1
ATOM 3545 O O . VAL C 3 205 ? -22.511 19.660 24.461 1.00 82.19 205 VAL L O 1
ATOM 3549 N N . LYS C 3 206 ? -22.491 17.528 23.779 1.00 56.70 206 LYS L N 1
ATOM 3550 C CA . LYS C 3 206 ? -22.058 17.908 22.446 1.00 64.20 206 LYS L CA 1
ATOM 3551 C C . LYS C 3 206 ? -23.228 17.726 21.489 1.00 73.05 206 LYS L C 1
ATOM 3552 O O . LYS C 3 206 ? -24.081 16.844 21.673 1.00 71.68 206 LYS L O 1
ATOM 3558 N N . SER C 3 207 ? -23.266 18.580 20.473 1.00 67.60 207 SER L N 1
ATOM 3559 C CA . SER C 3 207 ? -24.405 18.631 19.587 1.00 61.20 207 SER L CA 1
ATOM 3560 C C . SER C 3 207 ? -24.091 19.286 18.252 1.00 52.58 207 SER L C 1
ATOM 3561 O O . SER C 3 207 ? -23.056 19.897 18.066 1.00 60.61 207 SER L O 1
ATOM 3564 N N . PHE C 3 208 ? -25.009 19.155 17.316 1.00 58.57 208 PHE L N 1
ATOM 3565 C CA . PHE C 3 208 ? -24.908 19.910 16.087 1.00 59.28 208 PHE L CA 1
ATOM 3566 C C . PHE C 3 208 ? -26.282 20.132 15.452 1.00 59.69 208 PHE L C 1
ATOM 3567 O O . PHE C 3 208 ? -27.279 19.542 15.860 1.00 67.70 208 PHE L O 1
ATOM 3575 N N . ASN C 3 209 ? -26.318 21.006 14.456 1.00 66.87 209 ASN L N 1
ATOM 3576 C CA . ASN C 3 209 ? -27.513 21.209 13.668 1.00 64.85 209 ASN L CA 1
ATOM 3577 C C . ASN C 3 209 ? -27.168 20.980 12.215 1.00 62.74 209 ASN L C 1
ATOM 3578 O O . ASN C 3 209 ? -26.068 21.312 11.775 1.00 71.35 209 ASN L O 1
ATOM 3583 N N . ARG C 3 210 ? -28.083 20.364 11.482 1.00 67.57 210 ARG L N 1
ATOM 3584 C CA . ARG C 3 210 ? -27.826 20.021 10.091 1.00 79.40 210 ARG L CA 1
ATOM 3585 C C . ARG C 3 210 ? -27.756 21.267 9.224 1.00 99.55 210 ARG L C 1
ATOM 3586 O O . ARG C 3 210 ? -27.069 21.296 8.194 1.00 96.95 210 ARG L O 1
ATOM 3594 N N . ASN C 3 211 ? -28.474 22.297 9.666 1.00 116.11 211 ASN L N 1
ATOM 3595 C CA . ASN C 3 211 ? -28.538 23.581 8.979 1.00 121.58 211 ASN L CA 1
ATOM 3596 C C . ASN C 3 211 ? -27.232 24.360 9.054 1.00 116.95 211 ASN L C 1
ATOM 3597 O O . ASN C 3 211 ? -27.129 25.459 8.518 1.00 119.15 211 ASN L O 1
ATOM 3602 N N . GLU C 3 212 ? -26.240 23.795 9.735 1.00 108.05 212 GLU L N 1
ATOM 3603 C CA . GLU C 3 212 ? -24.962 24.465 9.925 1.00 100.21 212 GLU L CA 1
ATOM 3604 C C . GLU C 3 212 ? -23.808 23.520 9.647 1.00 102.52 212 GLU L C 1
ATOM 3605 O O . GLU C 3 212 ? -22.652 23.928 9.680 1.00 112.53 212 GLU L O 1
#

Sequence (469 aa):
ITKCSSDMNGYCLHGQCIYLVDMSQNYCRCEVGYTGVRCEHFFEVQLQQSGAELVKPGASVKLSCTASGFNIKDTYMHWVKQRPEQGLEWIGRIDPLNDKTKYDPKFQGKATITADTSSNSAYLQLSSLTSEDTAVYYCSRGGGDPVFVYWGQGTLVTVSAAKTTPPSVYPLAPGSTNSMVTLGCLVKGYFPEPVTVTWNSGSLSSGVHTFPAVLQSDLYTLSSSVTVPSSTWPSETVTCNVAHPASSTKVDKKIVPRDDIQMTQSPSSLSASGKVTITCKASQDINKYIAWYQHKPGKGPRLLIHYTSTLHPGIPSRFSGSGSGRDYSFSISNLEPEDIATYYCLQYDNLRTFGGGTKLEIKRADAAPTVSIFPPSSEQLTSGGASVVCFLNNFYPKDINVKWKIDGSERQNGVLNSWTDQDSKDSTYSMSSTLTLTKDEYERHNSYTCEATHKTSTSPIVKSFNRNE

Nearest PDB structures (foldseek):
  5e8d-assembly1_A  TM=1.024E+00  e=4.011E-09  Homo sapiens
  7lfs-assembly1_E  TM=9.259E-01  e=1.725E-07  Homo sapiens
  7len-assembly1_C  TM=9.400E-01  e=3.044E-07  Homo sapiens
  5wb7-assembly2_F  TM=9.083E-01  e=2.460E-07  Homo sapiens
  5wb7-assembly1_H  TM=9.280E-01  e=4.660E-07  Homo sapiens

B-factor: mean 81.21, std 27.34, range [33.09, 193.55]

InterPro domains:
  IPR000742 EGF-like domain [PS00022] (92-103)
  IPR000742 EGF-like domain [PS01186] (92-103)
  IPR000742 EGF-like domain [PS50026] (64-104)
  IPR060357 Epiregulin, C-terminal helix [PF28423] (114-161)

Solvent-accessible surface area: 21482 Å² total; per-residue (Å²): 152,55,119,9,6,42,5,6,122,46,2,11,74,70,22,98,31,37,1,52,5,100,150,11,71,7,124,6,141,49,94,152,36,54,71,33,78,3,0,66,115,95,187,176,30,91,7,101,12,43,53,79,58,94,17,144,73,56,39,57,13,107,0,29,0,54,6,49,58,40,73,0,87,35,4,15,0,1,0,0,17,35,96,70,193,65,6,10,24,6,0,0,22,3,8,6,56,93,92,120,22,106,47,20,71,136,10,136,70,45,5,67,5,42,23,45,49,104,54,30,3,0,44,0,65,2,44,74,2,59,84,127,8,26,0,38,2,11,0,0,32,0,0,16,8,3,0,0,36,97,33,5,92,14,1,77,0,20,9,18,62,22,174,77,39,66,13,46,10,15,17,2,6,46,39,138,166,120,93,98,18,18,0,0,0,2,0,53,15,0,2,31,72,86,19,67,23,46,1,45,96,42,96,37,88,81,40,40,24,59,2,68,25,30,100,54,101,98,52,29,14,16,5,0,0,0,37,8,56,38,94,43,19,73,91,111,66,5,26,0,22,2,20,0,93,54,30,108,33,162,41,100,44,112,2,83,55,81,184,113,13,112,17,88,13,61,50,88,66,40,34,45,77,46,110,9,75,5,65,0,112,3,44,90,60,0,76,77,6,0,0,0,0,7,13,42,124,71,125,26,1,120,8,0,1,0,42,2,68,25,58,38,80,72,26,64,109,33,10,48,8,54,27,67,29,132,75,7,35,2,13,5,40,62,16,109,104,115,6,65,13,32,2,8,0,0,0,0,14,81,25,3,27,15,3,59,7,0,83,13,19,48,100,74,68,63,18,60,9,84,11,22,24,2,20,7,4,83,70,2,37,122,74,37,13,1,3,0,0,0,0,0,7,51,0,4,30,78,119,16,92,26,51,3,59,14,64,56,73,111,47,141,102,27,33,37,63,12,80,18,125,38,45,102,185,58,11,3,3,0,2,5,0,10,0,30,10,74,66,80,35,11,80,161,56,72,32,0,14,1,20,1,67,8,133,51,24,149,73,64,46,76,93,63,32,60,87,116,145